Protein AF-A0A841C9N0-F1 (afdb_monomer)

Nearest PDB structures (foldseek):
  2few-assembly1_A  TM=9.311E-01  e=4.341E-09  Escherichia coli
  1a3a-assembly2_B  TM=9.161E-01  e=6.258E-09  Escherichia coli K-12
  3oxp-assembly1_B  TM=8.449E-01  e=3.545E-06  Yersinia pestis CO92
  3bjv-assembly1_A-2  TM=8.479E-01  e=5.322E-06  Streptococcus mutans UA159
  1vrv-assembly1_A  TM=8.786E-01  e=8.785E-05  Escherichia coli O157:H7

pLDDT: mean 76.3, std 18.85, range [24.05, 98.69]

Structure (mmCIF, N/CA/C/O backbone):
data_AF-A0A841C9N0-F1
#
_entry.id   AF-A0A841C9N0-F1
#
loop_
_atom_site.group_PDB
_atom_site.id
_atom_site.type_symbol
_atom_site.label_atom_id
_atom_site.label_alt_id
_atom_site.label_comp_id
_atom_site.label_asym_id
_atom_site.label_entity_id
_atom_site.label_seq_id
_atom_site.pdbx_PDB_ins_code
_atom_site.Cartn_x
_atom_site.Cartn_y
_atom_site.Cartn_z
_atom_site.occupancy
_atom_site.B_iso_or_equiv
_atom_site.auth_seq_id
_atom_site.auth_comp_id
_atom_site.auth_asym_id
_atom_site.auth_atom_id
_atom_site.pdbx_PDB_model_num
ATOM 1 N N . MET A 1 1 ? -33.908 -12.939 -4.473 1.00 31.06 1 MET A N 1
ATOM 2 C CA . MET A 1 1 ? -33.588 -12.073 -5.627 1.00 31.06 1 MET A CA 1
ATOM 3 C C . MET A 1 1 ? -32.082 -11.875 -5.643 1.00 31.06 1 MET A C 1
ATOM 5 O O . MET A 1 1 ? -31.542 -11.449 -4.635 1.00 31.06 1 MET A O 1
ATOM 9 N N . ASN A 1 2 ? -31.399 -12.282 -6.716 1.00 31.05 2 ASN A N 1
ATOM 10 C CA . ASN A 1 2 ? -29.962 -12.051 -6.870 1.00 31.05 2 ASN A CA 1
ATOM 11 C C . ASN A 1 2 ? -29.749 -10.559 -7.134 1.00 31.05 2 ASN A C 1
ATOM 13 O O . ASN A 1 2 ? -29.968 -10.113 -8.259 1.00 31.05 2 ASN A O 1
ATOM 17 N N . GLU A 1 3 ? -29.352 -9.787 -6.122 1.00 34.19 3 GLU A N 1
ATOM 18 C CA . GLU A 1 3 ? -28.885 -8.422 -6.353 1.00 34.19 3 GLU A CA 1
ATOM 19 C C . GLU A 1 3 ? -27.649 -8.482 -7.251 1.00 34.19 3 GLU A C 1
ATOM 21 O O . GLU A 1 3 ? -26.575 -8.968 -6.879 1.00 34.19 3 GLU A O 1
ATOM 26 N N . THR A 1 4 ? -27.807 -8.019 -8.486 1.00 34.81 4 THR A N 1
ATOM 27 C CA . THR A 1 4 ? -26.702 -7.829 -9.413 1.00 34.81 4 THR A CA 1
ATOM 28 C C . THR A 1 4 ? -25.836 -6.697 -8.877 1.00 34.81 4 THR A C 1
ATOM 30 O O . THR A 1 4 ? -26.054 -5.532 -9.197 1.00 34.81 4 THR A O 1
ATOM 33 N N . VAL A 1 5 ? -24.860 -7.036 -8.029 1.00 39.47 5 VAL A N 1
ATOM 34 C CA . VAL A 1 5 ? -23.805 -6.110 -7.596 1.00 39.47 5 VAL A CA 1
ATOM 35 C C . VAL A 1 5 ? -23.249 -5.421 -8.843 1.00 39.47 5 VAL A C 1
ATOM 37 O O . VAL A 1 5 ? -22.712 -6.104 -9.720 1.00 39.47 5 VAL A O 1
ATOM 40 N N . SER A 1 6 ? -23.403 -4.095 -8.914 1.00 49.59 6 SER A N 1
ATOM 41 C CA . SER A 1 6 ? -22.953 -3.267 -10.038 1.00 49.59 6 SER A CA 1
ATOM 42 C C . SER A 1 6 ? -21.510 -3.604 -10.426 1.00 49.59 6 SER A C 1
ATOM 44 O O . SER A 1 6 ? -20.646 -3.770 -9.559 1.00 49.59 6 SER A O 1
ATOM 46 N N . LEU A 1 7 ? -21.234 -3.691 -11.733 1.00 45.66 7 LEU A N 1
ATOM 47 C CA . LEU A 1 7 ? -19.897 -3.967 -12.273 1.00 45.66 7 LEU A CA 1
ATOM 48 C C . LEU A 1 7 ? -18.845 -3.009 -11.688 1.00 45.66 7 LEU A C 1
ATOM 50 O O . LEU A 1 7 ? -17.749 -3.446 -11.343 1.00 45.66 7 LEU A O 1
ATOM 54 N N . LYS A 1 8 ? -19.216 -1.738 -11.471 1.00 44.94 8 LYS A N 1
ATOM 55 C CA . LYS A 1 8 ? -18.376 -0.721 -10.820 1.00 44.94 8 LYS A CA 1
ATOM 56 C C . LYS A 1 8 ? -17.923 -1.161 -9.424 1.00 44.94 8 LYS A C 1
ATOM 58 O O . LYS A 1 8 ? -16.737 -1.102 -9.121 1.00 44.94 8 LYS A O 1
ATOM 63 N N . VAL A 1 9 ? -18.847 -1.668 -8.607 1.00 44.47 9 VAL A N 1
ATOM 64 C CA . VAL A 1 9 ? -18.573 -2.122 -7.232 1.00 44.47 9 VAL A CA 1
ATOM 65 C C . VAL A 1 9 ? -17.694 -3.374 -7.231 1.00 44.47 9 VAL A C 1
ATOM 67 O O . VAL A 1 9 ? -16.812 -3.509 -6.387 1.00 44.47 9 VAL A O 1
ATOM 70 N N . ARG A 1 10 ? -17.886 -4.291 -8.189 1.00 50.62 10 ARG A N 1
ATOM 71 C CA . ARG A 1 10 ? -17.024 -5.481 -8.325 1.00 50.62 10 ARG A CA 1
ATOM 72 C C . ARG A 1 10 ? -15.594 -5.104 -8.707 1.00 50.62 10 ARG A C 1
ATOM 74 O O . ARG A 1 10 ? -14.662 -5.599 -8.084 1.00 50.62 10 ARG A O 1
ATOM 81 N N . VAL A 1 11 ? -15.431 -4.207 -9.680 1.00 51.59 11 VAL A N 1
ATOM 82 C CA . VAL A 1 11 ? -14.115 -3.706 -10.107 1.00 51.59 11 VAL A CA 1
ATOM 83 C C . VAL A 1 11 ? -13.416 -2.978 -8.960 1.00 51.59 11 VAL A C 1
ATOM 85 O O . VAL A 1 11 ? -12.248 -3.249 -8.701 1.00 51.59 11 VAL A O 1
ATOM 88 N N . GLN A 1 12 ? -14.136 -2.137 -8.212 1.00 50.09 12 GLN A N 1
ATOM 89 C CA . GLN A 1 12 ? -13.594 -1.462 -7.030 1.00 50.09 12 GLN A CA 1
ATOM 90 C C . GLN A 1 12 ? -13.146 -2.454 -5.954 1.00 50.09 12 GLN A C 1
ATOM 92 O O . GLN A 1 12 ? -12.029 -2.339 -5.468 1.00 50.09 12 GLN A O 1
ATOM 97 N N . LYS A 1 13 ? -13.950 -3.477 -5.630 1.00 52.97 13 LYS A N 1
ATOM 98 C CA . LYS A 1 13 ? -13.565 -4.510 -4.651 1.00 52.97 13 LYS A CA 1
ATOM 99 C C . LYS A 1 13 ? -12.297 -5.263 -5.057 1.00 52.97 13 LYS A C 1
ATOM 101 O O . LYS A 1 13 ? -11.457 -5.533 -4.203 1.00 52.97 13 LYS A O 1
ATOM 106 N N . VAL A 1 14 ? -12.149 -5.584 -6.344 1.00 61.38 14 VAL A N 1
ATOM 107 C CA . VAL A 1 14 ? -10.926 -6.212 -6.868 1.00 61.38 14 VAL A CA 1
ATOM 108 C C . VAL A 1 14 ? -9.741 -5.250 -6.763 1.00 61.38 14 VAL A C 1
ATOM 110 O O . VAL A 1 14 ? -8.703 -5.642 -6.243 1.00 61.38 14 VAL A O 1
ATOM 113 N N . GLY A 1 15 ? -9.896 -3.988 -7.175 1.00 55.19 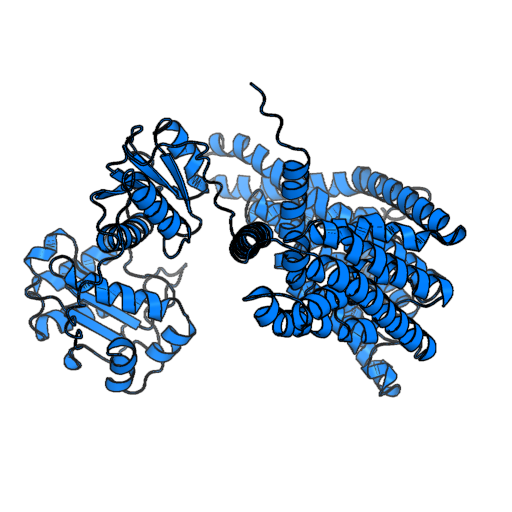15 GLY A N 1
ATOM 114 C CA . GLY A 1 15 ? -8.843 -2.971 -7.066 1.00 55.19 15 GLY A CA 1
ATOM 115 C C . GLY A 1 15 ? -8.390 -2.738 -5.623 1.00 55.19 15 GLY A C 1
ATOM 116 O O . GLY A 1 15 ? -7.199 -2.796 -5.333 1.00 55.19 15 GLY A O 1
ATOM 117 N N . THR A 1 16 ? -9.332 -2.588 -4.690 1.00 56.28 16 THR A N 1
ATOM 118 C CA . THR A 1 16 ? -9.068 -2.506 -3.246 1.00 56.28 16 THR A CA 1
ATOM 119 C C . THR A 1 16 ? -8.287 -3.718 -2.750 1.00 56.28 16 THR A C 1
ATOM 121 O O . THR A 1 16 ? -7.299 -3.558 -2.038 1.00 56.28 16 THR A O 1
ATOM 124 N N . PHE A 1 17 ? -8.698 -4.931 -3.129 1.00 64.44 17 PHE A N 1
ATOM 125 C CA . PHE A 1 17 ? -8.006 -6.150 -2.720 1.00 64.44 17 PHE A CA 1
ATOM 126 C C . PHE A 1 17 ? -6.558 -6.176 -3.225 1.00 64.44 17 PHE A C 1
ATOM 128 O O . PHE A 1 17 ? -5.645 -6.370 -2.428 1.00 64.44 17 PHE A O 1
ATOM 135 N N . LEU A 1 18 ? -6.331 -5.906 -4.514 1.00 64.06 18 LEU A N 1
ATOM 136 C CA . LEU A 1 18 ? -4.987 -5.874 -5.104 1.00 64.06 18 LEU A CA 1
ATOM 137 C C . LEU A 1 18 ? -4.115 -4.769 -4.495 1.00 64.06 18 LEU A C 1
ATOM 139 O O . LEU A 1 18 ? -2.927 -4.976 -4.254 1.00 64.06 18 LEU A O 1
ATOM 143 N N . SER A 1 19 ? -4.702 -3.612 -4.198 1.00 59.97 19 SER A N 1
ATOM 144 C CA . SER A 1 19 ? -4.000 -2.512 -3.542 1.00 59.97 19 SER A CA 1
ATOM 145 C C . SER A 1 19 ? -3.571 -2.893 -2.121 1.00 59.97 19 SER A C 1
ATOM 147 O O . SER A 1 19 ? -2.411 -2.694 -1.754 1.00 59.97 19 SER A O 1
ATOM 149 N N . ASN A 1 20 ? -4.448 -3.549 -1.354 1.00 63.47 20 ASN A N 1
ATOM 150 C CA . ASN A 1 20 ? -4.146 -4.062 -0.013 1.00 63.47 20 ASN A CA 1
ATOM 151 C C . ASN A 1 20 ? -3.014 -5.099 0.013 1.00 63.47 20 ASN A C 1
ATOM 153 O O . ASN A 1 20 ? -2.357 -5.249 1.039 1.00 63.47 20 ASN A O 1
ATOM 157 N N . MET A 1 21 ? -2.739 -5.780 -1.103 1.00 72.38 21 MET A N 1
ATOM 158 C CA . MET A 1 21 ? -1.584 -6.679 -1.215 1.00 72.38 21 MET A CA 1
ATOM 159 C C . MET A 1 21 ? -0.252 -5.931 -1.331 1.00 72.38 21 MET A C 1
ATOM 161 O O . MET A 1 21 ? 0.786 -6.435 -0.899 1.00 72.38 21 MET A O 1
ATOM 165 N N . VAL A 1 22 ? -0.261 -4.740 -1.931 1.00 63.78 22 VAL A N 1
ATOM 166 C CA . VAL A 1 22 ? 0.961 -4.006 -2.290 1.00 63.78 22 VAL A CA 1
ATOM 167 C C . VAL A 1 22 ? 1.256 -2.874 -1.309 1.00 63.78 22 VAL A C 1
ATOM 169 O O . VAL A 1 22 ? 2.416 -2.666 -0.965 1.00 63.78 22 VAL A O 1
ATOM 172 N N . MET A 1 23 ? 0.238 -2.187 -0.786 1.00 63.78 23 MET A N 1
ATOM 173 C CA . MET A 1 23 ? 0.423 -1.030 0.101 1.00 63.78 23 MET A CA 1
ATOM 174 C C . MET A 1 23 ? 1.241 -1.310 1.366 1.00 63.78 23 MET A C 1
ATOM 176 O O . MET A 1 23 ? 2.177 -0.552 1.626 1.00 63.78 23 MET A O 1
ATOM 180 N N . PRO A 1 24 ? 0.985 -2.391 2.128 1.00 69.94 24 PRO A N 1
ATOM 181 C CA . PRO A 1 24 ? 1.810 -2.727 3.291 1.00 69.94 24 PRO A CA 1
ATOM 182 C C . PRO A 1 24 ? 3.282 -2.998 2.939 1.00 69.94 24 PRO A C 1
ATOM 184 O O . PRO A 1 24 ? 4.146 -2.934 3.807 1.00 69.94 24 PRO A O 1
ATOM 187 N N . ASN A 1 25 ? 3.569 -3.269 1.662 1.00 69.25 25 ASN A N 1
ATOM 188 C CA . ASN A 1 25 ? 4.895 -3.567 1.132 1.00 69.25 25 ASN A CA 1
ATOM 189 C C . ASN A 1 25 ? 5.565 -2.362 0.438 1.00 69.25 25 ASN A C 1
ATOM 191 O O . ASN A 1 25 ? 6.686 -2.495 -0.056 1.00 69.25 25 ASN A O 1
ATOM 195 N N . ILE A 1 26 ? 4.936 -1.176 0.427 1.00 65.38 26 ILE A N 1
ATOM 196 C CA . ILE A 1 26 ? 5.513 0.053 -0.149 1.00 65.38 26 ILE A CA 1
ATOM 197 C C . ILE A 1 26 ? 6.919 0.363 0.389 1.00 65.38 26 ILE A C 1
ATOM 199 O O . ILE A 1 26 ? 7.776 0.695 -0.430 1.00 65.38 26 ILE A O 1
ATOM 203 N N . PRO A 1 27 ? 7.226 0.223 1.697 1.00 74.56 27 PRO A N 1
ATOM 204 C CA . PRO A 1 27 ? 8.581 0.471 2.192 1.00 74.56 27 PRO A CA 1
ATOM 205 C C . PRO A 1 27 ? 9.664 -0.350 1.474 1.00 74.56 27 PRO A C 1
ATOM 207 O O . PRO A 1 27 ? 10.750 0.166 1.223 1.00 74.56 27 PRO A O 1
ATOM 210 N N . ILE A 1 28 ? 9.363 -1.594 1.075 1.00 74.94 28 ILE A N 1
ATOM 211 C CA . ILE A 1 28 ? 10.297 -2.457 0.333 1.00 74.94 28 ILE A CA 1
ATOM 212 C C . ILE A 1 28 ? 10.512 -1.923 -1.087 1.00 74.94 28 ILE A C 1
ATOM 214 O O . ILE A 1 28 ? 11.647 -1.880 -1.559 1.00 74.94 28 ILE A O 1
ATOM 218 N N . LEU A 1 29 ? 9.442 -1.481 -1.754 1.00 65.69 29 LEU A N 1
ATOM 219 C CA . LEU A 1 29 ? 9.515 -0.873 -3.088 1.00 65.69 29 LEU A CA 1
ATOM 220 C C . LEU A 1 29 ? 10.303 0.445 -3.067 1.00 65.69 29 LEU A C 1
ATOM 222 O O . LEU A 1 29 ? 11.109 0.684 -3.962 1.00 65.69 29 LEU A O 1
ATOM 226 N N . ILE A 1 30 ? 10.114 1.268 -2.029 1.00 63.59 30 ILE A N 1
ATOM 227 C CA . ILE A 1 30 ? 10.871 2.509 -1.813 1.00 63.59 30 ILE A CA 1
ATOM 228 C C . ILE A 1 30 ? 12.353 2.193 -1.603 1.00 63.59 30 ILE A C 1
ATOM 230 O O . ILE A 1 30 ? 13.204 2.764 -2.283 1.00 63.59 30 ILE A O 1
ATOM 234 N N . ALA A 1 31 ? 12.672 1.268 -0.692 1.00 73.44 31 ALA A N 1
ATOM 235 C CA . ALA A 1 31 ? 14.052 0.870 -0.425 1.00 73.44 31 ALA A CA 1
ATOM 236 C 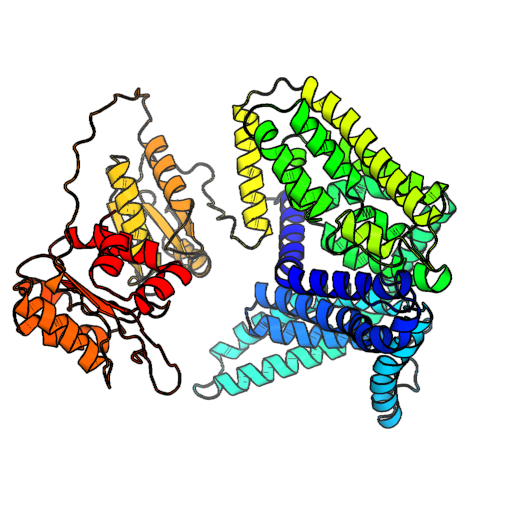C . ALA A 1 31 ? 14.738 0.347 -1.695 1.00 73.44 31 ALA A C 1
ATOM 238 O O . ALA A 1 31 ? 15.849 0.762 -2.016 1.00 73.44 31 ALA A O 1
ATOM 239 N N . TRP A 1 32 ? 14.050 -0.505 -2.458 1.00 74.69 32 TRP A N 1
ATOM 240 C CA . TRP A 1 32 ? 14.535 -1.011 -3.740 1.00 74.69 32 TRP A CA 1
ATOM 241 C C . TRP A 1 32 ? 14.755 0.106 -4.776 1.00 74.69 32 TRP A C 1
ATOM 243 O O . TRP A 1 32 ? 15.799 0.138 -5.431 1.00 74.69 32 TRP A O 1
ATOM 253 N N . GLY A 1 33 ? 13.815 1.047 -4.901 1.00 64.12 33 GLY A N 1
ATOM 254 C CA . GLY A 1 33 ? 13.911 2.174 -5.832 1.00 64.12 33 GLY A CA 1
ATOM 255 C C . GLY A 1 33 ? 15.078 3.113 -5.518 1.00 64.12 33 GLY A C 1
ATOM 256 O O . GLY A 1 33 ? 15.826 3.490 -6.424 1.00 64.12 33 GLY A O 1
ATOM 257 N N . PHE A 1 34 ? 15.302 3.433 -4.239 1.00 73.25 34 PHE A N 1
ATOM 258 C CA . PHE A 1 34 ? 16.463 4.218 -3.803 1.00 73.25 34 PHE A CA 1
ATOM 259 C C . PHE A 1 34 ? 17.778 3.466 -3.989 1.00 73.25 34 PHE A C 1
ATOM 261 O O . PHE A 1 34 ? 18.736 4.051 -4.493 1.00 73.25 34 PHE A O 1
ATOM 268 N N . LEU A 1 35 ? 17.830 2.177 -3.639 1.00 69.88 35 LEU A N 1
ATOM 269 C CA . LEU A 1 35 ? 19.020 1.354 -3.869 1.00 69.88 35 LEU A CA 1
ATOM 270 C C . LEU A 1 35 ? 19.399 1.337 -5.352 1.00 69.88 35 LEU A C 1
ATOM 272 O O . LEU A 1 35 ? 20.563 1.535 -5.689 1.00 69.88 35 LEU A O 1
ATOM 276 N N . THR A 1 36 ? 18.406 1.183 -6.227 1.00 64.75 36 THR A N 1
ATOM 277 C CA . THR A 1 36 ? 18.594 1.231 -7.680 1.00 64.75 36 THR A CA 1
ATOM 278 C C . THR A 1 36 ? 19.061 2.610 -8.136 1.00 64.75 36 THR A C 1
ATOM 280 O O . THR A 1 36 ? 20.055 2.725 -8.838 1.00 64.75 36 THR A O 1
ATOM 283 N N . SER A 1 37 ? 18.405 3.681 -7.700 1.00 63.44 37 SER A N 1
ATOM 284 C CA . SER A 1 37 ? 18.739 5.035 -8.162 1.00 63.44 37 SER A CA 1
ATOM 285 C C . SER A 1 37 ? 20.129 5.492 -7.707 1.00 63.44 37 SER A C 1
ATOM 287 O O . SER A 1 37 ? 20.843 6.149 -8.458 1.00 63.44 37 SER A O 1
ATOM 289 N N . ILE A 1 38 ? 20.534 5.148 -6.482 1.00 72.75 38 ILE A N 1
ATOM 290 C CA . ILE A 1 38 ? 21.781 5.638 -5.879 1.00 72.75 38 ILE A CA 1
ATOM 291 C C . ILE A 1 38 ? 22.974 4.756 -6.261 1.00 72.75 38 ILE A C 1
ATOM 293 O O . ILE A 1 38 ? 24.032 5.287 -6.606 1.00 72.75 38 ILE A O 1
ATOM 297 N N . PHE A 1 39 ? 22.810 3.430 -6.190 1.00 74.19 39 PHE A N 1
ATOM 298 C CA . PHE A 1 39 ? 23.921 2.472 -6.197 1.00 74.19 39 PHE A CA 1
ATOM 299 C C . PHE A 1 39 ? 23.958 1.546 -7.414 1.00 74.19 39 PHE A C 1
ATOM 301 O O . PHE A 1 39 ? 24.839 0.695 -7.458 1.00 74.19 39 PHE A O 1
ATOM 308 N N . LEU A 1 40 ? 23.034 1.651 -8.378 1.00 67.94 40 LEU A N 1
ATOM 309 C CA . LEU A 1 40 ? 23.113 0.837 -9.595 1.00 67.94 40 LEU A CA 1
ATOM 310 C C . LEU A 1 40 ? 24.451 1.074 -10.308 1.00 67.94 40 LEU A C 1
ATOM 312 O O . LEU A 1 40 ? 24.879 2.211 -10.475 1.00 67.94 40 LEU A O 1
ATOM 316 N N . THR A 1 41 ? 25.095 0.003 -10.762 1.00 60.78 41 THR A N 1
ATOM 317 C CA . THR A 1 41 ? 26.399 0.089 -11.423 1.00 60.78 41 THR A CA 1
ATOM 318 C C . THR A 1 41 ? 26.396 -0.697 -12.732 1.00 60.78 41 THR A C 1
ATOM 320 O O . THR A 1 41 ? 26.158 -1.907 -12.694 1.00 60.78 41 THR A O 1
ATOM 323 N N . PRO A 1 42 ? 26.716 -0.061 -13.876 1.00 53.66 42 PRO A N 1
ATOM 324 C CA . PRO A 1 42 ? 26.866 1.388 -14.060 1.00 53.66 42 PRO A CA 1
ATOM 325 C C . PRO A 1 42 ? 25.501 2.110 -14.052 1.00 53.66 42 PRO A C 1
ATOM 327 O O . PRO A 1 42 ? 24.501 1.542 -14.484 1.00 53.66 42 PRO A O 1
ATOM 330 N N . GLY A 1 43 ? 25.462 3.382 -13.636 1.00 56.34 43 GLY A N 1
ATOM 331 C CA . GLY A 1 43 ? 24.324 4.280 -13.919 1.00 56.34 43 GLY A CA 1
ATOM 332 C C . GLY A 1 43 ? 23.553 4.848 -12.722 1.00 56.34 43 GLY A C 1
ATOM 333 O O . GLY A 1 43 ? 22.642 5.646 -12.921 1.00 56.34 43 GLY A O 1
ATOM 334 N N . GLY A 1 44 ? 23.906 4.483 -11.494 1.00 64.12 44 GLY A N 1
ATOM 335 C CA . GLY A 1 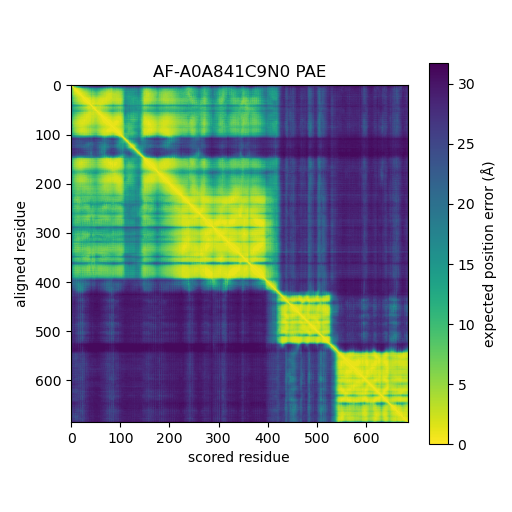44 ? 23.395 5.088 -10.266 1.00 64.12 44 GLY A CA 1
ATOM 336 C C . GLY A 1 44 ? 24.043 6.444 -9.987 1.00 64.12 44 GLY A C 1
ATOM 337 O O . GLY A 1 44 ? 25.105 6.767 -10.521 1.00 64.12 44 GLY A O 1
ATOM 338 N N . TRP A 1 45 ? 23.418 7.259 -9.137 1.00 70.94 45 TRP A N 1
ATOM 339 C CA . TRP A 1 45 ? 23.854 8.640 -8.877 1.00 70.94 45 TRP A CA 1
ATOM 340 C C . TRP A 1 45 ? 25.307 8.742 -8.435 1.00 70.94 45 TRP A C 1
ATOM 342 O O . TRP A 1 45 ? 26.023 9.636 -8.884 1.00 70.94 45 TRP A O 1
ATOM 352 N N . ILE A 1 46 ? 25.746 7.825 -7.571 1.00 77.06 46 ILE A N 1
ATOM 353 C CA . ILE A 1 46 ? 27.115 7.840 -7.058 1.00 77.06 46 ILE A CA 1
ATOM 354 C C . ILE A 1 46 ? 28.105 7.526 -8.176 1.00 77.06 46 ILE A C 1
ATOM 356 O O . ILE A 1 46 ? 29.121 8.201 -8.273 1.00 77.06 46 ILE A O 1
ATOM 360 N N . ASP A 1 47 ? 27.790 6.585 -9.063 1.00 67.69 47 ASP A N 1
ATOM 361 C CA . ASP A 1 47 ? 28.652 6.252 -10.198 1.00 67.69 47 ASP A CA 1
ATOM 362 C C . ASP A 1 47 ? 28.713 7.382 -11.232 1.00 67.69 47 ASP A C 1
ATOM 364 O O . ASP A 1 47 ? 29.761 7.596 -11.840 1.00 67.69 47 ASP A O 1
ATOM 368 N N . LEU A 1 48 ? 27.618 8.130 -11.422 1.00 66.12 48 LEU A N 1
ATOM 369 C CA . LEU A 1 48 ? 27.608 9.302 -12.304 1.00 66.12 48 LEU A CA 1
ATOM 370 C C . LEU A 1 48 ? 28.454 10.456 -11.752 1.00 66.12 48 LEU A C 1
ATOM 372 O O . LEU A 1 48 ? 29.177 11.099 -12.510 1.00 66.12 48 LEU A O 1
ATOM 376 N N . ILE A 1 49 ? 28.341 10.745 -10.453 1.00 78.56 49 ILE A N 1
ATOM 377 C CA . ILE A 1 49 ? 29.047 11.865 -9.807 1.00 78.56 49 ILE A CA 1
ATOM 378 C C . ILE A 1 49 ? 30.510 11.497 -9.529 1.00 78.56 49 ILE A C 1
ATOM 380 O O . ILE A 1 49 ? 31.405 12.333 -9.646 1.00 78.56 49 ILE A O 1
ATOM 384 N N . TRP A 1 50 ? 30.757 10.240 -9.168 1.00 80.19 50 TRP A N 1
ATOM 385 C CA . TRP A 1 50 ? 32.051 9.715 -8.756 1.00 80.19 50 TRP A CA 1
ATOM 386 C C . TRP A 1 50 ? 32.321 8.372 -9.463 1.00 80.19 50 TRP A C 1
ATOM 388 O O . TRP A 1 50 ? 32.152 7.305 -8.875 1.00 80.19 50 TRP A O 1
ATOM 398 N N . PRO A 1 51 ? 32.828 8.377 -10.709 1.00 78.44 51 PRO A N 1
ATOM 399 C CA . PRO A 1 51 ? 33.011 7.147 -11.489 1.00 78.44 51 PRO A CA 1
ATOM 400 C C . PRO A 1 51 ? 33.936 6.098 -10.852 1.00 78.44 51 PRO A C 1
ATOM 402 O O . PRO A 1 51 ? 33.739 4.900 -11.038 1.00 78.44 51 PRO A O 1
ATOM 405 N N . SER A 1 52 ? 34.931 6.506 -10.053 1.00 83.75 52 SER A N 1
ATOM 406 C CA . SER A 1 52 ? 35.805 5.555 -9.343 1.00 83.75 52 SER A CA 1
ATOM 407 C C . SER A 1 52 ? 35.122 4.832 -8.169 1.00 83.75 52 SER A C 1
ATOM 409 O O . SER A 1 52 ? 35.690 3.883 -7.621 1.00 83.75 52 SER A O 1
ATOM 411 N N . ALA A 1 53 ? 33.887 5.212 -7.816 1.00 82.69 53 ALA A N 1
ATOM 412 C CA . ALA A 1 53 ? 33.079 4.559 -6.794 1.00 82.69 53 ALA A CA 1
ATOM 413 C C . ALA A 1 53 ? 32.457 3.237 -7.271 1.00 82.69 53 ALA A C 1
ATOM 415 O O . ALA A 1 53 ? 32.152 2.393 -6.429 1.00 82.69 53 ALA A O 1
ATOM 416 N N . ALA A 1 54 ? 32.391 3.015 -8.594 1.00 73.56 54 ALA A N 1
ATOM 417 C CA . ALA A 1 54 ? 31.829 1.823 -9.245 1.00 73.56 54 ALA A CA 1
ATOM 418 C C . ALA A 1 54 ? 32.291 0.490 -8.619 1.00 73.56 54 ALA A C 1
ATOM 420 O O . ALA A 1 54 ? 31.557 -0.494 -8.561 1.00 73.56 54 ALA A O 1
ATOM 421 N N . SER A 1 55 ? 33.530 0.450 -8.119 1.00 75.75 55 SER A N 1
ATOM 422 C CA . SER A 1 55 ? 34.117 -0.738 -7.488 1.00 75.75 55 SER A CA 1
ATOM 423 C C . SER A 1 55 ? 33.446 -1.154 -6.170 1.00 75.75 55 SER A C 1
ATOM 425 O O . SER A 1 55 ? 33.425 -2.345 -5.844 1.00 75.75 55 SER A O 1
ATOM 427 N N . TRP A 1 56 ? 32.903 -0.207 -5.398 1.00 81.56 56 TRP A N 1
ATOM 428 C CA . TRP A 1 56 ? 32.237 -0.481 -4.121 1.00 81.56 56 TRP A CA 1
ATOM 429 C C . TRP A 1 56 ? 30.717 -0.322 -4.201 1.00 81.56 56 TRP A C 1
ATOM 431 O O . TRP A 1 56 ? 30.010 -1.094 -3.553 1.00 81.56 56 TRP A O 1
ATOM 441 N N . THR A 1 57 ? 30.199 0.584 -5.032 1.00 73.94 57 THR A N 1
ATOM 442 C CA . THR A 1 57 ? 28.758 0.695 -5.331 1.00 73.94 57 THR A CA 1
ATOM 443 C C . THR A 1 57 ? 28.240 -0.581 -5.987 1.00 73.94 57 THR A C 1
ATOM 445 O O . THR A 1 57 ? 27.210 -1.106 -5.564 1.00 73.94 57 THR A O 1
ATOM 448 N N . GLY A 1 58 ? 29.035 -1.193 -6.872 1.00 68.88 58 GLY A N 1
ATOM 449 C CA . GLY A 1 58 ? 28.731 -2.491 -7.465 1.00 68.88 58 GLY A CA 1
ATOM 450 C C . GLY A 1 58 ? 28.500 -3.603 -6.437 1.00 68.88 58 GLY A C 1
ATOM 451 O O . GLY A 1 58 ? 27.674 -4.475 -6.677 1.00 68.88 58 GLY A O 1
ATOM 452 N N . LYS A 1 59 ? 29.145 -3.564 -5.258 1.00 79.56 59 LYS A N 1
ATOM 453 C CA . LYS A 1 59 ? 28.901 -4.545 -4.177 1.00 79.56 59 LYS A CA 1
ATOM 454 C C . LYS A 1 59 ? 27.536 -4.353 -3.513 1.00 79.56 59 LYS A C 1
ATOM 456 O O . LYS A 1 59 ? 26.927 -5.327 -3.083 1.00 79.56 59 LYS A O 1
ATOM 461 N N . ILE A 1 60 ? 27.059 -3.112 -3.440 1.00 74.44 60 ILE A N 1
ATOM 462 C CA . ILE A 1 60 ? 25.739 -2.760 -2.901 1.00 74.44 60 ILE A CA 1
ATOM 463 C C . ILE A 1 60 ? 24.653 -3.087 -3.935 1.00 74.44 60 ILE A C 1
ATOM 465 O O . ILE A 1 60 ? 23.612 -3.646 -3.584 1.00 74.44 60 ILE A O 1
ATOM 469 N N . ALA A 1 61 ? 24.928 -2.825 -5.217 1.00 68.38 61 ALA A N 1
ATOM 470 C CA . ALA A 1 61 ? 24.022 -3.082 -6.335 1.00 68.38 61 ALA A CA 1
ATOM 471 C C . ALA A 1 61 ? 23.561 -4.548 -6.428 1.00 68.38 61 ALA A C 1
ATOM 473 O O . ALA A 1 61 ? 22.460 -4.823 -6.904 1.00 68.38 61 ALA A O 1
ATOM 474 N N . ILE A 1 62 ? 24.363 -5.493 -5.919 1.00 68.88 62 ILE A N 1
ATOM 475 C CA . ILE A 1 62 ? 24.054 -6.933 -5.886 1.00 68.88 62 ILE A CA 1
ATOM 476 C C . ILE A 1 62 ? 22.707 -7.222 -5.209 1.00 68.88 62 ILE A C 1
ATOM 478 O O . ILE A 1 62 ? 22.048 -8.188 -5.581 1.00 68.88 62 ILE A O 1
ATOM 482 N N . MET A 1 63 ? 22.262 -6.393 -4.259 1.00 67.56 63 MET A N 1
ATOM 483 C CA . MET A 1 63 ? 20.984 -6.587 -3.559 1.00 67.56 63 MET A CA 1
ATOM 484 C C . MET A 1 63 ? 19.756 -6.242 -4.414 1.00 67.56 63 MET A C 1
ATOM 486 O O . MET A 1 63 ? 18.675 -6.783 -4.175 1.00 67.56 63 MET A O 1
ATOM 490 N N . ILE A 1 64 ? 19.906 -5.386 -5.432 1.00 63.19 64 ILE A N 1
ATOM 491 C CA . ILE A 1 64 ? 18.793 -4.866 -6.244 1.00 63.19 64 ILE A CA 1
ATOM 492 C C . ILE A 1 64 ? 18.053 -6.008 -6.954 1.00 63.19 64 ILE A C 1
ATOM 494 O O . ILE A 1 64 ? 16.822 -6.073 -6.922 1.00 63.19 64 ILE A O 1
ATOM 498 N N . GLY A 1 65 ? 18.802 -6.929 -7.568 1.00 63.28 65 GLY A N 1
ATOM 499 C CA . GLY A 1 65 ? 18.250 -8.075 -8.295 1.00 63.28 65 GLY A CA 1
ATOM 500 C C . GLY A 1 65 ? 17.454 -9.030 -7.396 1.00 63.28 65 GLY A C 1
ATOM 501 O O . GLY A 1 65 ? 16.272 -9.260 -7.664 1.00 63.28 65 GLY A O 1
ATOM 502 N N . PRO A 1 66 ? 18.041 -9.567 -6.308 1.00 73.44 66 PRO A N 1
ATOM 503 C CA . PRO A 1 66 ? 17.343 -10.435 -5.363 1.00 73.44 66 PRO A CA 1
ATOM 504 C C . PRO A 1 66 ? 16.127 -9.787 -4.695 1.00 73.44 66 PRO A C 1
ATOM 506 O O . PRO A 1 66 ? 15.121 -10.465 -4.480 1.00 73.44 66 PRO A O 1
ATOM 509 N N . MET A 1 67 ? 16.172 -8.483 -4.400 1.00 73.38 67 MET A N 1
ATOM 510 C CA . MET A 1 67 ? 15.008 -7.774 -3.863 1.00 73.38 67 MET A CA 1
ATOM 511 C C . MET A 1 67 ? 13.838 -7.771 -4.854 1.00 73.38 67 MET A C 1
ATOM 513 O O . MET A 1 67 ? 12.708 -8.068 -4.467 1.00 73.38 67 MET A O 1
ATOM 517 N N . LEU A 1 68 ? 14.114 -7.492 -6.131 1.00 65.00 68 LEU A N 1
ATOM 518 C CA . LEU A 1 68 ? 13.107 -7.512 -7.194 1.00 65.00 68 LEU A CA 1
ATOM 519 C C . LEU A 1 68 ? 12.564 -8.921 -7.463 1.00 65.00 68 LEU A C 1
ATOM 521 O O . LEU A 1 68 ? 11.367 -9.097 -7.662 1.00 65.00 68 LEU A O 1
ATOM 525 N N . THR A 1 69 ? 13.452 -9.914 -7.466 1.00 66.12 69 THR A N 1
ATOM 526 C CA . THR A 1 69 ? 13.150 -11.289 -7.896 1.00 66.12 69 THR A CA 1
ATOM 527 C C . THR A 1 69 ? 12.456 -12.097 -6.800 1.00 66.12 69 THR A C 1
ATOM 529 O O . THR A 1 69 ? 11.541 -12.866 -7.075 1.00 66.12 69 THR A O 1
ATOM 532 N N . TYR A 1 70 ? 12.879 -11.926 -5.545 1.00 76.88 70 TYR A N 1
ATOM 533 C CA . TYR A 1 70 ? 12.418 -12.748 -4.426 1.00 76.88 70 TYR A CA 1
ATOM 534 C C . TYR A 1 70 ? 11.650 -11.926 -3.401 1.00 76.88 70 TYR A C 1
ATOM 536 O O . TYR A 1 70 ? 10.486 -12.213 -3.136 1.00 76.88 70 TYR A O 1
ATOM 544 N N . LEU A 1 71 ? 12.280 -10.895 -2.832 1.00 80.00 71 LEU A N 1
ATOM 545 C CA . LEU A 1 71 ? 11.726 -10.202 -1.669 1.00 80.00 71 LEU A CA 1
ATOM 546 C C . LEU A 1 71 ? 10.362 -9.571 -1.973 1.00 80.00 71 LEU A C 1
ATOM 548 O O . LEU A 1 71 ? 9.399 -9.822 -1.252 1.00 80.00 71 LEU A O 1
ATOM 552 N N . ILE A 1 72 ? 10.266 -8.785 -3.047 1.00 78.38 72 ILE A N 1
ATOM 553 C CA . ILE A 1 72 ? 9.041 -8.062 -3.404 1.00 78.38 72 ILE A CA 1
ATOM 554 C C . ILE A 1 72 ? 7.882 -9.030 -3.718 1.00 78.38 72 ILE A C 1
ATOM 556 O O . ILE A 1 72 ? 6.841 -8.915 -3.064 1.00 78.38 72 ILE A O 1
ATOM 560 N N . PRO A 1 73 ? 8.015 -10.013 -4.636 1.00 80.81 73 PRO A N 1
ATOM 561 C CA . PRO A 1 73 ? 6.919 -10.937 -4.927 1.00 80.81 73 PRO A CA 1
ATOM 562 C C . PRO A 1 73 ? 6.495 -11.772 -3.711 1.00 80.81 73 PRO A C 1
ATOM 564 O O . PRO A 1 73 ? 5.299 -11.922 -3.461 1.00 80.81 73 PRO A O 1
ATOM 567 N N . ILE A 1 74 ? 7.448 -12.275 -2.916 1.00 90.69 74 ILE A N 1
ATOM 568 C CA . ILE A 1 74 ? 7.147 -13.085 -1.723 1.00 90.69 74 ILE A CA 1
ATOM 569 C C . ILE A 1 74 ? 6.346 -12.270 -0.711 1.00 90.69 74 ILE A C 1
ATOM 571 O O . ILE A 1 74 ? 5.352 -12.760 -0.177 1.00 90.69 74 ILE A O 1
ATOM 575 N N . MET A 1 75 ? 6.737 -11.019 -0.474 1.00 90.00 75 MET A N 1
ATOM 576 C CA . MET A 1 75 ? 6.056 -10.152 0.483 1.00 90.00 75 MET A CA 1
ATOM 577 C C . MET A 1 75 ? 4.667 -9.721 -0.004 1.00 90.00 75 MET A C 1
ATOM 579 O O . MET A 1 75 ? 3.731 -9.650 0.793 1.00 90.00 75 MET A O 1
ATOM 583 N N . ILE A 1 76 ? 4.479 -9.514 -1.311 1.00 84.50 76 ILE A N 1
ATOM 584 C CA . ILE A 1 76 ? 3.149 -9.277 -1.898 1.00 84.50 76 ILE A CA 1
ATOM 585 C C . ILE A 1 76 ? 2.244 -10.501 -1.708 1.00 84.50 76 ILE A C 1
ATOM 587 O O . ILE A 1 76 ? 1.096 -10.362 -1.274 1.00 84.50 76 ILE A O 1
ATOM 591 N N . ALA A 1 77 ? 2.751 -11.706 -1.978 1.00 91.38 77 ALA A N 1
ATOM 592 C CA . ALA A 1 77 ? 1.992 -12.938 -1.780 1.00 91.38 77 ALA A CA 1
ATOM 593 C C . ALA A 1 77 ? 1.691 -13.216 -0.307 1.00 91.38 77 ALA A C 1
ATOM 595 O O . ALA A 1 77 ? 0.584 -13.648 0.016 1.00 91.38 77 ALA A O 1
ATOM 596 N N . TYR A 1 78 ? 2.646 -12.937 0.581 1.00 94.25 78 TYR A N 1
ATOM 597 C CA . TYR A 1 78 ? 2.454 -13.020 2.022 1.00 94.25 78 TYR A CA 1
ATOM 598 C C . TYR A 1 78 ? 1.326 -12.093 2.468 1.00 94.25 78 TYR A C 1
ATOM 600 O O . TYR A 1 78 ? 0.399 -12.530 3.143 1.00 94.25 78 TYR A O 1
ATOM 608 N N . THR A 1 79 ? 1.351 -10.827 2.055 1.00 83.31 79 THR A N 1
ATOM 609 C CA . THR A 1 79 ? 0.314 -9.863 2.431 1.00 83.31 79 THR A CA 1
ATOM 610 C C . THR A 1 79 ? -1.050 -10.267 1.876 1.00 83.31 79 THR A C 1
ATOM 612 O O . THR A 1 79 ? -2.014 -10.305 2.635 1.00 83.31 79 THR A O 1
ATOM 615 N N . GLY A 1 80 ? -1.145 -10.665 0.602 1.00 85.06 80 GLY A N 1
ATOM 616 C CA . GLY A 1 80 ? -2.417 -11.128 0.033 1.00 85.06 80 GLY A CA 1
ATOM 617 C C . GLY A 1 80 ? -2.947 -12.414 0.654 1.00 85.06 80 GLY A C 1
ATOM 618 O O . GLY A 1 80 ? -4.154 -12.552 0.860 1.00 85.06 80 GLY A O 1
ATOM 619 N N . GLY A 1 81 ? -2.056 -13.338 1.012 1.00 91.06 81 GLY A N 1
ATOM 620 C CA . GLY A 1 81 ? -2.426 -14.522 1.774 1.00 91.06 81 GLY A CA 1
ATOM 621 C C . GLY A 1 81 ? -2.902 -14.167 3.185 1.00 91.06 81 GLY A C 1
ATOM 622 O O . GLY A 1 81 ? -3.913 -14.696 3.659 1.00 91.06 81 GLY A O 1
ATOM 623 N N . LYS A 1 82 ? -2.232 -13.206 3.830 1.00 87.00 82 LYS A N 1
ATOM 624 C CA . LYS A 1 82 ? -2.583 -12.710 5.162 1.00 87.00 82 LYS A CA 1
ATOM 625 C C . LYS A 1 82 ? -3.963 -12.068 5.200 1.00 87.00 82 LYS A C 1
ATOM 627 O O . LYS A 1 82 ? -4.724 -12.341 6.119 1.00 87.00 82 LYS A O 1
ATOM 632 N N . THR A 1 83 ? -4.339 -11.307 4.177 1.00 80.00 83 THR A N 1
ATOM 633 C CA . THR A 1 83 ? -5.681 -10.710 4.086 1.00 80.00 83 THR A CA 1
ATOM 634 C C . THR A 1 83 ? -6.803 -11.757 4.018 1.00 80.00 83 THR A C 1
ATOM 636 O O . THR A 1 83 ? -7.941 -11.465 4.376 1.00 80.00 83 THR A O 1
ATOM 639 N N . ILE A 1 84 ? -6.519 -12.987 3.574 1.00 85.00 84 ILE A N 1
ATOM 640 C CA . ILE A 1 84 ? -7.527 -14.056 3.462 1.00 85.00 84 ILE A CA 1
ATOM 641 C C . ILE A 1 84 ? -7.551 -14.973 4.685 1.00 85.00 84 ILE A C 1
ATOM 643 O O . ILE A 1 84 ? -8.639 -15.408 5.100 1.00 85.00 84 ILE A O 1
ATOM 647 N N . TYR A 1 85 ? -6.379 -15.311 5.228 1.00 87.44 85 TYR A N 1
ATOM 648 C CA . TYR A 1 85 ? -6.263 -16.276 6.320 1.00 87.44 85 TYR A CA 1
ATOM 649 C C . TYR A 1 85 ? -5.136 -15.975 7.316 1.00 87.44 85 TYR A C 1
ATOM 651 O O . TYR A 1 85 ? -4.427 -16.875 7.770 1.00 87.44 85 TYR A O 1
ATOM 659 N N . GLU A 1 86 ? -4.992 -14.699 7.670 1.00 85.56 86 GLU A N 1
ATOM 660 C CA . GLU A 1 86 ? -4.069 -14.201 8.691 1.00 85.56 86 GLU A CA 1
ATOM 661 C C . GLU A 1 86 ? -2.628 -14.696 8.485 1.00 85.56 86 GLU A C 1
ATOM 663 O O . GLU A 1 86 ? -2.210 -15.042 7.379 1.00 85.56 86 GLU A O 1
ATOM 668 N N . HIS A 1 87 ? -1.817 -14.720 9.542 1.00 84.81 87 HIS A N 1
ATOM 669 C CA . HIS A 1 87 ? -0.407 -15.098 9.448 1.00 84.81 87 HIS A CA 1
ATOM 670 C C . HIS A 1 87 ? -0.185 -16.421 8.692 1.00 84.81 87 HIS A C 1
ATOM 672 O O . HIS A 1 87 ? 0.706 -16.516 7.850 1.00 84.81 87 HIS A O 1
ATOM 678 N N . ARG A 1 88 ? -1.047 -17.416 8.921 1.00 86.44 88 ARG A N 1
ATOM 679 C CA . ARG A 1 88 ? -0.941 -18.738 8.299 1.00 86.44 88 ARG A CA 1
ATOM 680 C C . ARG A 1 88 ? -1.181 -18.702 6.791 1.00 86.44 88 ARG A C 1
ATOM 682 O O . ARG A 1 88 ? -0.415 -19.299 6.038 1.00 86.44 88 ARG A O 1
ATOM 689 N N . GLY A 1 89 ? -2.197 -17.964 6.345 1.00 90.44 89 GLY A N 1
ATOM 690 C CA . GLY A 1 89 ? -2.419 -17.681 4.929 1.00 90.44 89 GLY A CA 1
ATOM 691 C C . GLY A 1 89 ? -1.238 -16.946 4.305 1.00 90.44 89 GLY A C 1
ATOM 692 O O . GLY A 1 89 ? -0.846 -17.267 3.185 1.00 90.44 89 GLY A O 1
ATOM 693 N N . GLY A 1 90 ? -0.627 -16.020 5.046 1.00 92.19 90 GLY A N 1
ATOM 694 C CA . GLY A 1 90 ? 0.577 -15.323 4.605 1.00 92.19 90 GLY A CA 1
ATOM 695 C C . GLY A 1 90 ? 1.763 -16.261 4.389 1.00 92.19 90 GLY A C 1
ATOM 696 O O . GLY A 1 90 ? 2.379 -16.226 3.327 1.00 92.19 90 GLY A O 1
ATOM 697 N N . VAL A 1 91 ? 2.053 -17.153 5.340 1.00 92.62 91 VAL A N 1
ATOM 698 C CA . VAL A 1 91 ? 3.151 -18.131 5.214 1.00 92.62 91 VAL A CA 1
ATOM 699 C C . VAL A 1 91 ? 2.933 -19.065 4.019 1.00 92.62 91 VAL A C 1
ATOM 701 O O . VAL A 1 91 ? 3.845 -19.255 3.213 1.00 92.62 91 VAL A O 1
ATOM 704 N N . VAL A 1 92 ? 1.718 -19.603 3.852 1.00 94.50 92 VAL A N 1
ATOM 705 C CA . VAL A 1 92 ? 1.384 -20.450 2.692 1.00 94.50 92 VAL A CA 1
ATOM 706 C C . VAL A 1 92 ? 1.532 -19.668 1.388 1.00 94.50 92 VAL A C 1
ATOM 708 O O . VAL A 1 92 ? 2.092 -20.187 0.420 1.00 94.50 92 VAL A O 1
ATOM 711 N N . GLY A 1 93 ? 1.079 -18.414 1.361 1.00 93.44 93 GLY A N 1
ATOM 712 C CA . GLY A 1 93 ? 1.201 -17.543 0.199 1.00 93.44 93 GLY A CA 1
ATOM 713 C C . GLY A 1 93 ? 2.652 -17.239 -0.180 1.00 93.44 93 GLY A C 1
ATOM 714 O O . GLY A 1 93 ? 3.006 -17.343 -1.353 1.00 93.44 93 GLY A O 1
ATOM 715 N N . ALA A 1 94 ? 3.507 -16.949 0.801 1.00 93.25 94 ALA A N 1
ATOM 716 C CA . ALA A 1 94 ? 4.934 -16.690 0.607 1.00 93.25 94 ALA A CA 1
ATOM 717 C C . ALA A 1 94 ? 5.654 -17.873 -0.065 1.00 93.25 94 ALA A C 1
ATOM 719 O O . ALA A 1 94 ? 6.349 -17.704 -1.068 1.00 93.25 94 ALA A O 1
ATOM 720 N N . VAL A 1 95 ? 5.442 -19.086 0.449 1.00 90.25 95 VAL A N 1
ATOM 721 C CA . VAL A 1 95 ? 6.042 -20.310 -0.107 1.00 90.25 95 VAL A CA 1
ATOM 722 C C . VAL A 1 95 ? 5.455 -20.640 -1.486 1.00 90.25 95 VAL A C 1
ATOM 724 O O . VAL A 1 95 ? 6.188 -21.032 -2.393 1.00 90.25 95 VAL A O 1
ATOM 727 N N . SER A 1 96 ? 4.154 -20.415 -1.684 1.00 89.81 96 SER A N 1
ATOM 728 C CA . SER A 1 96 ? 3.501 -20.597 -2.989 1.00 89.81 96 SER A CA 1
ATOM 729 C C . SER A 1 96 ? 4.095 -19.674 -4.061 1.00 89.81 96 SER A C 1
ATOM 731 O O . SER A 1 96 ? 4.340 -20.106 -5.188 1.00 89.81 96 SER A O 1
ATOM 733 N N . ALA A 1 97 ? 4.382 -18.417 -3.707 1.00 86.44 97 ALA A N 1
ATOM 734 C CA . ALA A 1 97 ? 5.035 -17.462 -4.598 1.00 86.44 97 ALA A CA 1
ATOM 735 C C . ALA A 1 97 ? 6.467 -17.864 -4.949 1.00 86.44 97 ALA A C 1
ATOM 737 O O . ALA A 1 97 ? 6.876 -17.694 -6.096 1.00 86.44 97 ALA A O 1
ATOM 738 N N . PHE A 1 98 ? 7.202 -18.464 -4.009 1.00 83.94 98 PHE A N 1
ATOM 739 C CA . PHE A 1 98 ? 8.517 -19.034 -4.298 1.00 83.94 98 PHE A CA 1
ATOM 740 C C . PHE A 1 98 ? 8.444 -20.100 -5.403 1.00 83.94 98 PHE A C 1
ATOM 742 O O . PHE A 1 98 ? 9.280 -20.113 -6.305 1.00 83.94 98 PHE A O 1
ATOM 749 N N . GLY A 1 99 ? 7.390 -20.923 -5.413 1.00 77.62 99 GLY A N 1
ATOM 750 C CA . GLY A 1 99 ? 7.115 -21.857 -6.509 1.00 77.62 99 GLY A CA 1
ATOM 751 C C . GLY A 1 99 ? 6.942 -21.176 -7.869 1.00 77.62 99 GLY A C 1
ATOM 752 O O . GLY A 1 99 ? 7.536 -21.623 -8.845 1.00 77.62 99 GLY A O 1
ATOM 753 N N . ALA A 1 100 ? 6.203 -20.063 -7.948 1.00 74.06 100 ALA A N 1
ATOM 754 C CA . ALA A 1 100 ? 6.074 -19.283 -9.188 1.00 74.06 100 ALA A CA 1
ATOM 755 C C . ALA A 1 100 ? 7.382 -18.603 -9.619 1.00 74.06 100 ALA A C 1
ATOM 757 O O . ALA A 1 100 ? 7.674 -18.523 -10.813 1.00 74.06 100 ALA A O 1
ATOM 758 N N . ILE A 1 101 ? 8.197 -18.148 -8.667 1.00 72.44 101 ILE A N 1
ATOM 759 C CA . ILE A 1 101 ? 9.524 -17.594 -8.960 1.00 72.44 101 ILE A CA 1
ATOM 760 C C . ILE A 1 101 ? 10.398 -18.656 -9.645 1.00 72.44 101 ILE A C 1
ATOM 762 O O . ILE A 1 101 ? 10.930 -18.420 -10.732 1.00 72.44 101 ILE A O 1
ATOM 766 N N . ILE A 1 102 ? 10.468 -19.861 -9.070 1.00 70.12 102 ILE A N 1
ATOM 767 C CA . ILE A 1 102 ? 11.247 -20.981 -9.624 1.00 70.12 102 ILE A CA 1
ATOM 768 C C . ILE A 1 102 ? 10.652 -21.510 -10.938 1.00 70.12 102 ILE A C 1
ATOM 770 O O . ILE A 1 102 ? 11.405 -21.845 -11.856 1.00 70.12 102 ILE A O 1
ATOM 774 N N . ALA A 1 103 ? 9.320 -21.533 -11.070 1.00 64.38 103 ALA A N 1
ATOM 775 C CA . ALA A 1 103 ? 8.625 -21.881 -12.313 1.00 64.38 103 ALA A CA 1
ATOM 776 C C . ALA A 1 103 ? 9.196 -21.104 -13.496 1.00 64.38 103 ALA A C 1
ATOM 778 O O . ALA A 1 103 ? 9.505 -21.656 -14.546 1.00 64.38 103 ALA A O 1
ATOM 779 N N . THR A 1 104 ? 9.389 -19.808 -13.280 1.00 56.19 104 THR A N 1
ATOM 780 C CA . THR A 1 104 ? 9.808 -18.908 -14.343 1.00 56.19 104 THR A CA 1
ATOM 781 C C . THR A 1 104 ? 11.290 -19.027 -14.652 1.00 56.19 104 THR A C 1
ATOM 783 O O . THR A 1 104 ? 11.666 -18.963 -15.819 1.00 56.19 104 THR A O 1
ATOM 786 N N . ALA A 1 105 ? 12.115 -19.272 -13.631 1.00 52.56 105 ALA A N 1
ATOM 787 C CA . ALA A 1 105 ? 13.544 -19.527 -13.793 1.00 52.56 105 ALA A CA 1
ATOM 788 C C . ALA A 1 105 ? 13.843 -20.825 -14.574 1.00 52.56 105 ALA A C 1
ATOM 790 O O . ALA A 1 105 ? 14.915 -20.955 -15.161 1.00 52.56 105 ALA A O 1
ATOM 791 N N . THR A 1 106 ? 12.905 -21.781 -14.594 1.00 49.59 106 THR A N 1
ATOM 792 C CA . THR A 1 106 ? 13.075 -23.113 -15.210 1.00 49.59 106 THR A CA 1
ATOM 793 C C . THR A 1 106 ? 12.417 -23.259 -16.589 1.00 49.59 106 THR A C 1
ATOM 795 O O . THR A 1 106 ? 12.765 -24.169 -17.347 1.00 49.59 106 THR A O 1
ATOM 798 N N . THR A 1 107 ? 11.517 -22.346 -16.968 1.00 47.50 107 THR A N 1
ATOM 799 C CA . THR A 1 107 ? 10.949 -22.256 -18.322 1.00 47.50 107 THR A CA 1
ATOM 800 C C . THR A 1 107 ? 11.800 -21.361 -19.231 1.00 47.50 107 THR A C 1
ATOM 802 O O . THR A 1 107 ? 11.856 -20.144 -19.042 1.00 47.50 107 THR A O 1
ATOM 805 N N . HIS A 1 108 ? 12.429 -21.947 -20.255 1.00 43.56 108 HIS A N 1
ATOM 806 C CA . HIS A 1 108 ? 12.967 -21.211 -21.405 1.00 43.56 108 HIS A CA 1
ATOM 807 C C . HIS A 1 108 ? 11.889 -21.068 -22.492 1.00 43.56 108 HIS A C 1
ATOM 809 O O . HIS A 1 108 ? 10.939 -21.855 -22.544 1.00 43.56 108 HIS A O 1
ATOM 815 N N . GLN A 1 109 ? 12.037 -20.078 -23.383 1.00 37.22 109 GLN A N 1
ATOM 816 C CA . GLN A 1 109 ? 11.239 -19.994 -24.612 1.00 37.22 109 GLN A CA 1
ATOM 817 C C . GLN A 1 109 ? 11.423 -21.291 -25.421 1.00 37.22 109 GLN A C 1
ATOM 819 O O . GLN A 1 109 ? 12.440 -21.466 -26.082 1.00 37.22 109 GLN A O 1
ATOM 824 N N . GLY A 1 110 ? 10.470 -22.222 -25.311 1.00 36.53 110 GLY A N 1
ATOM 825 C CA . GLY A 1 110 ? 10.521 -23.533 -25.972 1.00 36.53 110 GLY A CA 1
ATOM 826 C C . GLY A 1 110 ? 10.208 -24.748 -25.090 1.00 36.53 110 GLY A C 1
ATOM 827 O O . GLY A 1 110 ? 10.075 -25.842 -25.628 1.00 36.53 110 GLY A O 1
ATOM 828 N N . GLY A 1 111 ? 10.041 -24.584 -23.772 1.00 40.88 111 GLY A N 1
ATOM 829 C CA . GLY A 1 111 ? 9.673 -25.673 -22.854 1.00 40.88 111 GLY A CA 1
ATOM 830 C C . GLY A 1 111 ? 10.600 -25.791 -21.644 1.00 40.88 111 GLY A C 1
ATOM 831 O O . GLY A 1 111 ? 11.570 -25.043 -21.509 1.00 40.88 111 GLY A O 1
ATOM 832 N N . ALA A 1 112 ? 10.271 -26.715 -20.735 1.00 41.66 112 ALA A N 1
ATOM 833 C CA . ALA A 1 112 ? 11.117 -27.035 -19.588 1.00 41.66 112 ALA A CA 1
ATOM 834 C C . ALA A 1 112 ? 12.471 -27.547 -20.093 1.00 41.66 112 ALA A C 1
ATOM 836 O O . ALA A 1 112 ? 12.517 -28.522 -20.843 1.00 41.66 112 ALA A O 1
ATOM 837 N N . ASN A 1 113 ? 13.564 -26.893 -19.700 1.00 44.59 113 ASN A N 1
ATOM 838 C CA . ASN A 1 113 ? 14.899 -27.376 -20.029 1.00 44.59 113 ASN A CA 1
ATOM 839 C C . ASN A 1 113 ? 15.105 -28.737 -19.317 1.00 44.59 113 ASN A C 1
ATOM 841 O O . ASN A 1 113 ? 15.073 -28.779 -18.081 1.00 44.59 113 ASN A O 1
ATOM 845 N N . PRO A 1 114 ? 15.268 -29.851 -20.059 1.00 43.78 114 PRO A N 1
ATOM 846 C CA . PRO A 1 114 ? 15.331 -31.192 -19.476 1.00 43.78 114 PRO A CA 1
ATOM 847 C C . PRO A 1 114 ? 16.546 -31.392 -18.563 1.00 43.78 114 PRO A C 1
ATOM 849 O O . PRO A 1 114 ? 16.517 -32.260 -17.691 1.00 43.78 114 PRO A O 1
ATOM 852 N N . ASP A 1 115 ? 17.593 -30.583 -18.737 1.00 43.91 115 ASP A N 1
ATOM 853 C CA . ASP A 1 115 ? 18.870 -30.737 -18.043 1.00 43.91 115 ASP A CA 1
ATOM 854 C C . ASP A 1 115 ? 18.936 -30.018 -16.686 1.00 43.91 115 ASP A C 1
ATOM 856 O O . ASP A 1 115 ? 19.852 -30.285 -15.912 1.00 43.91 115 ASP A O 1
ATOM 860 N N . ILE A 1 116 ? 17.957 -29.169 -16.332 1.00 47.88 116 ILE A N 1
ATOM 861 C CA . ILE A 1 116 ? 17.977 -28.435 -15.049 1.00 47.88 116 ILE A CA 1
ATOM 862 C C . ILE A 1 116 ? 17.758 -29.376 -13.853 1.00 47.88 116 ILE A C 1
ATOM 864 O O . ILE A 1 116 ? 18.191 -29.067 -12.754 1.00 47.88 116 ILE A O 1
ATOM 868 N N . TRP A 1 117 ? 17.123 -30.537 -14.037 1.00 48.25 117 TRP A N 1
ATOM 869 C CA . TRP A 1 117 ? 16.636 -31.392 -12.940 1.00 48.25 117 TRP A CA 1
ATOM 870 C C . TRP A 1 117 ? 17.680 -32.325 -12.306 1.00 48.25 117 TRP A C 1
ATOM 872 O O . TRP A 1 117 ? 17.345 -33.106 -11.412 1.00 48.25 117 TRP A O 1
ATOM 882 N N . LYS A 1 118 ? 18.949 -32.269 -12.724 1.00 46.78 118 LYS A N 1
ATOM 883 C CA . LYS A 1 118 ? 20.029 -32.998 -12.040 1.00 46.78 118 LYS A CA 1
ATOM 884 C C . LYS A 1 118 ? 20.371 -32.246 -10.755 1.00 46.78 118 LYS A C 1
ATOM 886 O O . LYS A 1 118 ? 20.668 -31.064 -10.804 1.00 46.78 118 LYS A O 1
ATOM 891 N N . ALA A 1 119 ? 20.345 -32.904 -9.593 1.00 43.44 119 ALA A N 1
ATOM 892 C CA . ALA A 1 119 ? 20.477 -32.238 -8.286 1.00 43.44 119 ALA A CA 1
ATOM 893 C C . ALA A 1 119 ? 21.723 -31.331 -8.148 1.00 43.44 119 ALA A C 1
ATOM 895 O O . ALA A 1 119 ? 21.651 -30.285 -7.505 1.00 43.44 119 ALA A O 1
ATOM 896 N N . GLY A 1 120 ? 22.838 -31.703 -8.792 1.00 37.81 120 GLY A N 1
ATOM 897 C CA . GLY A 1 120 ? 24.035 -30.862 -8.890 1.00 37.81 120 GLY A CA 1
ATOM 898 C C . GLY A 1 120 ? 23.797 -29.593 -9.710 1.00 37.81 120 GLY A C 1
ATOM 899 O O . GLY A 1 120 ? 24.134 -28.508 -9.254 1.00 37.81 120 GLY A O 1
ATOM 900 N N . ASP A 1 121 ? 23.118 -29.710 -10.850 1.00 41.38 121 ASP A N 1
ATOM 901 C CA . ASP A 1 121 ? 22.780 -28.598 -11.737 1.00 41.38 121 ASP A CA 1
ATOM 902 C C . ASP A 1 121 ? 21.631 -27.739 -11.194 1.00 41.38 121 ASP A C 1
ATOM 904 O O . ASP A 1 121 ? 21.627 -26.550 -11.464 1.00 41.38 121 ASP A O 1
ATOM 908 N N . VAL A 1 122 ? 20.704 -28.251 -10.372 1.00 42.09 122 VAL A N 1
ATOM 909 C CA . VAL A 1 122 ? 19.679 -27.432 -9.682 1.00 42.09 122 VAL A CA 1
ATOM 910 C C . VAL A 1 122 ? 20.330 -26.521 -8.648 1.00 42.09 122 VAL A C 1
ATOM 912 O O . VAL A 1 122 ? 20.028 -25.332 -8.601 1.00 42.09 122 VAL A O 1
ATOM 915 N N . LEU A 1 123 ? 21.221 -27.063 -7.811 1.00 38.16 123 LEU A N 1
ATOM 916 C CA . LEU A 1 123 ? 21.902 -26.290 -6.774 1.00 38.16 123 LEU A CA 1
ATOM 917 C C . LEU A 1 123 ? 22.890 -25.309 -7.410 1.00 38.16 123 LEU A C 1
ATOM 919 O O . LEU A 1 123 ? 22.888 -24.127 -7.067 1.00 38.16 123 LEU A O 1
ATOM 923 N N . GLN A 1 124 ? 23.659 -25.773 -8.401 1.00 35.84 124 GLN A N 1
ATOM 924 C CA . GLN A 1 124 ? 24.532 -24.926 -9.198 1.00 35.84 124 GLN A CA 1
ATOM 925 C C . GLN A 1 124 ? 23.699 -23.870 -9.926 1.00 35.84 124 GLN A C 1
ATOM 927 O O . GLN A 1 124 ? 24.020 -22.714 -9.785 1.00 35.84 124 GLN A O 1
ATOM 932 N N . THR A 1 125 ? 22.593 -24.172 -10.603 1.00 42.91 125 THR A N 1
ATOM 933 C CA . THR A 1 125 ? 21.749 -23.190 -11.319 1.00 42.91 125 THR A CA 1
ATOM 934 C C . THR A 1 125 ? 20.958 -22.286 -10.377 1.00 42.91 125 THR A C 1
ATOM 936 O O . THR A 1 125 ? 20.697 -21.153 -10.735 1.00 42.91 125 THR A O 1
ATOM 939 N N . ALA A 1 126 ? 20.621 -22.687 -9.152 1.00 38.19 126 ALA A N 1
ATOM 940 C CA . ALA A 1 126 ? 20.033 -21.792 -8.150 1.00 38.19 126 ALA A CA 1
ATOM 941 C C . ALA A 1 126 ? 21.073 -20.793 -7.613 1.00 38.19 126 ALA A C 1
ATOM 943 O O . ALA A 1 126 ? 20.805 -19.595 -7.539 1.00 38.19 126 ALA A O 1
ATOM 944 N N . ILE A 1 127 ? 22.289 -21.269 -7.324 1.00 36.19 127 ILE A N 1
ATOM 945 C CA . ILE A 1 127 ? 23.440 -20.444 -6.921 1.00 36.19 127 ILE A CA 1
ATOM 946 C C . ILE A 1 127 ? 23.920 -19.573 -8.089 1.00 36.19 127 ILE A C 1
ATOM 948 O O . ILE A 1 127 ? 24.232 -18.400 -7.921 1.00 36.19 127 ILE A O 1
ATOM 952 N N . THR A 1 128 ? 23.939 -20.133 -9.293 1.00 37.88 128 THR A N 1
ATOM 953 C CA . THR A 1 128 ? 24.420 -19.499 -10.515 1.00 37.88 128 THR A CA 1
ATOM 954 C C . THR A 1 128 ? 23.319 -18.675 -11.150 1.00 37.88 128 THR A C 1
ATOM 956 O O . THR A 1 128 ? 23.693 -17.758 -11.819 1.00 37.88 128 THR A O 1
ATOM 959 N N . ASN A 1 129 ? 22.014 -18.841 -10.914 1.00 40.84 129 ASN A N 1
ATOM 960 C CA . ASN A 1 129 ? 20.987 -17.853 -11.295 1.00 40.84 129 ASN A CA 1
ATOM 961 C C . ASN A 1 129 ? 20.918 -16.727 -10.267 1.00 40.84 129 ASN A C 1
ATOM 963 O O . ASN A 1 129 ? 20.817 -15.573 -10.663 1.00 40.84 129 ASN A O 1
ATOM 967 N N . ALA A 1 130 ? 21.110 -17.008 -8.975 1.00 33.44 130 ALA A N 1
ATOM 968 C CA . ALA A 1 130 ? 21.423 -15.956 -8.007 1.00 33.44 130 ALA A CA 1
ATOM 969 C C . ALA A 1 130 ? 22.715 -15.188 -8.390 1.00 33.44 130 ALA A C 1
ATOM 971 O O . ALA A 1 130 ? 22.779 -13.981 -8.166 1.00 33.44 130 ALA A O 1
ATOM 972 N N . GLY A 1 131 ? 23.679 -15.873 -9.032 1.00 29.78 131 GLY A N 1
ATOM 973 C CA . GLY A 1 131 ? 24.971 -15.383 -9.555 1.00 29.78 131 GLY A CA 1
ATOM 974 C C . GLY A 1 131 ? 24.980 -14.778 -10.984 1.00 29.78 131 GLY A C 1
ATOM 975 O O . GLY A 1 131 ? 25.747 -13.873 -11.297 1.00 29.78 131 GLY A O 1
ATOM 976 N N . ILE A 1 132 ? 24.121 -15.248 -11.886 1.00 34.25 132 ILE A N 1
ATOM 977 C CA . ILE A 1 132 ? 23.984 -14.879 -13.310 1.00 34.25 132 ILE A CA 1
ATOM 978 C C . ILE A 1 132 ? 23.073 -13.668 -13.397 1.00 34.25 132 ILE A C 1
ATOM 980 O O . ILE A 1 132 ? 23.317 -12.808 -14.240 1.00 34.25 132 ILE A O 1
ATOM 984 N N . ILE A 1 133 ? 22.111 -13.529 -12.477 1.00 40.06 133 ILE A N 1
ATOM 985 C CA . ILE A 1 133 ? 21.432 -12.254 -12.232 1.00 40.06 133 ILE A CA 1
ATOM 986 C C . ILE A 1 133 ? 22.459 -11.199 -11.782 1.00 40.06 133 ILE A C 1
ATOM 988 O O . ILE A 1 133 ? 22.349 -10.045 -12.184 1.00 40.06 133 ILE A O 1
ATOM 992 N N . THR A 1 134 ? 23.518 -11.583 -11.054 1.00 33.84 134 THR A N 1
ATOM 993 C CA . THR A 1 134 ? 24.615 -10.673 -10.672 1.00 33.84 134 THR A CA 1
ATOM 994 C C . THR A 1 134 ? 25.498 -10.261 -11.855 1.00 33.84 134 THR A C 1
ATOM 996 O O . THR A 1 134 ? 25.928 -9.113 -11.919 1.00 33.84 134 THR A O 1
ATOM 999 N N . VAL A 1 135 ? 25.735 -11.149 -12.830 1.00 29.02 135 VAL A N 1
ATOM 1000 C CA . VAL A 1 135 ? 26.537 -10.833 -14.032 1.00 29.02 135 VAL A CA 1
ATOM 1001 C C . VAL A 1 135 ? 25.722 -10.098 -15.107 1.00 29.02 135 VAL A C 1
ATOM 1003 O O . VAL A 1 135 ? 26.276 -9.263 -15.823 1.00 29.02 135 VAL A O 1
ATOM 1006 N N . HIS A 1 136 ? 24.410 -10.331 -15.206 1.00 32.34 136 HIS A N 1
ATOM 1007 C CA . HIS A 1 136 ? 23.559 -9.624 -16.170 1.00 32.34 136 HIS A CA 1
ATOM 1008 C C . HIS A 1 136 ? 23.003 -8.294 -15.644 1.00 32.34 136 HIS A C 1
ATOM 1010 O O . HIS A 1 136 ? 22.738 -7.416 -16.461 1.00 32.34 136 HIS A O 1
ATOM 1016 N N . ALA A 1 137 ? 22.918 -8.074 -14.324 1.00 34.19 137 ALA A N 1
ATOM 1017 C CA . ALA A 1 137 ? 22.653 -6.744 -13.760 1.00 34.19 137 ALA A CA 1
ATOM 1018 C C . ALA A 1 137 ? 23.779 -5.742 -14.091 1.00 34.19 137 ALA A C 1
ATOM 1020 O O . ALA A 1 137 ? 23.501 -4.585 -14.382 1.00 34.19 137 ALA A O 1
ATOM 1021 N N . ALA A 1 138 ? 25.033 -6.208 -14.166 1.00 31.55 138 ALA A N 1
ATOM 1022 C CA . ALA A 1 138 ? 26.180 -5.412 -14.619 1.00 31.55 138 ALA A CA 1
ATOM 1023 C C . ALA A 1 138 ? 26.261 -5.239 -16.156 1.00 31.55 138 ALA A C 1
ATOM 1025 O O . ALA A 1 138 ? 27.086 -4.473 -16.652 1.00 31.55 138 ALA A O 1
ATOM 1026 N N . LYS A 1 139 ? 25.422 -5.950 -16.928 1.00 29.61 139 LYS A N 1
ATOM 1027 C CA . LYS A 1 139 ? 25.365 -5.916 -18.405 1.00 29.61 139 LYS A CA 1
ATOM 1028 C C . LYS A 1 139 ? 23.946 -5.716 -18.965 1.00 29.61 139 LYS A C 1
ATOM 1030 O O . LYS A 1 139 ? 23.660 -6.127 -20.084 1.00 29.61 139 LYS A O 1
ATOM 1035 N N . GLY A 1 140 ? 23.050 -5.090 -18.203 1.00 33.78 140 GLY A N 1
ATOM 1036 C CA . GLY A 1 140 ? 21.721 -4.671 -18.664 1.00 33.78 140 GLY A CA 1
ATOM 1037 C C . GLY A 1 140 ? 20.705 -5.779 -18.975 1.00 33.78 140 GLY A C 1
ATOM 1038 O O . GLY A 1 140 ? 19.546 -5.463 -19.191 1.00 33.78 140 GLY A O 1
ATOM 1039 N N . SER A 1 141 ? 21.055 -7.065 -18.959 1.00 31.41 141 SER A N 1
ATOM 1040 C CA . SER A 1 141 ? 20.158 -8.142 -19.400 1.00 31.41 141 SER A CA 1
ATOM 1041 C C . SER A 1 141 ? 19.278 -8.677 -18.262 1.00 31.41 141 SER A C 1
ATOM 1043 O O . SER A 1 141 ? 19.500 -9.755 -17.706 1.00 31.41 141 SER A O 1
ATOM 1045 N N . VAL A 1 142 ? 18.227 -7.937 -17.928 1.00 38.62 142 VAL A N 1
ATOM 1046 C CA . VAL A 1 142 ? 17.123 -8.473 -17.125 1.00 38.62 142 VAL A CA 1
ATOM 1047 C C . VAL A 1 142 ? 16.238 -9.320 -18.045 1.00 38.62 142 VAL A C 1
ATOM 1049 O O . VAL A 1 142 ? 15.548 -8.796 -18.915 1.00 38.62 142 VAL A O 1
ATOM 1052 N N . SER A 1 143 ? 16.301 -10.647 -17.912 1.00 39.09 143 SER A N 1
ATOM 1053 C CA . SER A 1 143 ? 15.531 -11.557 -18.765 1.00 39.09 143 SER A CA 1
ATOM 1054 C C . SER A 1 143 ? 14.022 -11.438 -18.494 1.00 39.09 143 SER A C 1
ATOM 1056 O O . SER A 1 143 ? 13.585 -11.122 -17.386 1.00 39.09 143 SER A O 1
ATOM 1058 N N . SER A 1 144 ? 13.213 -11.758 -19.508 1.00 37.66 144 SER A N 1
ATOM 1059 C CA . SER A 1 144 ? 11.737 -11.858 -19.470 1.00 37.66 144 SER A CA 1
ATOM 1060 C C . SER A 1 144 ? 11.144 -12.740 -18.348 1.00 37.66 144 SER A C 1
ATOM 1062 O O . SER A 1 144 ? 9.927 -12.828 -18.210 1.00 37.66 144 SER A O 1
ATOM 1064 N N . GLN A 1 145 ? 11.974 -13.383 -17.523 1.00 44.66 145 GLN A N 1
ATOM 1065 C CA . GLN A 1 145 ? 11.554 -14.265 -16.437 1.00 44.66 145 GLN A CA 1
ATOM 1066 C C . GLN A 1 145 ? 11.046 -13.517 -15.190 1.00 44.66 145 GLN A C 1
ATOM 1068 O O . GLN A 1 145 ? 10.345 -14.104 -14.373 1.00 44.66 145 GLN A O 1
ATOM 1073 N N . ASN A 1 146 ? 11.306 -12.215 -15.041 1.00 47.03 146 ASN A N 1
ATOM 1074 C CA . ASN A 1 146 ? 10.823 -11.460 -13.872 1.00 47.03 146 ASN A CA 1
ATOM 1075 C C . ASN A 1 146 ? 9.317 -11.118 -13.935 1.00 47.03 146 ASN A C 1
ATOM 1077 O O . ASN A 1 146 ? 8.710 -10.812 -12.910 1.00 47.03 146 ASN A O 1
ATOM 1081 N N . VAL A 1 147 ? 8.695 -11.220 -15.119 1.00 46.88 147 VAL A N 1
ATOM 1082 C CA . VAL A 1 147 ? 7.275 -10.890 -15.363 1.00 46.88 147 VAL A CA 1
ATOM 1083 C C . VAL A 1 147 ? 6.318 -11.820 -14.637 1.00 46.88 147 VAL A C 1
ATOM 1085 O O . VAL A 1 147 ? 5.333 -11.400 -14.030 1.00 46.88 147 VAL A O 1
ATOM 1088 N N . THR A 1 148 ? 6.636 -13.104 -14.668 1.00 57.12 148 THR A N 1
ATOM 1089 C CA . THR A 1 148 ? 5.748 -14.160 -14.192 1.00 57.12 148 THR A CA 1
ATOM 1090 C C . THR A 1 148 ? 5.699 -14.217 -12.661 1.00 57.12 148 THR A C 1
ATOM 1092 O O . THR A 1 148 ? 4.743 -14.738 -12.086 1.00 57.12 148 THR A O 1
ATOM 1095 N N . MET A 1 149 ? 6.693 -13.635 -11.984 1.00 70.00 149 MET A N 1
ATOM 1096 C CA . MET A 1 149 ? 6.885 -13.756 -10.538 1.00 70.00 149 MET A CA 1
ATOM 1097 C C . MET A 1 149 ? 5.889 -12.914 -9.735 1.00 70.00 149 MET A C 1
ATOM 1099 O O . MET A 1 149 ? 5.267 -13.431 -8.810 1.00 70.00 149 MET A O 1
ATOM 1103 N N . ILE A 1 150 ? 5.693 -11.639 -10.097 1.00 70.81 150 ILE A N 1
ATOM 1104 C CA . ILE A 1 150 ? 4.779 -10.733 -9.377 1.00 70.81 150 ILE A CA 1
ATOM 1105 C C . ILE A 1 150 ? 3.321 -11.103 -9.662 1.00 70.81 150 ILE A C 1
ATOM 1107 O O . ILE A 1 150 ? 2.536 -11.237 -8.725 1.00 70.81 150 ILE A O 1
ATOM 1111 N N . LEU A 1 151 ? 2.959 -11.347 -10.927 1.00 72.38 151 LEU A N 1
ATOM 1112 C CA . LEU A 1 151 ? 1.620 -11.835 -11.277 1.00 72.38 151 LEU A CA 1
ATOM 1113 C C . LEU A 1 151 ? 1.324 -13.185 -10.612 1.00 72.38 151 LEU A C 1
ATOM 1115 O O . LEU A 1 151 ? 0.250 -13.372 -10.040 1.00 72.38 151 LEU A O 1
ATOM 1119 N N . GLY A 1 152 ? 2.292 -14.106 -10.636 1.00 78.75 152 GLY A N 1
ATOM 1120 C CA . GLY A 1 152 ? 2.189 -15.401 -9.969 1.00 78.75 152 GLY A CA 1
ATOM 1121 C C . GLY A 1 152 ? 1.979 -15.249 -8.468 1.00 78.75 152 GLY A C 1
ATOM 1122 O O . GLY A 1 152 ? 1.050 -15.837 -7.923 1.00 78.75 152 GLY A O 1
ATOM 1123 N N . ALA A 1 153 ? 2.765 -14.398 -7.809 1.00 82.44 153 ALA A N 1
ATOM 1124 C CA . ALA A 1 153 ? 2.616 -14.064 -6.396 1.00 82.44 153 ALA A CA 1
ATOM 1125 C C . ALA A 1 153 ? 1.240 -13.462 -6.067 1.00 82.44 153 ALA A C 1
ATOM 1127 O O . ALA A 1 153 ? 0.606 -13.863 -5.086 1.00 82.44 153 ALA A O 1
ATOM 1128 N N . MET A 1 154 ? 0.752 -12.541 -6.903 1.00 83.12 154 MET A N 1
ATOM 1129 C CA . MET A 1 154 ? -0.539 -11.878 -6.711 1.00 83.12 154 MET A CA 1
ATOM 1130 C C . MET A 1 154 ? -1.730 -12.835 -6.828 1.00 83.12 154 MET A C 1
ATOM 1132 O O . MET A 1 154 ? -2.759 -12.612 -6.194 1.00 83.12 154 MET A O 1
ATOM 1136 N N . ILE A 1 155 ? -1.590 -13.915 -7.599 1.00 86.88 155 ILE A N 1
ATOM 1137 C CA . ILE A 1 155 ? -2.621 -14.949 -7.758 1.00 86.88 155 ILE A CA 1
ATOM 1138 C C . ILE A 1 155 ? -2.480 -16.031 -6.680 1.00 86.88 155 ILE A C 1
ATOM 1140 O O . ILE A 1 155 ? -3.446 -16.381 -5.998 1.00 86.88 155 ILE A O 1
ATOM 1144 N N . LEU A 1 156 ? -1.273 -16.572 -6.520 1.00 89.44 156 LEU A N 1
ATOM 1145 C CA . LEU A 1 156 ? -1.008 -17.742 -5.687 1.00 89.44 156 LEU A CA 1
ATOM 1146 C C . LEU A 1 156 ? -1.048 -17.445 -4.195 1.00 89.44 156 LEU A C 1
ATOM 1148 O O . LEU A 1 156 ? -1.461 -18.317 -3.435 1.00 89.44 156 LEU A O 1
ATOM 1152 N N . GLY A 1 157 ? -0.656 -16.241 -3.770 1.00 91.50 157 GLY A N 1
ATOM 1153 C CA . GLY A 1 157 ? -0.740 -15.840 -2.366 1.00 91.50 157 GLY A CA 1
ATOM 1154 C C . GLY A 1 157 ? -2.170 -15.971 -1.827 1.00 91.50 157 GLY A C 1
ATOM 1155 O O . GLY A 1 157 ? -2.425 -16.780 -0.929 1.00 91.50 157 GLY A O 1
ATOM 1156 N N . PRO A 1 158 ? -3.131 -15.252 -2.432 1.00 91.00 158 PRO A N 1
ATOM 1157 C CA . PRO A 1 158 ? -4.544 -15.358 -2.100 1.00 91.00 158 PRO A CA 1
ATOM 1158 C C . PRO A 1 158 ? -5.138 -16.757 -2.278 1.00 91.00 158 PRO A C 1
ATOM 1160 O O . PRO A 1 158 ? -5.867 -17.239 -1.408 1.00 91.00 158 PRO A O 1
ATOM 1163 N N . LEU A 1 159 ? -4.822 -17.423 -3.394 1.00 93.31 159 LEU A N 1
ATOM 1164 C CA . LEU A 1 159 ? -5.330 -18.762 -3.686 1.00 93.31 159 LEU A CA 1
ATOM 1165 C C . LEU A 1 159 ? -4.873 -19.774 -2.632 1.00 93.31 159 LEU A C 1
ATOM 1167 O O . LEU A 1 159 ? -5.687 -20.552 -2.135 1.00 93.31 159 LEU A O 1
ATOM 1171 N N . GLY A 1 160 ? -3.595 -19.744 -2.256 1.00 93.12 160 GLY A N 1
ATOM 1172 C CA . GLY A 1 160 ? -3.053 -20.656 -1.258 1.00 93.12 160 GLY A CA 1
ATOM 1173 C C . GLY A 1 160 ? -3.621 -20.423 0.127 1.00 93.12 160 GLY A C 1
ATOM 1174 O O . GLY A 1 160 ? -4.001 -21.388 0.791 1.00 93.12 160 GLY A O 1
ATOM 1175 N N . ALA A 1 161 ? -3.801 -19.161 0.519 1.00 93.75 161 ALA A N 1
ATOM 1176 C CA . ALA A 1 161 ? -4.501 -18.819 1.750 1.00 93.75 161 ALA A CA 1
ATOM 1177 C C . ALA A 1 161 ? -5.965 -19.286 1.748 1.00 93.75 161 ALA A C 1
ATOM 1179 O O . ALA A 1 161 ? -6.461 -19.789 2.756 1.00 93.75 161 ALA A O 1
ATOM 1180 N N . TRP A 1 162 ? -6.665 -19.164 0.619 1.00 94.81 162 TRP A N 1
ATOM 1181 C CA . TRP A 1 162 ? -8.039 -19.647 0.493 1.00 94.81 162 TRP A CA 1
ATOM 1182 C C . TRP A 1 162 ? -8.123 -21.175 0.598 1.00 94.81 162 TRP A C 1
ATOM 1184 O O . TRP A 1 162 ? -8.987 -21.692 1.310 1.00 94.81 162 TRP A O 1
ATOM 1194 N N . LEU A 1 163 ? -7.207 -21.900 -0.050 1.00 95.50 163 LEU A N 1
ATOM 1195 C CA . LEU A 1 163 ? -7.152 -23.363 -0.004 1.00 95.50 163 LEU A CA 1
ATOM 1196 C C . LEU A 1 163 ? -6.842 -23.883 1.402 1.00 95.50 163 LEU A C 1
ATOM 1198 O O . LEU A 1 163 ? -7.559 -24.760 1.887 1.00 95.50 163 LEU A O 1
ATOM 1202 N N . ILE A 1 164 ? -5.838 -23.325 2.090 1.00 95.00 164 ILE A N 1
ATOM 1203 C CA . ILE A 1 164 ? -5.530 -23.744 3.466 1.00 95.00 164 ILE A CA 1
ATOM 1204 C C . ILE A 1 164 ? -6.672 -23.389 4.424 1.00 95.00 164 ILE A C 1
ATOM 1206 O O . ILE A 1 164 ? -7.042 -24.216 5.249 1.00 95.00 164 ILE A O 1
ATOM 1210 N N . LYS A 1 165 ? -7.328 -22.234 4.250 1.00 92.50 165 LYS A N 1
ATOM 1211 C CA . LYS A 1 165 ? -8.516 -21.857 5.033 1.00 92.50 165 LYS A CA 1
ATOM 1212 C C . LYS A 1 165 ? -9.649 -22.869 4.878 1.00 92.50 165 LYS A C 1
ATOM 1214 O O . LYS A 1 165 ? -10.328 -23.199 5.850 1.00 92.50 165 LYS A O 1
ATOM 1219 N N . LYS A 1 166 ? -9.874 -23.363 3.657 1.00 94.31 166 LYS A N 1
ATOM 1220 C CA . LYS A 1 166 ? -10.872 -24.407 3.381 1.00 94.31 166 LYS A CA 1
ATOM 1221 C C . LYS A 1 166 ? -10.468 -25.754 3.966 1.00 94.31 166 LYS A C 1
ATOM 1223 O O . LYS A 1 166 ? -11.323 -26.428 4.537 1.00 94.31 166 LYS A O 1
ATOM 1228 N N . PHE A 1 167 ? -9.195 -26.119 3.853 1.00 94.25 167 PHE A N 1
ATOM 1229 C CA . PHE A 1 167 ? -8.671 -27.329 4.472 1.00 94.25 167 PHE A CA 1
ATOM 1230 C C . PHE A 1 167 ? -8.835 -27.285 5.993 1.00 94.25 167 PHE A C 1
ATOM 1232 O O . PHE A 1 167 ? -9.363 -28.232 6.562 1.00 94.25 167 PHE A O 1
ATOM 1239 N N . ASP A 1 168 ? -8.480 -26.181 6.647 1.00 89.50 168 ASP A N 1
ATOM 1240 C CA . ASP A 1 168 ? -8.589 -26.038 8.099 1.00 89.50 168 ASP A CA 1
ATOM 1241 C C . ASP A 1 168 ? -10.040 -26.059 8.574 1.00 89.50 168 ASP A C 1
ATOM 1243 O O . ASP A 1 168 ? -10.351 -26.743 9.546 1.00 89.50 168 ASP A O 1
ATOM 1247 N N . ALA A 1 169 ? -10.963 -25.415 7.854 1.00 89.69 169 ALA A N 1
ATOM 1248 C CA . ALA A 1 169 ? -12.392 -25.515 8.161 1.00 89.69 169 ALA A CA 1
ATOM 1249 C C . ALA A 1 169 ? -12.900 -26.973 8.153 1.00 89.69 169 ALA A C 1
ATOM 1251 O O . ALA A 1 169 ? -13.855 -27.308 8.853 1.00 89.69 169 ALA A O 1
ATOM 1252 N N . TRP A 1 170 ? -12.258 -27.846 7.374 1.00 92.19 170 TRP A N 1
ATOM 1253 C CA . TRP A 1 170 ? -12.546 -29.275 7.334 1.00 92.19 170 TRP A CA 1
ATOM 1254 C C . TRP A 1 170 ? -11.723 -30.085 8.356 1.00 92.19 170 TRP A C 1
ATOM 1256 O O . TRP A 1 170 ? -12.260 -30.999 8.981 1.00 92.19 170 TRP A O 1
ATOM 1266 N N . ALA A 1 171 ? -10.446 -29.775 8.559 1.00 89.00 171 ALA A N 1
ATOM 1267 C CA . ALA A 1 171 ? -9.542 -30.555 9.398 1.00 89.00 171 ALA A CA 1
ATOM 1268 C C . ALA A 1 171 ? -9.695 -30.237 10.893 1.00 89.00 171 ALA A C 1
ATOM 1270 O O . ALA A 1 171 ? -9.733 -31.164 11.697 1.00 89.00 171 ALA A O 1
ATOM 1271 N N . GLN A 1 172 ? -9.854 -28.962 11.271 1.00 85.81 172 GLN A N 1
ATOM 1272 C CA . GLN A 1 172 ? -9.892 -28.515 12.673 1.00 85.81 172 GLN A CA 1
ATOM 1273 C C . GLN A 1 172 ? -10.928 -29.253 13.527 1.00 85.81 172 GLN A C 1
ATOM 1275 O O . GLN A 1 172 ? -10.543 -29.791 14.562 1.00 85.81 172 GLN A O 1
ATOM 1280 N N . PRO A 1 173 ? -12.202 -29.400 13.101 1.00 88.62 173 PRO A N 1
ATOM 1281 C CA . PRO A 1 173 ? -13.207 -30.078 13.923 1.00 88.62 173 PRO A CA 1
ATOM 1282 C C . PRO A 1 173 ? -12.931 -31.577 14.127 1.00 88.62 173 PRO A C 1
ATOM 1284 O O . PRO A 1 173 ? -13.591 -32.221 14.937 1.00 88.62 173 PRO A O 1
ATOM 1287 N N . ARG A 1 174 ? -12.003 -32.154 13.352 1.00 90.69 174 ARG A N 1
ATOM 1288 C CA . ARG A 1 174 ? -11.626 -33.574 13.382 1.00 90.69 174 ARG A CA 1
ATOM 1289 C C . ARG A 1 174 ? -10.280 -33.809 14.068 1.00 90.69 174 ARG A C 1
ATOM 1291 O O . ARG A 1 174 ? -9.891 -34.963 14.254 1.00 90.69 174 ARG A O 1
ATOM 1298 N N . THR A 1 175 ? -9.561 -32.746 14.419 1.00 88.75 175 THR A N 1
ATOM 1299 C CA . THR A 1 175 ? -8.252 -32.848 15.058 1.00 88.75 175 THR A CA 1
ATOM 1300 C C . THR A 1 175 ? -8.427 -33.135 16.542 1.00 88.75 175 THR A C 1
ATOM 1302 O O . THR A 1 175 ? -9.223 -32.500 17.227 1.00 88.75 175 THR A O 1
ATOM 1305 N N . LYS A 1 176 ? -7.684 -34.118 17.053 1.00 90.25 176 LYS A N 1
ATOM 1306 C CA . LYS A 1 176 ? -7.674 -34.413 18.487 1.00 90.25 176 LYS A CA 1
ATOM 1307 C C . LYS A 1 176 ? -6.913 -33.321 19.237 1.00 90.25 176 LYS A C 1
ATOM 1309 O O . LYS A 1 176 ? -5.866 -32.867 18.771 1.00 90.25 176 LYS A O 1
ATOM 1314 N N . VAL A 1 177 ? -7.399 -32.990 20.429 1.00 82.00 177 VAL A N 1
ATOM 1315 C CA . VAL A 1 177 ? -6.739 -32.069 21.362 1.00 82.00 177 VAL A CA 1
ATOM 1316 C C . VAL A 1 177 ? -5.285 -32.502 21.583 1.00 82.00 177 VAL A C 1
ATOM 1318 O O . VAL A 1 177 ? -5.005 -33.685 21.781 1.00 82.00 177 VAL A O 1
ATOM 1321 N N . GLY A 1 178 ? -4.351 -31.553 21.490 1.00 82.19 178 GLY A N 1
ATOM 1322 C CA . GLY A 1 178 ? -2.904 -31.794 21.592 1.00 82.19 178 GLY A CA 1
ATOM 1323 C C . GLY A 1 178 ? -2.197 -32.130 20.270 1.00 82.19 178 GLY A C 1
ATOM 1324 O O . GLY A 1 178 ? -0.982 -31.969 20.183 1.00 82.19 178 GLY A O 1
ATOM 1325 N N . LEU A 1 179 ? -2.926 -32.516 19.213 1.00 89.50 179 LEU A N 1
ATOM 1326 C CA . LEU A 1 179 ? -2.373 -32.690 17.856 1.00 89.50 179 LEU A CA 1
ATOM 1327 C C . LEU A 1 179 ? -2.599 -31.473 16.949 1.00 89.50 179 LEU A C 1
ATOM 1329 O O . LEU A 1 179 ? -2.119 -31.450 15.819 1.00 89.50 179 LEU A O 1
ATOM 1333 N N . GLU A 1 180 ? -3.302 -30.452 17.433 1.00 85.00 180 GLU A N 1
ATOM 1334 C CA . GLU A 1 180 ? -3.653 -29.246 16.676 1.00 85.00 180 GLU A CA 1
ATOM 1335 C C . GLU A 1 180 ? -2.427 -28.555 16.091 1.00 85.00 180 GLU A C 1
ATOM 1337 O O . GLU A 1 180 ? -2.387 -28.300 14.895 1.00 85.00 180 GLU A O 1
ATOM 1342 N N . MET A 1 181 ? -1.383 -28.322 16.891 1.00 82.81 181 MET A N 1
ATOM 1343 C CA . MET A 1 181 ? -0.171 -27.648 16.413 1.00 82.81 181 MET A CA 1
ATOM 1344 C C . MET A 1 181 ? 0.548 -28.452 15.315 1.00 82.81 181 MET A C 1
ATOM 1346 O O . MET A 1 181 ? 1.060 -27.876 14.354 1.00 82.81 181 MET A O 1
ATOM 1350 N N . LEU A 1 182 ? 0.530 -29.786 15.428 1.00 86.31 182 LEU A N 1
ATOM 1351 C CA . LEU A 1 182 ? 1.089 -30.697 14.431 1.00 86.31 182 LEU A CA 1
ATOM 1352 C C . LEU A 1 182 ? 0.302 -30.596 13.121 1.00 86.31 182 LEU A C 1
ATOM 1354 O O . LEU A 1 182 ? 0.879 -30.300 12.077 1.00 86.31 182 LEU A O 1
ATOM 1358 N N . VAL A 1 183 ? -1.020 -30.778 13.179 1.00 88.12 183 VAL A N 1
ATOM 1359 C CA . VAL A 1 183 ? -1.889 -30.664 12.000 1.00 88.12 183 VAL A CA 1
ATOM 1360 C C . VAL A 1 183 ? -1.771 -29.269 11.391 1.00 88.12 183 VAL A C 1
ATOM 1362 O O . VAL A 1 183 ? -1.685 -29.147 10.170 1.00 88.12 183 VAL A O 1
ATOM 1365 N N . ASN A 1 184 ? -1.667 -28.230 12.221 1.00 85.06 184 ASN A N 1
ATOM 1366 C CA . ASN A 1 184 ? -1.595 -26.848 11.777 1.00 85.06 184 ASN A CA 1
ATOM 1367 C C . ASN A 1 184 ? -0.348 -26.568 10.934 1.00 85.06 184 ASN A C 1
ATOM 1369 O O . ASN A 1 184 ? -0.435 -26.069 9.809 1.00 85.06 184 ASN A O 1
ATOM 1373 N N . ASN A 1 185 ? 0.817 -26.941 11.452 1.00 87.75 185 ASN A N 1
ATOM 1374 C CA . ASN A 1 185 ? 2.081 -26.672 10.778 1.00 87.75 185 ASN A CA 1
ATOM 1375 C C . ASN A 1 185 ? 2.288 -27.588 9.564 1.00 87.75 185 ASN A C 1
ATOM 1377 O O . ASN A 1 185 ? 2.660 -27.108 8.493 1.00 87.75 185 ASN A O 1
ATOM 1381 N N . PHE A 1 186 ? 1.984 -28.885 9.686 1.00 92.44 186 PHE A N 1
ATOM 1382 C CA . PHE A 1 186 ? 2.169 -29.830 8.581 1.00 92.44 186 PHE A CA 1
ATOM 1383 C C . PHE A 1 186 ? 1.205 -29.578 7.422 1.00 92.44 186 PHE A C 1
ATOM 1385 O O . PHE A 1 186 ? 1.629 -29.610 6.271 1.00 92.44 186 PHE A O 1
ATOM 1392 N N . SER A 1 187 ? -0.072 -29.288 7.684 1.00 92.56 187 SER A N 1
ATOM 1393 C CA . SER A 1 187 ? -1.020 -29.002 6.600 1.00 92.56 187 SER A CA 1
ATOM 1394 C C . SER A 1 187 ? -0.697 -27.704 5.866 1.00 92.56 187 SER A C 1
ATOM 1396 O O . SER A 1 187 ? -0.794 -27.671 4.642 1.00 92.56 187 SER A O 1
ATOM 1398 N N . ALA A 1 188 ? -0.261 -26.660 6.581 1.00 88.50 188 ALA A N 1
ATOM 1399 C CA . ALA A 1 188 ? 0.220 -25.434 5.955 1.00 88.50 188 ALA A CA 1
ATOM 1400 C C . ALA A 1 188 ? 1.455 -25.714 5.088 1.00 88.50 188 ALA A C 1
ATOM 1402 O O . ALA A 1 188 ? 1.479 -25.317 3.926 1.00 88.50 188 ALA A O 1
ATOM 1403 N N . GLY A 1 189 ? 2.434 -26.456 5.619 1.00 90.31 189 GLY A N 1
ATOM 1404 C CA . GLY A 1 189 ? 3.646 -26.837 4.893 1.00 90.31 189 GLY A CA 1
ATOM 1405 C C . GLY A 1 189 ? 3.360 -27.670 3.641 1.00 90.31 189 GLY A C 1
ATOM 1406 O O . GLY A 1 189 ? 3.842 -27.340 2.560 1.00 90.31 189 GLY A O 1
ATOM 1407 N N . PHE A 1 190 ? 2.527 -28.708 3.748 1.00 93.75 190 PHE A N 1
ATOM 1408 C CA . PHE A 1 190 ? 2.162 -29.540 2.603 1.00 93.75 190 PHE A CA 1
ATOM 1409 C C . PHE A 1 190 ? 1.336 -28.776 1.575 1.00 93.75 190 PHE A C 1
ATOM 1411 O O . PHE A 1 190 ? 1.628 -28.871 0.387 1.00 93.75 190 PHE A O 1
ATOM 1418 N N . MET A 1 191 ? 0.344 -27.988 2.000 1.00 93.62 191 MET A N 1
ATOM 1419 C CA . MET A 1 191 ? -0.445 -27.162 1.083 1.00 93.62 191 MET A CA 1
ATOM 1420 C C . MET A 1 191 ? 0.453 -26.189 0.319 1.00 93.62 191 MET A C 1
ATOM 1422 O O . MET A 1 191 ? 0.386 -26.110 -0.904 1.00 93.62 191 MET A O 1
ATOM 1426 N N . ALA A 1 192 ? 1.341 -25.500 1.032 1.00 91.12 192 ALA A N 1
ATOM 1427 C CA . ALA A 1 192 ? 2.309 -24.595 0.440 1.00 91.12 192 ALA A CA 1
ATOM 1428 C C . ALA A 1 192 ? 3.228 -25.298 -0.572 1.00 91.12 192 ALA A C 1
ATOM 1430 O O . ALA A 1 192 ? 3.426 -24.792 -1.674 1.00 91.12 192 ALA A O 1
ATOM 1431 N N . MET A 1 193 ? 3.732 -26.489 -0.236 1.00 91.56 193 MET A N 1
ATOM 1432 C CA . MET A 1 193 ? 4.539 -27.315 -1.136 1.00 91.56 193 MET A CA 1
ATOM 1433 C C . MET A 1 193 ? 3.756 -27.730 -2.390 1.00 91.56 193 MET A C 1
ATOM 1435 O O . MET A 1 193 ? 4.260 -27.581 -3.501 1.00 91.56 193 MET A O 1
ATOM 1439 N N . PHE A 1 194 ? 2.520 -28.216 -2.244 1.00 92.62 194 PHE A N 1
ATOM 1440 C CA . PHE A 1 194 ? 1.692 -28.626 -3.381 1.00 92.62 194 PHE A CA 1
ATOM 1441 C C . PHE A 1 194 ? 1.387 -27.462 -4.316 1.00 92.62 194 PHE A C 1
ATOM 1443 O O . PHE A 1 194 ? 1.473 -27.618 -5.532 1.00 92.62 194 PHE A O 1
ATOM 1450 N N . ILE A 1 195 ? 1.070 -26.291 -3.766 1.00 90.69 195 ILE A N 1
ATOM 1451 C CA . ILE A 1 195 ? 0.804 -25.099 -4.570 1.00 90.69 195 ILE A CA 1
ATOM 1452 C C . ILE A 1 195 ? 2.081 -24.610 -5.244 1.00 90.69 195 ILE A C 1
ATOM 1454 O O . ILE A 1 195 ? 2.029 -24.233 -6.410 1.00 90.69 195 ILE A O 1
ATOM 1458 N N . ALA A 1 196 ? 3.229 -24.662 -4.567 1.00 86.06 196 ALA A N 1
ATOM 1459 C CA . ALA A 1 196 ? 4.506 -24.322 -5.181 1.00 86.06 196 ALA A CA 1
ATOM 1460 C C . ALA A 1 196 ? 4.837 -25.255 -6.362 1.00 86.06 196 ALA A C 1
ATOM 1462 O O . ALA A 1 196 ? 5.240 -24.782 -7.421 1.00 86.06 196 ALA A O 1
ATOM 1463 N N . ILE A 1 197 ? 4.594 -26.564 -6.232 1.00 84.06 197 ILE A N 1
ATOM 1464 C CA . ILE A 1 197 ? 4.760 -27.533 -7.330 1.00 84.06 197 ILE A CA 1
ATOM 1465 C C . ILE A 1 197 ? 3.758 -27.251 -8.459 1.00 84.06 197 ILE A C 1
ATOM 1467 O O . ILE A 1 197 ? 4.137 -27.187 -9.628 1.00 84.06 197 ILE A O 1
ATOM 1471 N N . PHE A 1 198 ? 2.485 -27.031 -8.125 1.00 86.56 198 PHE A N 1
ATOM 1472 C CA . PHE A 1 198 ? 1.449 -26.644 -9.086 1.00 86.56 198 PHE A CA 1
ATOM 1473 C C . PHE A 1 198 ? 1.830 -25.363 -9.843 1.00 86.56 198 PHE A C 1
ATOM 1475 O O . PHE A 1 198 ? 1.617 -25.259 -11.053 1.00 86.56 198 PHE A O 1
ATOM 1482 N N . ALA A 1 199 ? 2.445 -24.406 -9.151 1.00 81.88 199 ALA A N 1
ATOM 1483 C CA . ALA A 1 199 ? 2.904 -23.164 -9.741 1.00 81.88 199 ALA A CA 1
ATOM 1484 C C . ALA A 1 199 ? 3.970 -23.397 -10.817 1.00 81.88 199 ALA A C 1
ATOM 1486 O O . ALA A 1 199 ? 3.889 -22.796 -11.886 1.00 81.88 199 ALA A O 1
ATOM 1487 N N . VAL A 1 200 ? 4.912 -24.311 -10.561 1.00 72.88 200 VAL A N 1
ATOM 1488 C CA . VAL A 1 200 ? 5.968 -24.691 -11.510 1.00 72.88 200 VAL A CA 1
ATOM 1489 C C . VAL A 1 200 ? 5.398 -25.252 -12.806 1.00 72.88 200 VAL A C 1
ATOM 1491 O O . VAL A 1 200 ? 5.745 -24.779 -13.886 1.00 72.88 200 VAL A O 1
ATOM 1494 N N . PHE A 1 201 ? 4.496 -26.226 -12.714 1.00 75.00 201 PHE A N 1
ATOM 1495 C CA . PHE A 1 201 ? 4.050 -26.966 -13.897 1.00 75.00 201 PHE A CA 1
ATOM 1496 C C . PHE A 1 201 ? 2.866 -26.340 -14.633 1.00 75.00 201 PHE A C 1
ATOM 1498 O O . PHE A 1 201 ? 2.711 -26.573 -15.829 1.00 75.00 201 PHE A O 1
ATOM 1505 N N . ILE A 1 202 ? 2.017 -25.573 -13.944 1.00 81.12 202 ILE A N 1
ATOM 1506 C CA . ILE A 1 202 ? 0.765 -25.062 -14.521 1.00 81.12 202 ILE A CA 1
ATOM 1507 C C . ILE A 1 202 ? 0.776 -23.540 -14.595 1.00 81.12 202 ILE A C 1
ATOM 1509 O O . ILE A 1 202 ? 0.533 -22.972 -15.658 1.00 81.12 202 ILE A O 1
ATOM 1513 N N . VAL A 1 203 ? 1.085 -22.859 -13.493 1.00 75.12 203 VAL A N 1
ATOM 1514 C CA . VAL A 1 203 ? 0.976 -21.393 -13.445 1.00 75.12 203 VAL A CA 1
ATOM 1515 C C . VAL A 1 203 ? 2.075 -20.716 -14.260 1.00 75.12 203 VAL A C 1
ATOM 1517 O O . VAL A 1 203 ? 1.774 -19.774 -14.990 1.00 75.12 203 VAL A O 1
ATOM 1520 N N . GLY A 1 204 ? 3.311 -21.217 -14.203 1.00 70.88 204 GLY A N 1
ATOM 1521 C CA . GLY A 1 204 ? 4.437 -20.706 -14.989 1.00 70.88 204 GLY A CA 1
ATOM 1522 C C . GLY A 1 204 ? 4.130 -20.636 -16.491 1.00 70.88 204 GLY A C 1
ATOM 1523 O O . GLY A 1 204 ? 4.143 -19.537 -17.049 1.00 70.88 204 GLY A O 1
ATOM 1524 N N . PRO A 1 205 ? 3.774 -21.757 -17.150 1.00 72.62 205 PRO A N 1
ATOM 1525 C CA . PRO A 1 205 ? 3.409 -21.761 -18.568 1.00 72.62 205 PRO A CA 1
ATOM 1526 C C . PRO A 1 205 ? 2.214 -20.862 -18.909 1.00 72.62 205 PRO A C 1
ATOM 1528 O O . PRO A 1 205 ? 2.237 -20.177 -19.931 1.00 72.62 205 PRO A O 1
ATOM 1531 N N . VAL A 1 206 ? 1.184 -20.825 -18.055 1.00 77.44 206 VAL A N 1
ATOM 1532 C CA . VAL A 1 206 ? -0.004 -19.981 -18.275 1.00 77.44 206 VAL A CA 1
ATOM 1533 C C . VAL A 1 206 ? 0.362 -18.500 -18.233 1.00 77.44 206 VAL A C 1
ATOM 1535 O O . VAL A 1 206 ? 0.033 -17.761 -19.162 1.00 77.44 206 VAL A O 1
ATOM 1538 N N . ILE A 1 207 ? 1.068 -18.056 -17.193 1.00 71.81 207 ILE A N 1
ATOM 1539 C CA . ILE A 1 207 ? 1.463 -16.651 -17.053 1.00 71.81 207 ILE A CA 1
ATOM 1540 C C . ILE A 1 207 ? 2.494 -16.266 -18.120 1.00 71.81 207 ILE A C 1
ATOM 1542 O O . ILE A 1 207 ? 2.411 -15.168 -18.668 1.00 71.81 207 ILE A O 1
ATOM 1546 N N . GLY A 1 208 ? 3.410 -17.168 -18.482 1.00 70.19 208 GLY A N 1
ATOM 1547 C CA . GLY A 1 208 ? 4.321 -16.970 -19.610 1.00 70.19 208 GLY A CA 1
ATOM 1548 C C . GLY A 1 208 ? 3.570 -16.771 -20.930 1.00 70.19 208 GLY A C 1
ATOM 1549 O O . GLY A 1 208 ? 3.866 -15.840 -21.676 1.00 70.19 208 GLY A O 1
ATOM 1550 N N . GLY A 1 209 ? 2.536 -17.578 -21.192 1.00 70.44 209 GLY A N 1
ATOM 1551 C CA . GLY A 1 209 ? 1.657 -17.418 -22.352 1.00 70.44 209 GLY A CA 1
ATOM 1552 C C . GLY A 1 209 ? 0.927 -16.072 -22.365 1.00 70.44 209 GLY A C 1
ATOM 1553 O O . GLY A 1 209 ? 0.964 -15.365 -23.372 1.00 70.44 209 GLY A O 1
ATOM 1554 N N . VAL A 1 210 ? 0.326 -15.679 -21.238 1.00 74.56 210 VAL A N 1
ATOM 1555 C CA . VAL A 1 210 ? -0.339 -14.371 -21.086 1.00 74.56 210 VAL A CA 1
ATOM 1556 C C . VAL A 1 210 ? 0.647 -13.227 -21.316 1.00 74.56 210 VAL A C 1
ATOM 1558 O O . VAL A 1 210 ? 0.343 -12.294 -22.055 1.00 74.56 210 VAL A O 1
ATOM 1561 N N . THR A 1 211 ? 1.844 -13.321 -20.743 1.00 68.88 211 THR A N 1
ATOM 1562 C CA . THR A 1 211 ? 2.905 -12.323 -20.906 1.00 68.88 211 THR A CA 1
ATOM 1563 C C . THR A 1 211 ? 3.318 -12.192 -22.362 1.00 68.88 211 THR A C 1
ATOM 1565 O O . THR A 1 211 ? 3.405 -11.080 -22.861 1.00 68.88 211 THR A O 1
ATOM 1568 N N . ASN A 1 212 ? 3.510 -13.301 -23.077 1.00 72.56 212 ASN A N 1
ATOM 1569 C CA . ASN A 1 212 ? 3.867 -13.266 -24.494 1.00 72.56 212 ASN A CA 1
ATOM 1570 C C . ASN A 1 212 ? 2.787 -12.579 -25.340 1.00 72.56 212 ASN A C 1
ATOM 1572 O O . ASN A 1 212 ? 3.115 -11.798 -26.231 1.00 72.56 212 ASN A O 1
ATOM 1576 N N . VAL A 1 213 ? 1.506 -12.828 -25.045 1.00 77.50 213 VAL A N 1
ATOM 1577 C CA . VAL A 1 213 ? 0.386 -12.150 -25.717 1.00 77.50 213 VAL A CA 1
ATOM 1578 C C . VAL A 1 213 ? 0.382 -10.652 -25.405 1.00 77.50 213 VAL A C 1
ATOM 1580 O O . VAL A 1 213 ? 0.232 -9.841 -26.317 1.00 77.50 213 VAL A O 1
ATOM 1583 N N . LEU A 1 214 ? 0.576 -10.275 -24.139 1.00 73.88 214 LEU A N 1
ATOM 1584 C CA . LEU A 1 214 ? 0.640 -8.874 -23.718 1.00 73.88 214 LEU A CA 1
ATOM 1585 C C . LEU A 1 214 ? 1.841 -8.146 -24.336 1.00 73.88 214 LEU A C 1
ATOM 1587 O O . LEU A 1 214 ? 1.671 -7.049 -24.862 1.00 73.88 214 LEU A O 1
ATOM 1591 N N . SER A 1 215 ? 3.021 -8.766 -24.349 1.00 73.12 215 SER A N 1
ATOM 1592 C CA . SER A 1 215 ? 4.219 -8.246 -25.016 1.00 73.12 215 SER A CA 1
ATOM 1593 C C . SER A 1 215 ? 3.984 -8.063 -26.511 1.00 73.12 215 SER A C 1
ATOM 1595 O O . SER A 1 215 ? 4.259 -6.992 -27.036 1.00 73.12 215 SER A O 1
ATOM 1597 N N . ALA A 1 216 ? 3.390 -9.049 -27.191 1.00 78.38 216 ALA A N 1
ATOM 1598 C CA . ALA A 1 216 ? 3.053 -8.928 -28.608 1.00 78.38 216 ALA A CA 1
ATOM 1599 C C . ALA A 1 216 ? 2.053 -7.787 -28.869 1.00 78.38 216 ALA A C 1
ATOM 1601 O O . ALA A 1 216 ? 2.183 -7.063 -29.856 1.00 78.38 216 ALA A O 1
ATOM 1602 N N . ALA A 1 217 ? 1.073 -7.591 -27.983 1.00 80.50 217 ALA A N 1
ATOM 1603 C CA . ALA A 1 217 ? 0.137 -6.475 -28.076 1.00 80.50 217 ALA A CA 1
ATOM 1604 C C . ALA A 1 217 ? 0.844 -5.121 -27.897 1.00 80.50 217 ALA A C 1
ATOM 1606 O O . ALA A 1 217 ? 0.611 -4.199 -28.681 1.00 80.50 217 ALA A O 1
ATOM 1607 N N . VAL A 1 218 ? 1.740 -5.006 -26.913 1.00 79.81 218 VAL A N 1
ATOM 1608 C CA . VAL A 1 218 ? 2.563 -3.805 -26.703 1.00 79.81 218 VAL A CA 1
ATOM 1609 C C . VAL A 1 218 ? 3.463 -3.540 -27.911 1.00 79.81 218 VAL A C 1
ATOM 1611 O O . VAL A 1 218 ? 3.504 -2.407 -28.388 1.00 79.81 218 VAL A O 1
ATOM 1614 N N . ASP A 1 219 ? 4.096 -4.567 -28.477 1.00 80.75 219 ASP A N 1
ATOM 1615 C CA . ASP A 1 219 ? 4.927 -4.452 -29.679 1.00 80.75 219 ASP A CA 1
ATOM 1616 C C . ASP A 1 219 ? 4.126 -3.950 -30.887 1.00 80.75 219 ASP A C 1
ATOM 1618 O O . ASP A 1 219 ? 4.611 -3.119 -31.657 1.00 80.75 219 ASP A O 1
ATOM 1622 N N . VAL A 1 220 ? 2.887 -4.424 -31.067 1.00 86.31 220 VAL A N 1
ATOM 1623 C CA . VAL A 1 220 ? 1.984 -3.930 -32.119 1.00 86.31 220 VAL A CA 1
ATOM 1624 C C . VAL A 1 220 ? 1.667 -2.453 -31.904 1.00 86.31 220 VAL A C 1
ATOM 1626 O O . VAL A 1 220 ? 1.745 -1.669 -32.853 1.00 86.31 220 VAL A O 1
ATOM 1629 N N . LEU A 1 221 ? 1.342 -2.051 -30.675 1.00 87.75 221 LEU A N 1
ATOM 1630 C CA . LEU A 1 221 ? 1.072 -0.649 -30.355 1.00 87.75 221 LEU A CA 1
ATOM 1631 C C . LEU A 1 221 ? 2.306 0.225 -30.585 1.00 87.75 221 LEU A C 1
ATOM 1633 O O . LEU A 1 221 ? 2.185 1.315 -31.138 1.00 87.75 221 LEU A O 1
ATOM 1637 N N . GLN A 1 222 ? 3.491 -0.255 -30.224 1.00 82.06 222 GLN A N 1
ATOM 1638 C CA . GLN A 1 222 ? 4.738 0.480 -30.396 1.00 82.06 222 GLN A CA 1
ATOM 1639 C C . GLN A 1 222 ? 5.117 0.624 -31.875 1.00 82.06 222 GLN A C 1
ATOM 1641 O O . GLN A 1 222 ? 5.398 1.735 -32.318 1.00 82.06 222 GLN A O 1
ATOM 1646 N N . LYS A 1 223 ? 5.029 -0.451 -32.670 1.00 83.75 223 LYS A N 1
ATOM 1647 C CA . LYS A 1 223 ? 5.302 -0.420 -34.123 1.00 83.75 223 LYS A CA 1
ATOM 1648 C C . LYS A 1 223 ? 4.393 0.540 -34.887 1.00 83.75 223 LYS A C 1
ATOM 1650 O O . LYS A 1 223 ? 4.819 1.115 -35.882 1.00 83.75 223 LYS A O 1
ATOM 1655 N N . ASN A 1 224 ? 3.156 0.716 -34.427 1.00 87.44 224 ASN A N 1
ATOM 1656 C CA . ASN A 1 224 ? 2.195 1.629 -35.043 1.00 87.44 224 ASN A CA 1
ATOM 1657 C C . ASN A 1 224 ? 2.193 3.034 -34.406 1.00 87.44 224 ASN A C 1
ATOM 1659 O O . ASN A 1 224 ? 1.346 3.848 -34.759 1.00 87.44 224 ASN A O 1
ATOM 1663 N N . ASN A 1 225 ? 3.111 3.337 -33.475 1.00 84.81 225 ASN A N 1
ATOM 1664 C CA . ASN A 1 225 ? 3.138 4.589 -32.699 1.00 84.81 225 ASN A CA 1
ATOM 1665 C C . ASN A 1 225 ? 1.834 4.875 -31.920 1.00 84.81 225 ASN A C 1
ATOM 1667 O O . ASN A 1 225 ? 1.496 6.022 -31.634 1.00 84.81 225 ASN A O 1
ATOM 1671 N N . LEU A 1 226 ? 1.098 3.825 -31.553 1.00 90.25 226 LEU A N 1
ATOM 1672 C CA . LEU A 1 226 ? -0.171 3.885 -30.823 1.00 90.25 226 LEU A CA 1
ATOM 1673 C C . LEU A 1 226 ? -0.009 3.645 -29.319 1.00 90.25 226 LEU A C 1
ATOM 1675 O O . LEU A 1 226 ? -1.002 3.661 -28.596 1.00 90.25 226 LEU A O 1
ATOM 1679 N N . ILE A 1 227 ? 1.219 3.443 -28.828 1.00 90.06 227 ILE A N 1
ATOM 1680 C CA . ILE A 1 227 ? 1.475 3.182 -27.404 1.00 90.06 227 ILE A CA 1
ATOM 1681 C C . ILE A 1 227 ? 0.939 4.302 -26.504 1.00 90.06 227 ILE A C 1
ATOM 1683 O O . ILE A 1 227 ? 0.451 4.034 -25.419 1.00 90.06 227 ILE A O 1
ATOM 1687 N N . ALA A 1 228 ? 0.909 5.547 -26.982 1.00 92.75 228 ALA A N 1
ATOM 1688 C CA . ALA A 1 228 ? 0.316 6.662 -26.249 1.00 92.75 228 ALA A CA 1
ATOM 1689 C C . ALA A 1 228 ? -1.171 6.455 -25.914 1.00 92.75 228 ALA A C 1
ATOM 1691 O O . ALA A 1 228 ? -1.633 6.916 -24.872 1.00 92.75 228 ALA A O 1
ATOM 1692 N N . LEU A 1 229 ? -1.919 5.729 -26.754 1.00 91.69 229 LEU A N 1
ATOM 1693 C CA . LEU A 1 229 ? -3.348 5.482 -26.551 1.00 91.69 229 LEU A CA 1
ATOM 1694 C C . LEU A 1 229 ? -3.631 4.547 -25.372 1.00 91.69 229 LEU A C 1
ATOM 1696 O O . LEU A 1 229 ? -4.761 4.526 -24.886 1.00 91.69 229 LEU A O 1
ATOM 1700 N N . THR A 1 230 ? -2.637 3.814 -24.858 1.00 90.25 230 THR A N 1
ATOM 1701 C CA . THR A 1 230 ? -2.840 2.980 -23.664 1.00 90.25 230 THR A CA 1
ATOM 1702 C C . THR A 1 230 ? -3.241 3.817 -22.453 1.00 90.25 230 THR A C 1
ATOM 1704 O O . THR A 1 230 ? -4.016 3.345 -21.624 1.00 90.25 230 THR A O 1
ATOM 1707 N N . ASN A 1 231 ? -2.799 5.076 -22.374 1.00 93.56 231 ASN A N 1
ATOM 1708 C CA . ASN A 1 231 ? -3.126 5.988 -21.271 1.00 93.56 231 ASN A CA 1
ATOM 1709 C C . ASN A 1 231 ? -4.592 6.413 -21.216 1.00 93.56 231 ASN A C 1
ATOM 1711 O O . ASN A 1 231 ? -5.070 6.813 -20.158 1.00 93.56 231 ASN A O 1
ATOM 1715 N N . ILE A 1 232 ? -5.349 6.214 -22.301 1.00 92.06 232 ILE A N 1
ATOM 1716 C CA . ILE A 1 232 ? -6.814 6.342 -22.268 1.00 92.06 232 ILE A CA 1
ATOM 1717 C C . ILE A 1 232 ? -7.420 5.371 -21.246 1.00 92.06 232 ILE A C 1
ATOM 1719 O O . ILE A 1 232 ? -8.450 5.666 -20.646 1.00 92.06 232 ILE A O 1
ATOM 1723 N N . PHE A 1 233 ? -6.765 4.232 -21.016 1.00 89.00 233 PHE A N 1
ATOM 1724 C CA . PHE A 1 233 ? -7.206 3.214 -20.071 1.00 89.00 233 PHE A CA 1
ATOM 1725 C C . PHE A 1 233 ? -6.371 3.210 -18.790 1.00 89.00 233 PHE A C 1
ATOM 1727 O O . PHE A 1 233 ? -6.934 3.085 -17.704 1.00 89.00 233 PHE A O 1
ATOM 1734 N N . VAL A 1 234 ? -5.047 3.356 -18.900 1.00 90.44 234 VAL A N 1
ATOM 1735 C CA . VAL A 1 234 ? -4.126 3.193 -17.765 1.00 90.44 234 VAL A CA 1
ATOM 1736 C C . VAL A 1 234 ? -4.294 4.292 -16.716 1.00 90.44 234 VAL A C 1
ATOM 1738 O O . VAL A 1 234 ? -4.458 3.958 -15.544 1.00 90.44 234 VAL A O 1
ATOM 1741 N N . ASP A 1 235 ? -4.328 5.572 -17.097 1.00 91.12 235 ASP A N 1
ATOM 1742 C CA . ASP A 1 235 ? -4.459 6.669 -16.126 1.00 91.12 235 ASP A CA 1
ATOM 1743 C C . ASP A 1 235 ? -5.799 6.645 -15.372 1.00 91.12 235 ASP A C 1
ATOM 1745 O O . ASP A 1 235 ? -5.799 6.762 -14.141 1.00 91.12 235 ASP A O 1
ATOM 1749 N N . 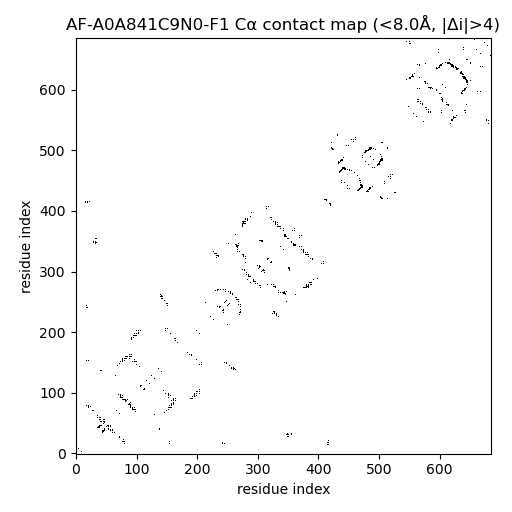PRO A 1 236 ? -6.951 6.412 -16.037 1.00 88.12 236 PRO A N 1
ATOM 1750 C CA . PRO A 1 236 ? -8.201 6.166 -15.326 1.00 88.12 236 PRO A CA 1
ATOM 1751 C C . PRO A 1 236 ? -8.162 4.936 -14.417 1.00 88.12 236 PRO A C 1
ATOM 1753 O O . PRO A 1 236 ? -8.622 4.998 -13.277 1.00 88.12 236 PRO A O 1
ATOM 1756 N N . ALA A 1 237 ? -7.600 3.821 -14.887 1.00 83.81 237 ALA A N 1
ATOM 1757 C CA . ALA A 1 237 ? -7.510 2.591 -14.105 1.00 83.81 237 ALA A CA 1
ATOM 1758 C C . ALA A 1 237 ? -6.628 2.761 -12.857 1.00 83.81 237 ALA A C 1
ATOM 1760 O O . ALA A 1 237 ? -6.958 2.242 -11.788 1.00 83.81 237 ALA A O 1
ATOM 1761 N N . LYS A 1 238 ? -5.548 3.538 -12.958 1.00 84.44 238 LYS A N 1
ATOM 1762 C CA . LYS A 1 238 ? -4.676 3.904 -11.836 1.00 84.44 238 LYS A CA 1
ATOM 1763 C C . LYS A 1 238 ? -5.446 4.589 -10.708 1.00 84.44 238 LYS A C 1
ATOM 1765 O O . LYS A 1 238 ? -5.274 4.212 -9.553 1.00 84.44 238 LYS A O 1
ATOM 1770 N N . ILE A 1 239 ? -6.335 5.525 -11.038 1.00 80.56 239 ILE A N 1
ATOM 1771 C CA . ILE A 1 239 ? -7.179 6.235 -10.059 1.00 80.56 239 ILE A CA 1
ATOM 1772 C C . ILE A 1 239 ? -8.182 5.289 -9.388 1.00 80.56 239 ILE A C 1
ATOM 1774 O O . ILE A 1 239 ? -8.557 5.487 -8.236 1.00 80.56 239 ILE A O 1
ATOM 1778 N N . LEU A 1 240 ? -8.568 4.214 -10.079 1.00 70.12 240 LEU A N 1
ATOM 1779 C CA . LEU A 1 240 ? -9.368 3.114 -9.535 1.00 70.12 240 LEU A CA 1
ATOM 1780 C C . LEU A 1 240 ? -8.525 2.077 -8.766 1.00 70.12 240 LEU A C 1
ATOM 1782 O O . LEU A 1 240 ? -8.989 0.960 -8.535 1.00 70.12 240 LEU A O 1
ATOM 1786 N N . PHE A 1 241 ? -7.304 2.443 -8.360 1.00 66.31 241 PHE A N 1
ATOM 1787 C CA . PHE A 1 241 ? -6.359 1.620 -7.597 1.00 66.31 241 PHE A CA 1
ATOM 1788 C C . PHE A 1 241 ? -5.895 0.348 -8.322 1.00 66.31 241 PHE A C 1
ATOM 1790 O O . PHE A 1 241 ? -5.515 -0.639 -7.692 1.00 66.31 241 PHE A O 1
ATOM 1797 N N . LEU A 1 242 ? -5.896 0.364 -9.660 1.00 67.06 242 LEU A N 1
ATOM 1798 C CA . LEU A 1 242 ? -5.326 -0.709 -10.487 1.00 67.06 242 LEU A CA 1
ATOM 1799 C C . LEU A 1 242 ? -3.857 -0.453 -10.860 1.00 67.06 242 LEU A C 1
ATOM 1801 O O . LEU A 1 242 ? -3.263 -1.241 -11.594 1.00 67.06 242 LEU A O 1
ATOM 1805 N N . ASN A 1 243 ? -3.253 0.622 -10.345 1.00 71.31 243 ASN A N 1
ATOM 1806 C CA . ASN A 1 243 ? -1.887 1.043 -10.658 1.00 71.31 243 ASN A CA 1
ATOM 1807 C C . ASN A 1 243 ? -0.852 -0.042 -10.371 1.00 71.31 243 ASN A C 1
ATOM 1809 O O . ASN A 1 243 ? -0.029 -0.334 -11.230 1.00 71.31 243 ASN A O 1
ATOM 1813 N N . ASN A 1 244 ? -0.931 -0.699 -9.214 1.00 67.06 244 ASN A N 1
ATOM 1814 C CA . ASN A 1 244 ? 0.045 -1.724 -8.851 1.00 67.06 244 ASN A CA 1
ATOM 1815 C C . ASN A 1 244 ? -0.045 -2.968 -9.746 1.00 67.06 244 ASN A C 1
ATOM 1817 O O . ASN A 1 244 ? 0.979 -3.542 -10.109 1.00 67.06 244 ASN A O 1
ATOM 1821 N N . ALA A 1 245 ? -1.259 -3.357 -10.143 1.00 64.12 245 ALA A N 1
ATOM 1822 C CA . ALA A 1 245 ? -1.476 -4.494 -11.032 1.00 64.12 245 ALA A CA 1
ATOM 1823 C C . ALA A 1 245 ? -1.008 -4.196 -12.464 1.00 64.12 245 ALA A C 1
ATOM 1825 O O . ALA A 1 245 ? -0.395 -5.044 -13.104 1.00 64.12 245 ALA A O 1
ATOM 1826 N N . ILE A 1 246 ? -1.263 -2.984 -12.959 1.00 76.94 246 ILE A N 1
ATOM 1827 C CA . ILE A 1 246 ? -0.837 -2.569 -14.298 1.00 76.94 246 ILE A CA 1
ATOM 1828 C C . ILE A 1 246 ? 0.679 -2.363 -14.336 1.00 76.94 246 ILE A C 1
ATOM 1830 O O . ILE A 1 246 ? 1.346 -2.908 -15.213 1.00 76.94 246 ILE A O 1
ATOM 1834 N N . ASN A 1 247 ? 1.229 -1.615 -13.378 1.00 74.88 247 ASN A N 1
ATOM 1835 C CA . ASN A 1 247 ? 2.646 -1.276 -13.355 1.00 74.88 247 ASN A CA 1
ATOM 1836 C C . ASN A 1 247 ? 3.502 -2.522 -13.106 1.00 74.88 247 ASN A C 1
ATOM 1838 O O . ASN A 1 247 ? 4.236 -2.950 -13.990 1.00 74.88 247 ASN A O 1
ATOM 1842 N N . TYR A 1 248 ? 3.353 -3.172 -11.953 1.00 69.44 248 TYR A N 1
ATOM 1843 C CA . TYR A 1 248 ? 4.222 -4.291 -11.582 1.00 69.44 248 TYR A CA 1
ATOM 1844 C C . TYR A 1 248 ? 3.796 -5.630 -12.188 1.00 69.44 248 TYR A C 1
ATOM 1846 O O . TYR A 1 248 ? 4.625 -6.529 -12.308 1.00 69.44 248 TYR A O 1
ATOM 1854 N N . GLY A 1 249 ? 2.530 -5.772 -12.586 1.00 65.00 249 GLY A N 1
ATOM 1855 C CA . GLY A 1 249 ? 2.042 -6.989 -13.228 1.00 65.00 249 GLY A CA 1
ATOM 1856 C C . GLY A 1 249 ? 2.260 -7.028 -14.741 1.00 65.00 249 GLY A C 1
ATOM 1857 O O . GLY A 1 249 ? 2.512 -8.101 -15.275 1.00 65.00 249 GLY A O 1
ATOM 1858 N N . ILE A 1 250 ? 2.177 -5.891 -15.445 1.00 75.50 250 ILE A N 1
ATOM 1859 C CA . ILE A 1 250 ? 2.189 -5.869 -16.920 1.00 75.50 250 ILE A CA 1
ATOM 1860 C C . ILE A 1 250 ? 3.332 -5.016 -17.474 1.00 75.50 250 ILE A C 1
ATOM 1862 O O . ILE A 1 250 ? 4.160 -5.517 -18.230 1.00 75.50 250 ILE A O 1
ATOM 1866 N N . LEU A 1 251 ? 3.389 -3.730 -17.124 1.00 81.00 251 LEU A N 1
ATOM 1867 C CA . LEU A 1 251 ? 4.265 -2.766 -17.798 1.00 81.00 251 LEU A CA 1
ATOM 1868 C C . LEU A 1 251 ? 5.732 -2.926 -17.418 1.00 81.00 251 LEU A C 1
ATOM 1870 O O . LEU A 1 251 ? 6.588 -2.995 -18.298 1.00 81.00 251 LEU A O 1
ATOM 1874 N N . ALA A 1 252 ? 6.027 -2.985 -16.120 1.00 75.62 252 ALA A N 1
ATOM 1875 C CA . ALA A 1 252 ? 7.395 -3.047 -15.636 1.00 75.62 252 ALA A CA 1
ATOM 1876 C C . ALA A 1 252 ? 8.131 -4.282 -16.168 1.00 75.62 252 ALA A C 1
ATOM 1878 O O . ALA A 1 252 ? 9.266 -4.149 -16.626 1.00 75.62 252 ALA A O 1
ATOM 1879 N N . PRO A 1 253 ? 7.509 -5.468 -16.212 1.00 68.06 253 PRO A N 1
ATOM 1880 C CA . PRO A 1 253 ? 8.213 -6.618 -16.735 1.00 68.06 253 PRO A CA 1
ATOM 1881 C C . PRO A 1 253 ? 8.473 -6.605 -18.249 1.00 68.06 253 PRO A C 1
ATOM 1883 O O . PRO A 1 253 ? 9.551 -7.015 -18.682 1.00 68.06 253 PRO A O 1
ATOM 1886 N N . ILE A 1 254 ? 7.537 -6.093 -19.055 1.00 74.81 254 ILE A N 1
ATOM 1887 C CA . ILE A 1 254 ? 7.759 -5.884 -20.498 1.00 74.81 254 ILE A CA 1
ATOM 1888 C C . ILE A 1 254 ? 8.857 -4.829 -20.698 1.00 74.81 254 ILE A C 1
ATOM 1890 O O . ILE A 1 254 ? 9.776 -5.023 -21.495 1.00 74.81 254 ILE A O 1
ATOM 1894 N N . GLY A 1 255 ? 8.811 -3.745 -19.918 1.00 78.12 255 GLY A N 1
ATOM 1895 C CA . GLY A 1 255 ? 9.810 -2.681 -19.939 1.00 78.12 255 GLY A CA 1
ATOM 1896 C C . GLY A 1 255 ? 11.213 -3.176 -19.593 1.00 78.12 255 GLY A C 1
ATOM 1897 O O . GLY A 1 255 ? 12.169 -2.797 -20.260 1.00 78.12 255 GLY A O 1
ATOM 1898 N N . LEU A 1 256 ? 11.354 -4.079 -18.619 1.00 69.19 256 LEU A N 1
ATOM 1899 C CA . LEU A 1 256 ? 12.647 -4.683 -18.273 1.00 69.19 256 LEU A CA 1
ATOM 1900 C C . LEU A 1 256 ? 13.222 -5.518 -19.425 1.00 69.19 256 LEU A C 1
ATOM 1902 O O . LEU A 1 256 ? 14.420 -5.437 -19.693 1.00 69.19 256 LEU A O 1
ATOM 1906 N N . GLY A 1 257 ? 12.375 -6.248 -20.156 1.00 66.81 257 GLY A N 1
ATOM 1907 C CA . GLY A 1 257 ? 12.791 -6.930 -21.384 1.00 66.81 257 GLY A CA 1
ATOM 1908 C C . GLY A 1 257 ? 13.297 -5.958 -22.458 1.00 66.81 257 GLY A C 1
ATOM 1909 O O . GLY A 1 257 ? 14.294 -6.231 -23.124 1.00 66.81 257 GLY A O 1
ATOM 1910 N N . GLN A 1 258 ? 12.664 -4.789 -22.588 1.00 74.62 258 GLN A N 1
ATOM 1911 C CA . GLN A 1 258 ? 13.119 -3.738 -23.504 1.00 74.62 258 GLN A CA 1
ATOM 1912 C C . GLN A 1 258 ? 14.427 -3.084 -23.047 1.00 74.62 258 GLN A C 1
ATOM 1914 O O . GLN A 1 258 ? 15.296 -2.849 -23.880 1.00 74.62 258 GLN A O 1
ATOM 1919 N N . VAL A 1 259 ? 14.618 -2.850 -21.744 1.00 72.38 259 VAL A N 1
ATOM 1920 C CA . VAL A 1 259 ? 15.897 -2.364 -21.191 1.00 72.38 259 VAL A CA 1
ATOM 1921 C C . VAL A 1 259 ? 17.026 -3.339 -21.509 1.00 72.38 259 VAL A C 1
ATOM 1923 O O . VAL A 1 259 ? 18.105 -2.905 -21.901 1.00 72.38 259 VAL A O 1
ATOM 1926 N N . ALA A 1 260 ? 16.772 -4.646 -21.424 1.00 64.12 260 ALA A N 1
ATOM 1927 C CA . ALA A 1 260 ? 17.757 -5.661 -21.782 1.00 64.12 260 ALA A CA 1
ATOM 1928 C C . ALA A 1 260 ? 18.195 -5.612 -23.248 1.00 64.12 260 ALA A C 1
ATOM 1930 O O . ALA A 1 260 ? 19.364 -5.855 -23.544 1.00 64.12 260 ALA A O 1
ATOM 1931 N N . ALA A 1 261 ? 17.281 -5.278 -24.157 1.00 69.00 261 ALA A N 1
ATOM 1932 C CA . ALA A 1 261 ? 17.570 -5.196 -25.586 1.00 69.00 261 ALA A CA 1
ATOM 1933 C C . ALA A 1 261 ? 18.084 -3.813 -26.035 1.00 69.00 261 ALA A C 1
ATOM 1935 O O . ALA A 1 261 ? 18.887 -3.725 -26.963 1.00 69.00 261 ALA A O 1
ATOM 1936 N N . HIS A 1 262 ? 17.611 -2.734 -25.406 1.00 73.50 262 HIS A N 1
ATOM 1937 C CA . HIS A 1 262 ? 17.735 -1.358 -25.906 1.00 73.50 262 HIS A CA 1
ATOM 1938 C C . HIS A 1 262 ? 18.309 -0.362 -24.885 1.00 73.50 262 HIS A C 1
ATOM 1940 O O . HIS A 1 262 ? 18.550 0.795 -25.222 1.00 73.50 262 HIS A O 1
ATOM 1946 N N . GLY A 1 263 ? 18.544 -0.783 -23.641 1.00 73.88 263 GLY A N 1
ATOM 1947 C CA . GLY A 1 263 ? 19.117 0.032 -22.566 1.00 73.88 263 GLY A CA 1
ATOM 1948 C C . GLY A 1 263 ? 18.122 0.925 -21.818 1.00 73.88 263 GLY A C 1
ATOM 1949 O O . GLY A 1 263 ? 18.462 1.431 -20.754 1.00 73.88 263 GLY A O 1
ATOM 1950 N N . PHE A 1 264 ? 16.902 1.114 -22.325 1.00 82.62 264 PHE A N 1
ATOM 1951 C CA . PHE A 1 264 ? 15.826 1.860 -21.664 1.00 82.62 264 PHE A CA 1
ATOM 1952 C C . PHE A 1 264 ? 14.446 1.397 -22.160 1.00 82.62 264 PHE A C 1
ATOM 1954 O O . PHE A 1 264 ? 14.337 0.716 -23.179 1.00 82.62 264 PHE A O 1
ATOM 1961 N N . SER A 1 265 ? 13.381 1.798 -21.463 1.00 87.00 265 SER A N 1
ATOM 1962 C CA . SER A 1 265 ? 12.000 1.618 -21.916 1.00 87.00 265 SER A CA 1
ATOM 1963 C C . SER A 1 265 ? 11.139 2.832 -21.580 1.00 87.00 265 SER A C 1
ATOM 1965 O O . SER A 1 265 ? 11.205 3.385 -20.481 1.00 87.00 265 SER A O 1
ATOM 1967 N N . ASN A 1 266 ? 10.291 3.243 -22.523 1.00 90.50 266 ASN A N 1
ATOM 1968 C CA . ASN A 1 266 ? 9.287 4.278 -22.287 1.00 90.50 266 ASN A CA 1
ATOM 1969 C C . ASN A 1 266 ? 8.015 3.730 -21.609 1.00 90.50 266 ASN A C 1
ATOM 1971 O O . ASN A 1 266 ? 7.171 4.520 -21.192 1.00 90.50 266 ASN A O 1
ATOM 1975 N N . LEU A 1 267 ? 7.877 2.408 -21.446 1.00 89.12 267 LEU A N 1
ATOM 1976 C CA . LEU A 1 267 ? 6.715 1.791 -20.794 1.00 89.12 267 LEU A CA 1
ATOM 1977 C C . LEU A 1 267 ? 6.634 2.137 -19.306 1.00 89.12 267 LEU A C 1
ATOM 1979 O O . LEU A 1 267 ? 5.544 2.311 -18.768 1.00 89.12 267 LEU A O 1
ATOM 1983 N N . PHE A 1 268 ? 7.779 2.318 -18.651 1.00 87.81 268 PHE A N 1
ATOM 1984 C CA . PHE A 1 268 ? 7.843 2.752 -17.254 1.00 87.81 268 PHE A CA 1
ATOM 1985 C C . PHE A 1 268 ? 7.292 4.168 -17.033 1.00 87.81 268 PHE A C 1
ATOM 1987 O O . PHE A 1 268 ? 6.946 4.526 -15.912 1.00 87.81 268 PHE A O 1
ATOM 1994 N N . MET A 1 269 ? 7.187 4.980 -18.089 1.00 90.44 269 MET A N 1
ATOM 1995 C CA . MET A 1 269 ? 6.611 6.325 -18.013 1.00 90.44 269 MET A CA 1
ATOM 1996 C C . MET A 1 269 ? 5.085 6.327 -18.078 1.00 90.44 269 MET A C 1
ATOM 1998 O O . MET A 1 269 ? 4.479 7.336 -17.738 1.00 90.44 269 MET A O 1
ATOM 2002 N N . ILE A 1 270 ? 4.458 5.235 -18.517 1.00 91.31 270 ILE A N 1
ATOM 2003 C CA . ILE A 1 270 ? 3.004 5.169 -18.719 1.00 91.31 270 ILE A CA 1
ATOM 2004 C C . ILE A 1 270 ? 2.270 5.367 -17.384 1.00 91.31 270 ILE A C 1
ATOM 2006 O O . ILE A 1 270 ? 1.350 6.167 -17.314 1.00 91.31 270 ILE A O 1
ATOM 2010 N N . GLU A 1 271 ? 2.701 4.706 -16.304 1.00 86.56 271 GLU A N 1
ATOM 2011 C CA . GLU A 1 271 ? 2.072 4.865 -14.981 1.00 86.56 271 GLU A CA 1
ATOM 2012 C C . GLU A 1 271 ? 2.805 5.883 -14.094 1.00 86.56 271 GLU A C 1
ATOM 2014 O O . GLU A 1 271 ? 2.168 6.650 -13.369 1.00 86.56 271 GLU A O 1
ATOM 2019 N N . ASN A 1 272 ? 4.139 5.927 -14.155 1.00 88.44 272 ASN A N 1
ATOM 2020 C CA . ASN A 1 272 ? 4.948 6.667 -13.184 1.00 88.44 272 ASN A CA 1
ATOM 2021 C C . ASN A 1 272 ? 5.106 8.157 -13.519 1.00 88.44 272 ASN A C 1
ATOM 2023 O O . ASN A 1 272 ? 5.706 8.885 -12.731 1.00 88.44 272 ASN A O 1
ATOM 2027 N N . ASN A 1 273 ? 4.589 8.630 -14.656 1.00 94.44 273 ASN A N 1
ATOM 2028 C CA . ASN A 1 273 ? 4.644 10.040 -15.033 1.00 94.44 273 ASN A CA 1
ATOM 2029 C C . ASN A 1 273 ? 3.830 10.901 -14.044 1.00 94.44 273 ASN A C 1
ATOM 2031 O O . ASN A 1 273 ? 2.608 10.760 -13.967 1.00 94.44 273 ASN A O 1
ATOM 2035 N N . PRO A 1 274 ? 4.459 11.826 -13.292 1.00 95.50 274 PRO A N 1
ATOM 2036 C CA . PRO A 1 274 ? 3.746 12.662 -12.330 1.00 95.50 274 PRO A CA 1
ATOM 2037 C C . PRO A 1 274 ? 3.023 13.853 -12.968 1.00 95.50 274 PRO A C 1
ATOM 2039 O O . PRO A 1 274 ? 2.239 14.513 -12.287 1.00 95.50 274 PRO A O 1
ATOM 2042 N N . GLY A 1 275 ? 3.243 14.118 -14.258 1.00 97.62 275 GLY A N 1
ATOM 2043 C CA . GLY A 1 275 ? 2.689 15.266 -14.967 1.00 97.62 275 GLY A CA 1
ATOM 2044 C C . GLY A 1 275 ? 1.156 15.339 -14.962 1.00 97.62 275 GLY A C 1
ATOM 2045 O O . GLY A 1 275 ? 0.627 16.372 -14.555 1.00 97.62 275 GLY A O 1
ATOM 2046 N N . PRO A 1 276 ? 0.408 14.282 -15.340 1.00 97.56 276 PRO A N 1
ATOM 2047 C CA . PRO A 1 276 ? -1.054 14.335 -15.380 1.00 97.56 276 PRO A CA 1
ATOM 2048 C C . PRO A 1 276 ? -1.683 14.728 -14.036 1.00 97.56 276 PRO A C 1
ATOM 2050 O O . PRO A 1 276 ? -2.563 15.591 -14.003 1.00 97.56 276 PRO A O 1
ATOM 2053 N N . GLY A 1 277 ? -1.195 14.151 -12.930 1.00 95.81 277 GLY A N 1
ATOM 2054 C CA . GLY A 1 277 ? -1.639 14.479 -11.572 1.00 95.81 277 GLY A CA 1
ATOM 2055 C C . GLY A 1 277 ? -1.263 15.900 -11.148 1.00 95.81 277 GLY A C 1
ATOM 2056 O O . GLY A 1 277 ? -2.116 16.630 -10.640 1.00 95.81 277 GLY A O 1
ATOM 2057 N N . LEU A 1 278 ? -0.029 16.330 -11.438 1.00 98.19 278 LEU A N 1
ATOM 2058 C CA . LEU A 1 278 ? 0.421 17.702 -11.191 1.00 98.19 278 LEU A CA 1
ATOM 2059 C C . LEU A 1 278 ? -0.491 18.722 -11.891 1.00 98.19 278 LEU A C 1
ATOM 2061 O O . LEU A 1 278 ? -0.893 19.705 -11.274 1.00 98.19 278 LEU A O 1
ATOM 2065 N N . GLY A 1 279 ? -0.860 18.474 -13.151 1.00 98.25 279 GLY A N 1
ATOM 2066 C CA . GLY A 1 279 ? -1.745 19.359 -13.909 1.00 98.25 279 GLY A CA 1
ATOM 2067 C C . GLY A 1 279 ? -3.122 19.539 -13.262 1.00 98.25 279 GLY A C 1
ATOM 2068 O O . GLY A 1 279 ? -3.591 20.670 -13.118 1.00 98.25 279 GLY A O 1
ATOM 2069 N N . VAL A 1 280 ? -3.739 18.445 -12.796 1.00 97.38 280 VAL A N 1
ATOM 2070 C CA . VAL A 1 280 ? -5.016 18.494 -12.057 1.00 97.38 280 VAL A CA 1
ATOM 2071 C C . VAL A 1 280 ? -4.871 19.335 -10.789 1.00 97.38 280 VAL A C 1
ATOM 2073 O O . VAL A 1 280 ? -5.674 20.236 -10.541 1.00 97.38 280 VAL A O 1
ATOM 2076 N N . LEU A 1 281 ? -3.837 19.067 -9.990 1.00 95.50 281 LEU A N 1
ATOM 2077 C CA . LEU A 1 281 ? -3.629 19.750 -8.716 1.00 95.50 281 LEU A CA 1
ATOM 2078 C C . LEU A 1 281 ? -3.341 21.247 -8.894 1.00 95.50 281 LEU A C 1
ATOM 2080 O O . LEU A 1 281 ? -3.890 22.063 -8.157 1.00 95.50 281 LEU A O 1
ATOM 2084 N N . LEU A 1 282 ? -2.552 21.628 -9.903 1.00 98.00 282 LEU A N 1
ATOM 2085 C CA . LEU A 1 282 ? -2.328 23.033 -10.260 1.00 98.00 282 LEU A CA 1
ATOM 2086 C C . LEU A 1 282 ? -3.639 23.731 -10.650 1.00 98.00 282 LEU A C 1
ATOM 2088 O O . LEU A 1 282 ? -3.868 24.881 -10.272 1.00 98.00 282 LEU A O 1
ATOM 2092 N N . ALA A 1 283 ? -4.531 23.039 -11.364 1.00 97.12 283 ALA A N 1
ATOM 2093 C CA . ALA A 1 283 ? -5.827 23.594 -11.737 1.00 97.12 283 ALA A CA 1
ATOM 2094 C C . ALA A 1 283 ? -6.731 23.815 -10.515 1.00 97.12 283 ALA A C 1
ATOM 2096 O O . ALA A 1 283 ? -7.386 24.854 -10.433 1.00 97.12 283 ALA A O 1
ATOM 2097 N N . PHE A 1 284 ? -6.728 22.900 -9.542 1.00 92.38 284 PHE A N 1
ATOM 2098 C CA . PHE A 1 284 ? -7.429 23.096 -8.268 1.00 92.38 284 PHE A CA 1
ATOM 2099 C C . PHE A 1 284 ? -6.801 24.187 -7.403 1.00 92.38 284 PHE A C 1
ATOM 2101 O O . PHE A 1 284 ? -7.531 24.962 -6.790 1.00 92.38 284 PHE A O 1
ATOM 2108 N N . TRP A 1 285 ? -5.475 24.307 -7.382 1.00 93.88 285 TRP A N 1
ATOM 2109 C CA . TRP A 1 285 ? -4.814 25.371 -6.631 1.00 93.88 285 TRP A CA 1
ATOM 2110 C C . TRP A 1 285 ? -5.174 26.762 -7.173 1.00 93.88 285 TRP A C 1
ATOM 2112 O O . TRP A 1 285 ? -5.431 27.684 -6.400 1.00 93.88 285 TRP A O 1
ATOM 2122 N N . ILE A 1 286 ? -5.255 26.922 -8.496 1.00 95.31 286 ILE A N 1
ATOM 2123 C CA . ILE A 1 286 ? -5.551 28.222 -9.113 1.00 95.31 286 ILE A CA 1
ATOM 2124 C C . ILE A 1 286 ? -7.064 28.494 -9.154 1.00 95.31 286 ILE A C 1
ATOM 2126 O O . ILE A 1 286 ? -7.510 29.567 -8.737 1.00 95.31 286 ILE A O 1
ATOM 2130 N N . TYR A 1 287 ? -7.856 27.532 -9.638 1.00 93.12 287 TYR A N 1
ATOM 2131 C CA . TYR A 1 287 ? -9.276 27.712 -9.973 1.00 93.12 287 TYR A CA 1
ATOM 2132 C C . TYR A 1 287 ? -10.251 26.942 -9.077 1.00 93.12 287 TYR A C 1
ATOM 2134 O O . TYR A 1 287 ? -11.460 27.104 -9.236 1.00 93.12 287 TYR A O 1
ATOM 2142 N N . GLY A 1 288 ? -9.763 26.097 -8.169 1.00 84.94 288 GLY A N 1
ATOM 2143 C CA . GLY A 1 288 ? -10.609 25.392 -7.209 1.00 84.94 288 GLY A CA 1
ATOM 2144 C C . GLY A 1 288 ? -11.280 26.339 -6.213 1.00 84.94 288 GLY A C 1
ATOM 2145 O O . GLY A 1 288 ? -10.953 27.526 -6.131 1.00 84.94 288 GLY A O 1
ATOM 2146 N N . LYS A 1 289 ? -12.213 25.795 -5.433 1.00 81.19 289 LYS A N 1
ATOM 2147 C CA . LYS A 1 289 ? -12.933 26.501 -4.365 1.00 81.19 289 LYS A CA 1
ATOM 2148 C C . LYS A 1 289 ? -12.631 25.869 -3.003 1.00 81.19 289 LYS A C 1
ATOM 2150 O O . LYS A 1 289 ? -12.178 24.723 -2.950 1.00 81.19 289 LYS A O 1
ATOM 2155 N N . SER A 1 290 ? -12.865 26.638 -1.938 1.00 75.94 290 SER A N 1
ATOM 2156 C CA . SER A 1 290 ? -12.868 26.184 -0.541 1.00 75.94 290 SER A CA 1
ATOM 2157 C C . SER A 1 290 ? -11.666 25.279 -0.170 1.00 75.94 290 SER A C 1
ATOM 2159 O O . SER A 1 290 ? -10.509 25.572 -0.503 1.00 75.94 290 SER A O 1
ATOM 2161 N N . THR A 1 291 ? -11.939 24.163 0.503 1.00 67.44 291 THR A N 1
ATOM 2162 C CA . THR A 1 291 ? -11.009 23.142 0.997 1.00 67.44 291 THR A CA 1
ATOM 2163 C C . THR A 1 291 ? -10.164 22.503 -0.107 1.00 67.44 291 THR A C 1
ATOM 2165 O O . THR A 1 291 ? -8.977 22.233 0.098 1.00 67.44 291 THR A O 1
ATOM 2168 N N . ALA A 1 292 ? -10.720 22.296 -1.308 1.00 71.38 292 ALA A N 1
ATOM 2169 C CA . ALA A 1 292 ? -9.990 21.719 -2.440 1.00 71.38 292 ALA A CA 1
ATOM 2170 C C . ALA A 1 292 ? -8.857 22.649 -2.904 1.00 71.38 292 ALA A C 1
ATOM 2172 O O . ALA A 1 292 ? -7.750 22.195 -3.191 1.00 71.38 292 ALA A O 1
ATOM 2173 N N . LYS A 1 293 ? -9.102 23.965 -2.921 1.00 84.31 293 LYS A N 1
ATOM 2174 C CA . LYS A 1 293 ? -8.069 24.961 -3.237 1.00 84.31 293 LYS A CA 1
ATOM 2175 C C . LYS A 1 293 ? -6.990 25.020 -2.157 1.00 84.31 293 LYS A C 1
ATOM 2177 O O . LYS A 1 293 ? -5.806 25.067 -2.483 1.00 84.31 293 LYS A O 1
ATOM 2182 N N . ALA A 1 294 ? -7.398 25.010 -0.887 1.00 74.06 294 ALA A N 1
ATOM 2183 C CA . ALA A 1 294 ? -6.491 25.102 0.257 1.00 74.06 294 ALA A CA 1
ATOM 2184 C C . ALA A 1 294 ? -5.583 23.866 0.405 1.00 74.06 294 ALA A C 1
ATOM 2186 O O . ALA A 1 294 ? -4.421 23.994 0.784 1.00 74.06 294 ALA A O 1
ATOM 2187 N N . SER A 1 295 ? -6.087 22.676 0.068 1.00 73.25 295 SER A N 1
ATOM 2188 C CA . SER A 1 295 ? -5.346 21.410 0.184 1.00 73.25 295 SER A CA 1
ATOM 2189 C C . SER A 1 295 ? -4.447 21.088 -1.018 1.00 73.25 295 SER A C 1
ATOM 2191 O O . SER A 1 295 ? -3.494 20.313 -0.881 1.00 73.25 295 SER A O 1
ATOM 2193 N N . ALA A 1 296 ? -4.695 21.690 -2.186 1.00 81.25 296 ALA A N 1
ATOM 2194 C CA . ALA A 1 296 ? -3.950 21.404 -3.412 1.00 81.25 296 ALA A CA 1
ATOM 2195 C C . ALA A 1 296 ? -2.423 21.639 -3.310 1.00 81.25 296 ALA A C 1
ATOM 2197 O O . ALA A 1 296 ? -1.683 20.761 -3.753 1.00 81.25 296 ALA A O 1
ATOM 2198 N N . PRO A 1 297 ? -1.898 22.724 -2.698 1.00 84.56 297 PRO A N 1
ATOM 2199 C CA . PRO A 1 297 ? -0.449 22.936 -2.573 1.00 84.56 297 PRO A CA 1
ATOM 2200 C C . PRO A 1 297 ? 0.272 21.823 -1.808 1.00 84.56 297 PRO A C 1
ATOM 2202 O O . PRO A 1 297 ? 1.317 21.343 -2.246 1.00 84.56 297 PRO A O 1
ATOM 2205 N N . GLY A 1 298 ? -0.307 21.364 -0.693 1.00 65.00 298 GLY A N 1
ATOM 2206 C CA . GLY A 1 298 ? 0.241 20.243 0.073 1.00 65.00 298 GLY A CA 1
ATOM 2207 C C . GLY A 1 298 ? 0.212 18.942 -0.732 1.00 65.00 298 GLY A C 1
ATOM 2208 O O . GLY A 1 298 ? 1.196 18.201 -0.766 1.00 65.00 298 GLY A O 1
ATOM 2209 N N . ALA A 1 299 ? -0.883 18.700 -1.459 1.00 73.56 299 ALA A N 1
ATOM 2210 C CA . ALA A 1 299 ? -1.004 17.551 -2.349 1.00 73.56 299 ALA A CA 1
ATOM 2211 C C . ALA A 1 299 ? 0.017 17.582 -3.503 1.00 73.56 299 ALA A C 1
ATOM 2213 O O . ALA A 1 299 ? 0.531 16.525 -3.859 1.00 73.56 299 ALA A O 1
ATOM 2214 N N . ILE A 1 300 ? 0.366 18.756 -4.049 1.00 88.12 300 ILE A N 1
ATOM 2215 C CA . ILE A 1 300 ? 1.399 18.903 -5.095 1.00 88.12 300 ILE A CA 1
ATOM 2216 C C . ILE A 1 300 ? 2.750 18.413 -4.586 1.00 88.12 300 ILE A C 1
ATOM 2218 O O . ILE A 1 300 ? 3.408 17.629 -5.264 1.00 88.12 300 ILE A O 1
ATOM 2222 N N . ILE A 1 301 ? 3.155 18.833 -3.387 1.00 75.50 301 ILE A N 1
ATOM 2223 C CA . ILE A 1 301 ? 4.436 18.422 -2.796 1.00 75.50 301 ILE A CA 1
ATOM 2224 C C . ILE A 1 301 ? 4.463 16.898 -2.621 1.00 75.50 301 ILE A C 1
ATOM 2226 O O . ILE A 1 301 ? 5.390 16.226 -3.073 1.00 75.50 301 ILE A O 1
ATOM 2230 N N . ILE A 1 302 ? 3.409 16.337 -2.030 1.00 60.94 302 ILE A N 1
ATOM 2231 C CA . ILE A 1 302 ? 3.301 14.898 -1.757 1.00 60.94 302 ILE A CA 1
ATOM 2232 C C . ILE A 1 302 ? 3.268 14.071 -3.056 1.00 60.94 302 ILE A C 1
ATOM 2234 O O . ILE A 1 302 ? 3.898 13.016 -3.138 1.00 60.94 302 ILE A O 1
ATOM 2238 N N . GLN A 1 303 ? 2.564 14.546 -4.083 1.00 86.94 303 GLN A N 1
ATOM 2239 C CA . GLN A 1 303 ? 2.419 13.850 -5.361 1.00 86.94 303 GLN A CA 1
ATOM 2240 C C . GLN A 1 303 ? 3.678 13.956 -6.216 1.00 86.94 303 GLN A C 1
ATOM 2242 O O . GLN A 1 303 ? 4.222 12.943 -6.648 1.00 86.94 303 GLN A O 1
ATOM 2247 N N . PHE A 1 304 ? 4.131 15.179 -6.475 1.00 93.00 304 PHE A N 1
ATOM 2248 C CA . PHE A 1 304 ? 5.158 15.453 -7.471 1.00 93.00 304 PHE A CA 1
ATOM 2249 C C . PHE A 1 304 ? 6.555 15.141 -6.932 1.00 93.00 304 PHE A C 1
ATOM 2251 O O . PHE A 1 304 ? 7.351 14.485 -7.606 1.00 93.00 304 PHE A O 1
ATOM 2258 N N . ILE A 1 305 ? 6.839 15.564 -5.696 1.00 82.38 305 ILE A N 1
ATOM 2259 C CA . ILE A 1 305 ? 8.134 15.353 -5.033 1.00 82.38 305 ILE A CA 1
ATOM 2260 C C . ILE A 1 305 ? 8.133 14.033 -4.262 1.00 82.38 305 ILE A C 1
ATOM 2262 O O . ILE A 1 305 ? 9.093 13.271 -4.348 1.00 82.38 305 ILE A O 1
ATOM 2266 N N . GLY A 1 306 ? 7.054 13.742 -3.532 1.00 67.94 306 GLY A N 1
ATOM 2267 C CA . GLY A 1 306 ? 6.929 12.500 -2.763 1.00 67.94 306 GLY A CA 1
ATOM 2268 C C . GLY A 1 306 ? 6.606 11.269 -3.615 1.00 67.94 306 GLY A C 1
ATOM 2269 O O . GLY A 1 306 ? 6.904 10.152 -3.206 1.00 67.94 306 GLY A O 1
ATOM 2270 N N . GLY A 1 307 ? 6.033 11.445 -4.811 1.00 75.31 307 GLY A N 1
ATOM 2271 C CA . GLY A 1 307 ? 5.693 10.339 -5.711 1.00 75.31 307 GLY A CA 1
ATOM 2272 C C . GLY A 1 307 ? 4.491 9.512 -5.259 1.00 75.31 307 GLY A C 1
ATOM 2273 O O . GLY A 1 307 ? 4.313 8.396 -5.745 1.00 75.31 307 GLY A O 1
ATOM 2274 N N . ILE A 1 308 ? 3.683 10.035 -4.330 1.00 75.56 308 ILE A N 1
ATOM 2275 C CA . ILE A 1 308 ? 2.455 9.391 -3.849 1.00 75.56 308 ILE A CA 1
ATOM 2276 C C . ILE A 1 308 ? 1.301 9.874 -4.723 1.00 75.56 308 ILE A C 1
ATOM 2278 O O . ILE A 1 308 ? 0.663 10.892 -4.453 1.00 75.56 308 ILE A O 1
ATOM 2282 N N . HIS A 1 309 ? 1.043 9.150 -5.805 1.00 82.88 309 HIS A N 1
ATOM 2283 C CA . HIS A 1 309 ? 0.030 9.513 -6.798 1.00 82.88 309 HIS A CA 1
ATOM 2284 C C . HIS A 1 309 ? -1.396 9.428 -6.245 1.00 82.88 309 HIS A C 1
ATOM 2286 O O . HIS A 1 309 ? -2.277 10.175 -6.654 1.00 82.88 309 HIS A O 1
ATOM 2292 N N . GLU A 1 310 ? -1.625 8.613 -5.225 1.00 76.44 310 GLU A N 1
ATOM 2293 C CA . GLU A 1 310 ? -2.932 8.430 -4.598 1.00 76.44 310 GLU A CA 1
ATOM 2294 C C . GLU A 1 310 ? -3.474 9.714 -3.947 1.00 76.44 310 GLU A C 1
ATOM 2296 O O . GLU A 1 310 ? -4.668 9.810 -3.662 1.00 76.44 310 GLU A O 1
ATOM 2301 N N . ILE A 1 311 ? -2.622 10.718 -3.698 1.00 69.19 311 ILE A N 1
ATOM 2302 C CA . ILE A 1 311 ? -3.048 11.979 -3.081 1.00 69.19 311 ILE A CA 1
ATOM 2303 C C . ILE A 1 311 ? -3.891 12.851 -4.024 1.00 69.19 311 ILE A C 1
ATOM 2305 O O . ILE A 1 311 ? -4.711 13.622 -3.533 1.00 69.19 311 ILE A O 1
ATOM 2309 N N . TYR A 1 312 ? -3.744 12.711 -5.350 1.00 82.69 312 TYR A N 1
ATOM 2310 C CA . TYR A 1 312 ? -4.526 13.495 -6.320 1.00 82.69 312 TYR A CA 1
ATOM 2311 C C . TYR A 1 312 ? -5.788 12.773 -6.814 1.00 82.69 312 TYR A C 1
ATOM 2313 O O . TYR A 1 312 ? -6.670 13.406 -7.391 1.00 82.69 312 TYR A O 1
ATOM 2321 N N . PHE A 1 313 ? -5.920 11.466 -6.567 1.00 83.88 313 PHE A N 1
ATOM 2322 C CA . PHE A 1 313 ? -7.087 10.680 -6.992 1.00 83.88 313 PHE A CA 1
ATOM 2323 C C . PHE A 1 313 ? -8.426 11.258 -6.502 1.00 83.88 313 PHE A C 1
ATOM 2325 O O . PHE A 1 313 ? -9.359 11.303 -7.307 1.00 83.88 313 PHE A O 1
ATOM 2332 N N . PRO A 1 314 ? -8.545 11.772 -5.256 1.00 67.81 314 PRO A N 1
ATOM 2333 C CA . PRO A 1 314 ? -9.769 12.432 -4.814 1.00 67.81 314 PRO A CA 1
ATOM 2334 C C . PRO A 1 314 ? -10.163 13.621 -5.666 1.00 67.81 314 PRO A C 1
ATOM 2336 O O . PRO A 1 314 ? -11.328 13.745 -6.019 1.00 67.81 314 PRO A O 1
ATOM 2339 N N . PHE A 1 315 ? -9.199 14.435 -6.082 1.00 81.50 315 PHE A N 1
ATOM 2340 C CA . PHE A 1 315 ? -9.453 15.607 -6.914 1.00 81.50 315 PHE A CA 1
ATOM 2341 C C . PHE A 1 315 ? -10.071 15.223 -8.258 1.00 81.50 315 PHE A C 1
ATOM 2343 O O . PHE A 1 315 ? -10.957 15.918 -8.744 1.00 81.50 315 PHE A O 1
ATOM 2350 N N . VAL A 1 316 ? -9.663 14.087 -8.831 1.00 86.81 316 VAL A N 1
ATOM 2351 C CA . VAL A 1 316 ? -10.247 13.569 -10.076 1.00 86.81 316 VAL A CA 1
ATOM 2352 C C . VAL A 1 316 ? -11.611 12.929 -9.834 1.00 86.81 316 VAL A C 1
ATOM 2354 O O . VAL A 1 316 ? -12.537 13.145 -10.610 1.00 86.81 316 VAL A O 1
ATOM 2357 N N . MET A 1 317 ? -11.768 12.164 -8.753 1.00 76.62 317 MET A N 1
ATOM 2358 C CA . MET A 1 317 ? -13.029 11.479 -8.456 1.00 76.62 317 MET A CA 1
ATOM 2359 C C . MET A 1 317 ? -14.158 12.429 -8.039 1.00 76.62 317 MET A C 1
ATOM 2361 O O . MET A 1 317 ? -15.314 12.103 -8.300 1.00 76.62 317 MET A O 1
ATOM 2365 N N . MET A 1 318 ? -13.840 13.617 -7.507 1.00 71.06 318 MET A N 1
ATOM 2366 C CA . MET A 1 318 ? -14.818 14.693 -7.283 1.00 71.06 318 MET A CA 1
ATOM 2367 C C . MET A 1 318 ? -15.559 15.081 -8.568 1.00 71.06 318 MET A C 1
ATOM 2369 O O . MET A 1 318 ? -16.715 15.487 -8.521 1.00 71.06 318 MET A O 1
ATOM 2373 N N . LYS A 1 319 ? -14.902 14.971 -9.731 1.00 80.69 319 LYS A N 1
ATOM 2374 C CA . LYS A 1 319 ? -15.478 15.353 -11.022 1.00 80.69 319 LYS A CA 1
ATOM 2375 C C . LYS A 1 319 ? -15.116 14.341 -12.096 1.00 80.69 319 LYS A C 1
ATOM 2377 O O . LYS A 1 319 ? -14.047 14.459 -12.690 1.00 80.69 319 LYS A O 1
ATOM 2382 N N . PRO A 1 320 ? -16.023 13.418 -12.459 1.00 81.94 320 PRO A N 1
ATOM 2383 C CA . PRO A 1 320 ? -15.736 12.369 -13.435 1.00 81.94 320 PRO A CA 1
ATOM 2384 C C . PRO A 1 320 ? -15.195 12.865 -14.788 1.00 81.94 320 PRO A C 1
ATOM 2386 O O . PRO A 1 320 ? -14.427 12.165 -15.438 1.00 81.94 320 PRO A O 1
ATOM 2389 N N . ALA A 1 321 ? -15.523 14.091 -15.207 1.00 89.44 321 ALA A N 1
ATOM 2390 C CA . ALA A 1 321 ? -14.943 14.694 -16.410 1.00 89.44 321 ALA A CA 1
ATOM 2391 C C . ALA A 1 321 ? -13.405 14.834 -16.343 1.00 89.44 321 ALA A C 1
ATOM 2393 O O . ALA A 1 321 ? -12.741 14.810 -17.376 1.00 89.44 321 ALA A O 1
ATOM 2394 N N . LEU A 1 322 ? -12.815 14.929 -15.148 1.00 92.62 322 LEU A N 1
ATOM 2395 C CA . LEU A 1 322 ? -11.366 15.004 -14.949 1.00 92.62 322 LEU A CA 1
ATOM 2396 C C . LEU A 1 322 ? -10.642 13.689 -15.281 1.00 92.62 322 LEU A C 1
ATOM 2398 O O . LEU A 1 322 ? -9.432 13.723 -15.500 1.00 92.62 322 LEU A O 1
ATOM 2402 N N . PHE A 1 323 ? -11.347 12.558 -15.422 1.00 93.31 323 PHE A N 1
ATOM 2403 C CA . PHE A 1 323 ? -10.752 11.342 -15.996 1.00 93.31 323 PHE A CA 1
ATOM 2404 C C . PHE A 1 323 ? -10.237 11.581 -17.423 1.00 93.31 323 PHE A C 1
ATOM 2406 O O . PHE A 1 323 ? -9.193 11.050 -17.796 1.00 93.31 323 PHE A O 1
ATOM 2413 N N . LEU A 1 324 ? -10.914 12.438 -18.198 1.00 95.25 324 LEU A N 1
ATOM 2414 C CA . LEU A 1 324 ? -10.439 12.852 -19.520 1.00 95.25 324 LEU A CA 1
ATOM 2415 C C . LEU A 1 324 ? -9.137 13.657 -19.422 1.00 95.25 324 LEU A C 1
ATOM 2417 O O . LEU A 1 324 ? -8.247 13.493 -20.251 1.00 95.25 324 LEU A O 1
ATOM 2421 N N . SER A 1 325 ? -9.018 14.506 -18.398 1.00 96.75 325 SER A N 1
ATOM 2422 C CA . SER A 1 325 ? -7.834 15.339 -18.173 1.00 96.75 325 SER A CA 1
ATOM 2423 C C . SER A 1 325 ? -6.582 14.502 -17.949 1.00 96.75 325 SER A C 1
ATOM 2425 O O . SER A 1 325 ? -5.564 14.719 -18.603 1.00 96.75 325 SER A O 1
ATOM 2427 N N . VAL A 1 326 ? -6.662 13.530 -17.038 1.00 96.38 326 VAL A N 1
ATOM 2428 C CA . VAL A 1 326 ? -5.520 12.665 -16.720 1.00 96.38 326 VAL A CA 1
ATOM 2429 C C . VAL A 1 326 ? -5.180 11.734 -17.877 1.00 96.38 326 VAL A C 1
ATOM 2431 O O . VAL A 1 326 ? -4.006 11.595 -18.191 1.00 96.38 326 VAL A O 1
ATOM 2434 N N . ALA A 1 327 ? -6.188 11.188 -18.568 1.00 96.81 327 ALA A N 1
ATOM 2435 C CA . ALA A 1 327 ? -5.989 10.334 -19.733 1.00 96.81 327 ALA A CA 1
ATOM 2436 C C . ALA A 1 327 ? -5.261 11.077 -20.859 1.00 96.81 327 ALA A C 1
ATOM 2438 O O . ALA A 1 327 ? -4.263 10.592 -21.383 1.00 96.81 327 ALA A O 1
ATOM 2439 N N . LEU A 1 328 ? -5.722 12.280 -21.218 1.00 97.81 328 LEU A N 1
ATOM 2440 C CA . LEU A 1 328 ? -5.087 13.067 -22.276 1.00 97.81 328 LEU A CA 1
ATOM 2441 C C . LEU A 1 328 ? -3.714 13.596 -21.855 1.00 97.81 328 LEU A C 1
ATOM 2443 O O . LEU A 1 328 ? -2.796 13.582 -22.671 1.00 97.81 328 LEU A O 1
ATOM 2447 N N . GLY A 1 329 ? -3.541 13.985 -20.588 1.00 97.75 329 GLY A N 1
ATOM 2448 C CA . GLY A 1 329 ? -2.227 14.315 -20.039 1.00 97.75 329 GLY A CA 1
ATOM 2449 C C . GLY A 1 329 ? -1.242 13.152 -20.177 1.00 97.75 329 GLY A C 1
ATOM 2450 O O . GLY A 1 329 ? -0.122 13.348 -20.648 1.00 97.75 329 GLY A O 1
ATOM 2451 N N . GLY A 1 330 ? -1.660 11.932 -19.834 1.00 96.44 330 GLY A N 1
ATOM 2452 C CA . GLY A 1 330 ? -0.834 10.739 -19.988 1.00 96.44 330 GLY A CA 1
ATOM 2453 C C . GLY A 1 330 ? -0.537 10.412 -21.444 1.00 96.44 330 GLY A C 1
ATOM 2454 O O . GLY A 1 330 ? 0.620 10.174 -21.794 1.00 96.44 330 GLY A O 1
ATOM 2455 N N . VAL A 1 331 ? -1.545 10.448 -22.327 1.00 97.38 331 VAL A N 1
ATOM 2456 C CA . VAL A 1 331 ? -1.363 10.273 -23.783 1.00 97.38 331 VAL A CA 1
ATOM 2457 C C . VAL A 1 331 ? -0.287 11.234 -24.292 1.00 97.38 331 VAL A C 1
ATOM 2459 O O . VAL A 1 331 ? 0.621 10.807 -24.999 1.00 97.38 331 VAL A O 1
ATOM 2462 N N . THR A 1 332 ? -0.331 12.509 -23.894 1.00 97.69 332 THR A N 1
ATOM 2463 C CA . THR A 1 332 ? 0.689 13.499 -24.265 1.00 97.69 332 THR A CA 1
ATOM 2464 C C . THR A 1 332 ? 2.083 13.105 -23.782 1.00 97.69 332 THR A C 1
ATOM 2466 O O . THR A 1 332 ? 3.032 13.168 -24.566 1.00 97.69 332 THR A O 1
ATOM 2469 N N . GLY A 1 333 ? 2.226 12.668 -22.532 1.00 96.38 333 GLY A N 1
ATOM 2470 C CA . GLY A 1 333 ? 3.509 12.223 -21.989 1.00 96.38 333 GLY A CA 1
ATOM 2471 C C . GLY A 1 333 ? 4.099 11.044 -22.748 1.00 96.38 333 GLY A C 1
ATOM 2472 O O . GLY A 1 333 ? 5.230 11.119 -23.223 1.00 96.38 333 GLY A O 1
ATOM 2473 N N . THR A 1 334 ? 3.321 9.978 -22.922 1.00 95.00 334 THR A N 1
ATOM 2474 C CA . THR A 1 334 ? 3.784 8.770 -23.620 1.00 95.00 334 THR A CA 1
ATOM 2475 C C . THR A 1 334 ? 4.000 9.007 -25.110 1.00 95.00 334 THR A C 1
ATOM 2477 O O . THR A 1 334 ? 4.933 8.452 -25.685 1.00 95.00 334 THR A O 1
ATOM 2480 N N . LEU A 1 335 ? 3.206 9.869 -25.749 1.00 95.44 335 LEU A N 1
ATOM 2481 C CA . LEU A 1 335 ? 3.475 10.286 -27.123 1.00 95.44 335 LEU A CA 1
ATOM 2482 C C . LEU A 1 335 ? 4.805 11.039 -27.210 1.00 95.44 335 LEU A C 1
ATOM 2484 O O . LEU A 1 335 ? 5.606 10.756 -28.093 1.00 95.44 335 LEU A O 1
ATOM 2488 N N . THR A 1 336 ? 5.070 11.949 -26.270 1.00 96.12 336 THR A N 1
ATOM 2489 C CA . THR A 1 336 ? 6.327 12.709 -26.222 1.00 96.12 336 THR A CA 1
ATOM 2490 C C . THR A 1 336 ? 7.526 11.777 -26.062 1.00 96.12 336 THR A C 1
ATOM 2492 O O . THR A 1 336 ? 8.479 11.875 -26.831 1.00 96.12 336 THR A O 1
ATOM 2495 N N . THR A 1 337 ? 7.478 10.826 -25.124 1.00 93.75 337 THR A N 1
ATOM 2496 C CA . THR A 1 337 ? 8.581 9.869 -24.936 1.00 93.75 337 THR A CA 1
ATOM 2497 C C . THR A 1 337 ? 8.744 8.924 -26.125 1.00 93.75 337 THR A C 1
ATOM 2499 O O . THR A 1 337 ? 9.869 8.587 -26.487 1.00 93.75 337 THR A O 1
ATOM 2502 N N . SER A 1 338 ? 7.641 8.540 -26.778 1.00 91.81 338 SER A N 1
ATOM 2503 C CA . SER A 1 338 ? 7.664 7.738 -28.004 1.00 91.81 338 SER A CA 1
ATOM 2504 C C . SER A 1 338 ? 8.293 8.487 -29.183 1.00 91.81 338 SER A C 1
ATOM 2506 O O . SER A 1 338 ? 9.095 7.897 -29.897 1.00 91.81 338 SER A O 1
ATOM 2508 N N . LEU A 1 339 ? 7.958 9.767 -29.381 1.00 92.88 339 LEU A N 1
ATOM 2509 C CA . LEU A 1 339 ? 8.486 10.593 -30.476 1.00 92.88 339 LEU A CA 1
ATOM 2510 C C . LEU A 1 339 ? 9.960 10.957 -30.282 1.00 92.88 339 LEU A C 1
ATOM 2512 O O . LEU A 1 339 ? 10.710 11.026 -31.250 1.00 92.88 339 LEU A O 1
ATOM 2516 N N . LEU A 1 340 ? 10.372 11.206 -29.039 1.00 92.75 340 LEU A N 1
ATOM 2517 C CA . LEU A 1 340 ? 11.757 11.550 -28.712 1.00 92.75 340 LEU A CA 1
ATOM 2518 C C . LEU A 1 340 ? 12.655 10.318 -28.542 1.00 92.75 340 LEU A C 1
ATOM 2520 O O . LEU A 1 340 ? 13.860 10.478 -28.376 1.00 92.75 340 LEU A O 1
ATOM 2524 N N . HIS A 1 341 ? 12.082 9.110 -28.573 1.00 89.94 341 HIS A N 1
ATOM 2525 C CA . HIS A 1 341 ? 12.781 7.853 -28.302 1.00 89.94 341 HIS A CA 1
ATOM 2526 C C . HIS A 1 341 ? 13.556 7.883 -26.976 1.00 89.94 341 HIS A C 1
ATOM 2528 O O . HIS A 1 341 ? 14.723 7.502 -26.914 1.00 89.94 341 HIS A O 1
ATOM 2534 N N . VAL A 1 342 ? 12.892 8.342 -25.913 1.00 91.56 342 VAL A N 1
ATOM 2535 C CA . VAL A 1 342 ? 13.457 8.434 -24.556 1.00 91.56 342 VAL A CA 1
ATOM 2536 C C . VAL A 1 342 ? 12.699 7.538 -23.582 1.00 91.56 342 VAL A C 1
ATOM 2538 O O . VAL A 1 342 ? 11.510 7.269 -23.764 1.00 91.56 342 VAL A O 1
ATOM 2541 N N . GLY A 1 343 ? 13.360 7.094 -22.517 1.00 90.12 343 GLY A N 1
ATOM 2542 C CA . GLY A 1 343 ? 12.744 6.267 -21.479 1.00 90.12 343 GLY A CA 1
ATOM 2543 C C . GLY A 1 343 ? 13.671 6.001 -20.300 1.00 90.12 343 GLY A C 1
ATOM 2544 O O . GLY A 1 343 ? 14.770 6.545 -20.221 1.00 90.12 343 GLY A O 1
ATOM 2545 N N . THR A 1 344 ? 13.227 5.184 -19.354 1.00 85.75 344 THR A N 1
ATOM 2546 C CA . THR A 1 344 ? 13.966 4.939 -18.109 1.00 85.75 344 THR A CA 1
ATOM 2547 C C . THR A 1 344 ? 14.564 3.538 -18.082 1.00 85.75 344 THR A C 1
ATOM 2549 O O . THR A 1 344 ? 14.147 2.648 -18.826 1.00 85.75 344 THR A O 1
ATOM 2552 N N . VAL A 1 345 ? 15.555 3.330 -17.214 1.00 75.62 345 VAL A N 1
ATOM 2553 C CA . VAL A 1 345 ? 16.192 2.014 -17.000 1.00 75.62 345 VAL A CA 1
ATOM 2554 C C . VAL A 1 345 ? 15.395 1.110 -16.052 1.00 75.62 345 VAL A C 1
ATOM 2556 O O . VAL A 1 345 ? 15.726 -0.057 -15.867 1.00 75.62 345 VAL A O 1
ATOM 2559 N N . GLY A 1 346 ? 14.334 1.647 -15.452 1.00 75.25 346 GLY A N 1
ATOM 2560 C CA . GLY A 1 346 ? 13.443 0.946 -14.539 1.00 75.25 346 GLY A CA 1
ATOM 2561 C C . GLY A 1 346 ? 12.245 1.812 -14.135 1.00 75.25 346 GLY A C 1
ATOM 2562 O O . GLY A 1 346 ? 12.207 3.006 -14.458 1.00 75.25 346 GLY A O 1
ATOM 2563 N N . PRO A 1 347 ? 11.258 1.233 -13.433 1.00 75.81 347 PRO A N 1
ATOM 2564 C CA . PRO A 1 347 ? 10.136 1.983 -12.881 1.00 75.81 347 PRO A CA 1
ATOM 2565 C C . PRO A 1 347 ? 10.605 2.907 -11.747 1.00 75.81 347 PRO A C 1
ATOM 2567 O O . PRO A 1 347 ? 11.412 2.518 -10.904 1.00 75.81 347 PRO A O 1
ATOM 2570 N N . ALA A 1 348 ? 10.076 4.130 -11.698 1.00 78.75 348 ALA A N 1
ATOM 2571 C CA . ALA A 1 348 ? 10.358 5.070 -10.613 1.00 78.75 348 ALA A CA 1
ATOM 2572 C C . ALA A 1 348 ? 9.540 4.707 -9.358 1.00 78.75 348 ALA A C 1
ATOM 2574 O O . ALA A 1 348 ? 8.312 4.782 -9.385 1.00 78.75 348 ALA A O 1
ATOM 2575 N N . ALA A 1 349 ? 10.194 4.328 -8.258 1.00 67.31 349 ALA A N 1
ATOM 2576 C CA . ALA A 1 349 ? 9.530 3.957 -7.005 1.00 67.31 349 ALA A CA 1
ATOM 2577 C C . ALA A 1 349 ? 10.100 4.763 -5.816 1.00 67.31 349 ALA A C 1
ATOM 2579 O O . ALA A 1 349 ? 11.266 4.566 -5.470 1.00 67.31 349 ALA A O 1
ATOM 2580 N N . PRO A 1 350 ? 9.313 5.652 -5.174 1.00 69.06 350 PRO A N 1
ATOM 2581 C CA . PRO A 1 350 ? 7.962 6.084 -5.561 1.00 69.06 350 PRO A CA 1
ATOM 2582 C C . PRO A 1 350 ? 7.977 6.833 -6.907 1.00 69.06 350 PRO A C 1
ATOM 2584 O O . PRO A 1 350 ? 9.037 7.242 -7.369 1.00 69.06 350 PRO A O 1
ATOM 2587 N N . GLY A 1 351 ? 6.822 7.031 -7.551 1.00 79.06 351 GLY A N 1
ATOM 2588 C CA . GLY A 1 351 ? 6.724 7.666 -8.878 1.00 79.06 351 GLY A CA 1
ATOM 2589 C C . GLY A 1 351 ? 6.957 9.183 -8.868 1.00 79.06 351 GLY A C 1
ATOM 2590 O O . GLY A 1 351 ? 6.194 9.920 -9.487 1.00 79.06 351 GLY A O 1
ATOM 2591 N N . SER A 1 352 ? 7.932 9.667 -8.099 1.00 85.44 352 SER A N 1
ATOM 2592 C CA . SER A 1 352 ? 8.248 11.085 -7.954 1.00 85.44 352 SER A CA 1
ATOM 2593 C C . SER A 1 352 ? 9.114 11.595 -9.091 1.00 85.44 352 SER A C 1
ATOM 2595 O O . SER A 1 352 ? 9.816 10.829 -9.751 1.00 85.44 352 SER A O 1
ATOM 2597 N N . ILE A 1 353 ? 9.151 12.917 -9.263 1.00 91.88 353 ILE A N 1
ATOM 2598 C CA . ILE A 1 353 ? 10.092 13.549 -10.188 1.00 91.88 353 ILE A CA 1
ATOM 2599 C C . ILE A 1 353 ? 11.550 13.240 -9.819 1.00 91.88 353 ILE A C 1
ATOM 2601 O O . ILE A 1 353 ? 12.372 13.051 -10.706 1.00 91.88 353 ILE A O 1
ATOM 2605 N N . ILE A 1 354 ? 11.865 13.125 -8.524 1.00 85.25 354 ILE A N 1
ATOM 2606 C CA . ILE A 1 354 ? 13.219 12.827 -8.035 1.00 85.25 354 ILE A CA 1
ATOM 2607 C C . ILE A 1 354 ? 13.630 11.409 -8.435 1.00 85.25 354 ILE A C 1
ATOM 2609 O O . ILE A 1 354 ? 14.694 11.213 -9.024 1.00 85.25 354 ILE A O 1
ATOM 2613 N N . ALA A 1 355 ? 12.777 10.425 -8.146 1.00 80.25 355 ALA A N 1
ATOM 2614 C CA . ALA A 1 355 ? 13.024 9.041 -8.527 1.00 80.25 355 ALA A CA 1
ATOM 2615 C C . ALA A 1 355 ? 13.086 8.908 -10.050 1.00 80.25 355 ALA A C 1
ATOM 2617 O O . ALA A 1 355 ? 13.962 8.225 -10.573 1.00 80.25 355 ALA A O 1
ATOM 2618 N N . LEU A 1 356 ? 12.208 9.621 -10.762 1.00 86.69 356 LEU A N 1
ATOM 2619 C CA . LEU A 1 356 ? 12.180 9.618 -12.212 1.00 86.69 356 LEU A CA 1
ATOM 2620 C C . LEU A 1 356 ? 13.480 10.156 -12.804 1.00 86.69 356 LEU A C 1
ATOM 2622 O O . LEU A 1 356 ? 14.077 9.467 -13.625 1.00 86.69 356 LEU A O 1
ATOM 2626 N N . ILE A 1 357 ? 13.959 11.323 -12.358 1.00 85.75 357 ILE A N 1
ATOM 2627 C CA . ILE A 1 357 ? 15.277 11.857 -12.743 1.00 85.75 357 ILE A CA 1
ATOM 2628 C C . ILE A 1 357 ? 16.351 10.793 -12.517 1.00 85.75 357 ILE A C 1
ATOM 2630 O O . ILE A 1 357 ? 17.205 10.584 -13.380 1.00 85.75 357 ILE A O 1
ATOM 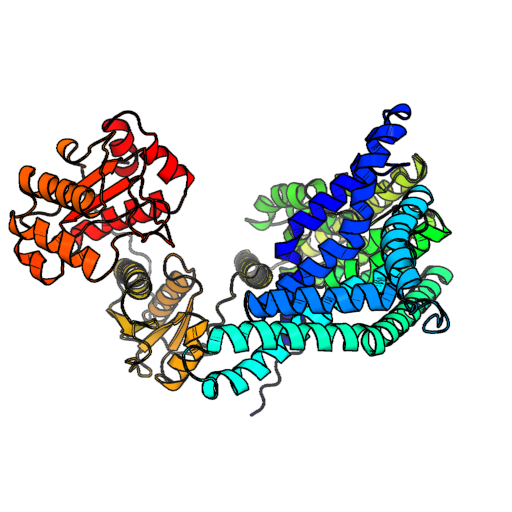2634 N N . GLY A 1 358 ? 16.268 10.076 -11.396 1.00 76.50 358 GLY A N 1
ATOM 2635 C CA . GLY A 1 358 ? 17.263 9.082 -11.052 1.00 76.50 358 GLY A CA 1
ATOM 2636 C C . GLY A 1 358 ? 17.313 7.856 -11.951 1.00 76.50 358 GLY A C 1
ATOM 2637 O O . GLY A 1 358 ? 18.404 7.375 -12.234 1.00 76.50 358 GLY A O 1
ATOM 2638 N N . VAL A 1 359 ? 16.175 7.405 -12.472 1.00 77.06 359 VAL A N 1
ATOM 2639 C CA . VAL A 1 359 ? 16.116 6.282 -13.424 1.00 77.06 359 VAL A CA 1
ATOM 2640 C C . VAL A 1 359 ? 16.169 6.727 -14.897 1.00 77.06 359 VAL A C 1
ATOM 2642 O O . VAL A 1 359 ? 16.075 5.895 -15.799 1.00 77.06 359 VAL A O 1
ATOM 2645 N N . SER A 1 360 ? 16.319 8.031 -15.160 1.00 82.56 360 SER A N 1
ATOM 2646 C CA . SER A 1 360 ? 16.253 8.656 -16.496 1.00 82.56 360 SER A CA 1
ATOM 2647 C C . SER A 1 360 ? 17.610 8.926 -17.150 1.00 82.56 360 SER A C 1
ATOM 2649 O O . SER A 1 360 ? 17.660 9.572 -18.194 1.00 82.56 360 SER A O 1
ATOM 2651 N N . LEU A 1 361 ? 18.720 8.471 -16.573 1.00 69.94 361 LEU A N 1
ATOM 2652 C CA . LEU A 1 361 ? 20.064 8.706 -17.116 1.00 69.94 361 LEU A CA 1
ATOM 2653 C C . LEU A 1 361 ? 20.739 7.396 -17.553 1.00 69.94 361 LEU A C 1
ATOM 2655 O O . LEU A 1 361 ? 21.792 7.051 -17.013 1.00 69.94 361 LEU A O 1
ATOM 2659 N N . PRO A 1 362 ? 20.194 6.661 -18.548 1.00 64.00 362 PRO A N 1
ATOM 2660 C CA . PRO A 1 362 ? 20.903 5.515 -19.105 1.00 64.00 362 PRO A CA 1
ATOM 2661 C C . PRO A 1 362 ? 22.261 5.991 -19.636 1.00 64.00 362 PRO A C 1
ATOM 2663 O O . PRO A 1 362 ? 22.327 6.861 -20.508 1.00 64.00 362 PRO A O 1
ATOM 2666 N N . ASN A 1 363 ? 23.351 5.460 -19.074 1.00 59.94 363 ASN A N 1
ATOM 2667 C CA . ASN A 1 363 ? 24.734 5.785 -19.447 1.00 59.94 363 ASN A CA 1
ATOM 2668 C C . ASN A 1 363 ? 25.088 7.291 -19.400 1.00 59.94 363 ASN A C 1
ATOM 2670 O O . ASN A 1 363 ? 25.949 7.743 -20.152 1.00 59.94 363 ASN A O 1
ATOM 2674 N N . GLY A 1 364 ? 24.411 8.087 -18.560 1.00 64.38 364 GLY A N 1
ATOM 2675 C CA . GLY A 1 364 ? 24.664 9.532 -18.451 1.00 64.38 364 GLY A CA 1
ATOM 2676 C C . GLY A 1 364 ? 24.106 10.384 -19.602 1.00 64.38 364 GLY A C 1
ATOM 2677 O O . GLY A 1 364 ? 24.521 11.531 -19.772 1.00 64.38 364 GLY A O 1
ATOM 2678 N N . ASN A 1 365 ? 23.164 9.866 -20.400 1.00 78.44 365 ASN A N 1
ATOM 2679 C CA . ASN A 1 365 ? 22.557 10.613 -21.505 1.00 78.44 365 ASN A CA 1
ATOM 2680 C C . ASN A 1 365 ? 21.617 11.732 -21.007 1.00 78.44 365 ASN A C 1
ATOM 2682 O O . ASN A 1 365 ? 20.437 11.505 -20.733 1.00 78.44 365 ASN A O 1
ATOM 2686 N N . VAL A 1 366 ? 22.125 12.966 -20.959 1.00 83.44 366 VAL A N 1
ATOM 2687 C CA . VAL A 1 366 ? 21.357 14.163 -20.565 1.00 83.44 366 VAL A CA 1
ATOM 2688 C C . VAL A 1 366 ? 20.186 14.446 -21.515 1.00 83.44 366 VAL A C 1
ATOM 2690 O O . VAL A 1 366 ? 19.143 14.919 -21.071 1.00 83.44 366 VAL A O 1
ATOM 2693 N N . GLY A 1 367 ? 20.309 14.117 -22.805 1.00 88.81 367 GLY A N 1
ATOM 2694 C CA . GLY A 1 367 ? 19.221 14.277 -23.774 1.00 88.81 367 GLY A CA 1
ATOM 2695 C C . GLY A 1 367 ? 17.998 13.426 -23.425 1.00 88.81 367 GLY A C 1
ATOM 2696 O O . GLY A 1 367 ? 16.867 13.900 -23.533 1.00 88.81 367 GLY A O 1
ATOM 2697 N N . ASN A 1 368 ? 18.222 12.211 -22.914 1.00 90.12 368 ASN A N 1
ATOM 2698 C CA . ASN A 1 368 ? 17.151 11.342 -22.427 1.00 90.12 368 ASN A CA 1
ATOM 2699 C C . ASN A 1 368 ? 16.418 11.965 -21.230 1.00 90.12 368 ASN A C 1
ATOM 2701 O O . ASN A 1 368 ? 15.189 12.048 -21.230 1.00 90.12 368 ASN A O 1
ATOM 2705 N N . LEU A 1 369 ? 17.170 12.483 -20.254 1.00 90.38 369 LEU A N 1
ATOM 2706 C CA . LEU A 1 369 ? 16.606 13.186 -19.102 1.00 90.38 369 LEU A CA 1
ATOM 2707 C C . LEU A 1 369 ? 15.780 14.407 -19.529 1.00 90.38 369 LEU A C 1
ATOM 2709 O O . LEU A 1 369 ? 14.649 14.567 -19.075 1.00 90.38 369 LEU A O 1
ATOM 2713 N N . LEU A 1 370 ? 16.306 15.248 -20.422 1.00 94.44 370 LEU A N 1
ATOM 2714 C CA . LEU A 1 370 ? 15.586 16.426 -20.915 1.00 94.44 370 LEU A CA 1
ATOM 2715 C C . LEU A 1 370 ? 14.295 16.045 -21.648 1.00 94.44 370 LEU A C 1
ATOM 2717 O O . LEU A 1 370 ? 13.268 16.687 -21.437 1.00 94.44 370 LEU A O 1
ATOM 2721 N N . GLY A 1 371 ? 14.319 14.982 -22.457 1.00 95.56 371 GLY A N 1
ATOM 2722 C CA . GLY A 1 371 ? 13.123 14.465 -23.123 1.00 95.56 371 GLY A CA 1
ATOM 2723 C C . GLY A 1 371 ? 12.065 13.961 -22.136 1.00 95.56 371 GLY A C 1
ATOM 2724 O O . GLY A 1 371 ? 10.875 14.216 -22.322 1.00 95.56 371 GLY A O 1
ATOM 2725 N N . ILE A 1 372 ? 12.485 13.309 -21.050 1.00 94.69 372 ILE A N 1
ATOM 2726 C CA . ILE A 1 372 ? 11.580 12.856 -19.984 1.00 94.69 372 ILE A CA 1
ATOM 2727 C C . ILE A 1 372 ? 10.991 14.040 -19.216 1.00 94.69 372 ILE A C 1
ATOM 2729 O O . ILE A 1 372 ? 9.778 14.090 -19.014 1.00 94.69 372 ILE A O 1
ATOM 2733 N N . LEU A 1 373 ? 11.807 15.026 -18.838 1.00 96.25 373 LEU A N 1
ATOM 2734 C CA . LEU A 1 373 ? 11.327 16.241 -18.172 1.00 96.25 373 LEU A CA 1
ATOM 2735 C C . LEU A 1 373 ? 10.346 17.020 -19.056 1.00 96.25 373 LEU A C 1
ATOM 2737 O O . LEU A 1 373 ? 9.326 17.505 -18.565 1.00 96.25 373 LEU A O 1
ATOM 2741 N N . LEU A 1 374 ? 10.609 17.083 -20.364 1.00 97.88 374 LEU A N 1
ATOM 2742 C CA . LEU A 1 374 ? 9.691 17.672 -21.334 1.00 97.88 374 LEU A CA 1
ATOM 2743 C C . LEU A 1 374 ? 8.365 16.900 -21.393 1.00 97.88 374 LEU A C 1
ATOM 2745 O O . LEU A 1 374 ? 7.304 17.521 -21.362 1.00 97.88 374 LEU A O 1
ATOM 2749 N N . ALA A 1 375 ? 8.401 15.566 -21.416 1.00 97.69 375 ALA A N 1
ATOM 2750 C CA . ALA A 1 375 ? 7.194 14.743 -21.385 1.00 97.69 375 ALA A CA 1
ATOM 2751 C C . ALA A 1 375 ? 6.355 14.995 -20.121 1.00 97.69 375 ALA A C 1
ATOM 2753 O O . ALA A 1 375 ? 5.137 15.170 -20.221 1.00 97.69 375 ALA A O 1
ATOM 2754 N N . VAL A 1 376 ? 6.990 15.081 -18.946 1.00 98.12 376 VAL A N 1
ATOM 2755 C CA . VAL A 1 376 ? 6.316 15.420 -17.680 1.00 98.12 376 VAL A CA 1
ATOM 2756 C C . VAL A 1 376 ? 5.677 16.808 -17.757 1.00 98.12 376 VAL A C 1
ATOM 2758 O O . VAL A 1 376 ? 4.501 16.962 -17.418 1.00 98.12 376 VAL A O 1
ATOM 2761 N N . ALA A 1 377 ? 6.416 17.808 -18.243 1.00 98.44 377 ALA A N 1
ATOM 2762 C CA . ALA A 1 377 ? 5.934 19.182 -18.357 1.00 98.44 377 ALA A CA 1
ATOM 2763 C C . ALA A 1 377 ? 4.740 19.306 -19.317 1.00 98.44 377 ALA A C 1
ATOM 2765 O O . ALA A 1 377 ? 3.736 19.929 -18.971 1.00 98.44 377 ALA A O 1
ATOM 2766 N N . LEU A 1 378 ? 4.806 18.674 -20.493 1.00 98.62 378 LEU A N 1
ATOM 2767 C CA . LEU A 1 378 ? 3.708 18.684 -21.465 1.00 98.62 378 LEU A CA 1
ATOM 2768 C C . LEU A 1 378 ? 2.476 17.934 -20.946 1.00 98.62 378 LEU A C 1
ATOM 2770 O O . LEU A 1 378 ? 1.354 18.404 -21.129 1.00 98.62 378 LEU A O 1
ATOM 2774 N N . SER A 1 379 ? 2.673 16.818 -20.239 1.00 98.38 379 SER A N 1
ATOM 2775 C CA . SER A 1 379 ? 1.578 16.086 -19.585 1.00 98.38 379 SER A CA 1
ATOM 2776 C C . SER A 1 379 ? 0.870 16.945 -18.537 1.00 98.38 379 SER A C 1
ATOM 2778 O O . SER A 1 379 ? -0.362 16.986 -18.488 1.00 98.38 379 SER A O 1
ATOM 2780 N N . ALA A 1 380 ? 1.650 17.656 -17.715 1.00 98.69 380 ALA A N 1
ATOM 2781 C CA . ALA A 1 380 ? 1.129 18.582 -16.718 1.00 98.69 380 ALA A CA 1
ATOM 2782 C C . ALA A 1 380 ? 0.390 19.750 -17.362 1.00 98.69 380 ALA A C 1
ATOM 2784 O O . ALA A 1 380 ? -0.699 20.089 -16.909 1.00 98.69 380 ALA A O 1
ATOM 2785 N N . LEU A 1 381 ? 0.928 20.320 -18.441 1.00 98.69 381 LEU A N 1
ATOM 2786 C CA . LEU A 1 381 ? 0.291 21.413 -19.167 1.00 98.69 381 LEU A CA 1
ATOM 2787 C C . LEU A 1 381 ? -1.063 20.994 -19.752 1.00 98.69 381 LEU A C 1
ATOM 2789 O O . LEU A 1 381 ? -2.058 21.683 -19.536 1.00 98.69 381 LEU A O 1
ATOM 2793 N N . VAL A 1 382 ? -1.126 19.864 -20.460 1.00 98.69 382 VAL A N 1
ATOM 2794 C CA . VAL A 1 382 ? -2.375 19.379 -21.071 1.00 98.69 382 VAL A CA 1
ATOM 2795 C C . VAL A 1 382 ? -3.421 19.073 -20.003 1.00 98.69 382 VAL A C 1
ATOM 2797 O O . VAL A 1 382 ? -4.550 19.561 -20.093 1.00 98.69 382 VAL A O 1
ATOM 2800 N N . SER A 1 383 ? -3.038 18.341 -18.955 1.00 98.38 383 SER A N 1
ATOM 2801 C CA . SER A 1 383 ? -3.947 18.043 -17.848 1.00 98.38 383 SER A CA 1
ATOM 2802 C C . SER A 1 383 ? -4.386 19.318 -17.109 1.00 98.38 383 SER A C 1
ATOM 2804 O O . SER A 1 383 ? -5.560 19.486 -16.789 1.00 98.38 383 SER A O 1
ATOM 2806 N N . PHE A 1 384 ? -3.490 20.286 -16.910 1.00 98.56 384 PHE A N 1
ATOM 2807 C CA . PHE A 1 384 ? -3.832 21.577 -16.316 1.00 98.56 384 PHE A CA 1
ATOM 2808 C C . PHE A 1 384 ? -4.867 22.338 -17.143 1.00 98.56 384 PHE A C 1
ATOM 2810 O O . PHE A 1 384 ? -5.867 22.787 -16.590 1.00 98.56 384 PHE A O 1
ATOM 2817 N N . LEU A 1 385 ? -4.666 22.470 -18.457 1.00 98.44 385 LEU A N 1
ATOM 2818 C CA . LEU A 1 385 ? -5.568 23.232 -19.325 1.00 98.44 385 LEU A CA 1
ATOM 2819 C C . LEU A 1 385 ? -6.974 22.619 -19.363 1.00 98.44 385 LEU A C 1
ATOM 2821 O O . LEU A 1 385 ? -7.967 23.344 -19.254 1.00 98.44 385 LEU A O 1
ATOM 2825 N N . ILE A 1 386 ? -7.065 21.290 -19.466 1.00 98.00 386 ILE A N 1
ATOM 2826 C CA . ILE A 1 386 ? -8.346 20.571 -19.470 1.00 98.00 386 ILE A CA 1
ATOM 2827 C C . ILE A 1 386 ? -9.018 20.676 -18.097 1.00 98.00 386 ILE A C 1
ATOM 2829 O O . ILE A 1 386 ? -10.198 21.023 -18.011 1.00 98.00 386 ILE A O 1
ATOM 2833 N N . SER A 1 387 ? -8.272 20.438 -17.015 1.00 97.50 387 SER A N 1
ATOM 2834 C CA . SER A 1 387 ? -8.791 20.555 -15.649 1.00 97.50 387 SER A CA 1
ATOM 2835 C C . SER A 1 387 ? -9.260 21.972 -15.336 1.00 97.50 387 SER A C 1
ATOM 2837 O O . SER A 1 387 ? -10.358 22.152 -14.819 1.00 97.50 387 SER A O 1
ATOM 2839 N N . ALA A 1 388 ? -8.482 22.992 -15.699 1.00 96.88 388 ALA A N 1
ATOM 2840 C CA . ALA A 1 388 ? -8.834 24.394 -15.511 1.00 96.88 388 ALA A CA 1
ATOM 2841 C C . ALA A 1 388 ? -10.125 24.746 -16.255 1.00 96.88 388 ALA A C 1
ATOM 2843 O O . ALA A 1 388 ? -10.994 25.418 -15.704 1.00 96.88 388 ALA A O 1
ATOM 2844 N N . PHE A 1 389 ? -10.283 24.263 -17.487 1.00 96.31 389 PHE A N 1
ATOM 2845 C CA . PHE A 1 389 ? -11.510 24.448 -18.253 1.00 96.31 389 PHE A CA 1
ATOM 2846 C C . PHE A 1 389 ? -12.726 23.795 -17.580 1.00 96.31 389 PHE A C 1
ATOM 2848 O O . PHE A 1 389 ? -13.765 24.444 -17.443 1.00 96.31 389 PHE A O 1
ATOM 2855 N N . ILE A 1 390 ? -12.591 22.543 -17.129 1.00 94.06 390 ILE A N 1
ATOM 2856 C CA . ILE A 1 390 ? -13.657 21.795 -16.443 1.00 94.06 390 ILE A CA 1
ATOM 2857 C C . ILE A 1 390 ? -14.035 22.481 -15.125 1.00 94.06 390 ILE A C 1
ATOM 2859 O O . ILE A 1 390 ? -15.212 22.713 -14.865 1.00 94.06 390 ILE A O 1
ATOM 2863 N N . ILE A 1 391 ? -13.047 22.847 -14.304 1.00 91.12 391 ILE A N 1
ATOM 2864 C CA . ILE A 1 391 ? -13.261 23.452 -12.984 1.00 91.12 391 ILE A CA 1
ATOM 2865 C C . ILE A 1 391 ? -13.883 24.846 -13.110 1.00 91.12 391 ILE A C 1
ATOM 2867 O O . ILE A 1 391 ? -14.812 25.160 -12.375 1.00 91.12 391 ILE A O 1
ATOM 2871 N N . ARG A 1 392 ? -13.438 25.675 -14.063 1.00 90.62 392 ARG A N 1
ATOM 2872 C CA . ARG A 1 392 ? -13.977 27.036 -14.251 1.00 90.62 392 ARG A CA 1
ATOM 2873 C C . ARG A 1 392 ? -15.416 27.069 -14.753 1.00 90.62 392 ARG A C 1
ATOM 2875 O O . ARG A 1 392 ? -16.086 28.085 -14.591 1.00 90.62 392 ARG A O 1
ATOM 2882 N N . ARG A 1 393 ? -15.869 26.009 -15.422 1.00 87.25 393 ARG A N 1
ATOM 2883 C CA . ARG A 1 393 ? -17.247 25.889 -15.925 1.00 87.25 393 ARG A CA 1
ATOM 2884 C C . ARG A 1 393 ? -18.173 25.164 -14.971 1.00 87.25 393 ARG A C 1
ATOM 2886 O O . ARG A 1 393 ? -19.359 25.031 -15.266 1.00 87.25 393 ARG A O 1
ATOM 2893 N N . ASP A 1 394 ? -17.635 24.720 -13.851 1.00 77.38 394 ASP A N 1
ATOM 2894 C CA . ASP A 1 394 ? -18.413 24.027 -12.863 1.00 77.38 394 ASP A CA 1
ATOM 2895 C C . ASP A 1 394 ? -19.283 24.988 -12.049 1.00 77.38 394 ASP A C 1
ATOM 2897 O O . ASP A 1 394 ? -18.825 26.013 -11.532 1.00 77.38 394 ASP A O 1
ATOM 2901 N N . LYS A 1 395 ? -20.562 24.629 -11.965 1.00 71.56 395 LYS A N 1
ATOM 2902 C CA . LYS A 1 395 ? -21.599 25.357 -11.237 1.00 71.56 395 LYS A CA 1
ATOM 2903 C C . LYS A 1 395 ? -22.030 24.635 -9.959 1.00 71.56 395 LYS A C 1
ATOM 2905 O O . LYS A 1 395 ? -22.937 25.144 -9.309 1.00 71.56 395 LYS A O 1
ATOM 2910 N N . SER A 1 396 ? -21.429 23.490 -9.618 1.00 66.62 396 SER A N 1
ATOM 2911 C CA . SER A 1 396 ? -21.758 22.786 -8.377 1.00 66.62 396 SER A CA 1
ATOM 2912 C C . SER A 1 396 ? -21.463 23.661 -7.153 1.00 66.62 396 SER A C 1
ATOM 2914 O O . SER A 1 396 ? -20.573 24.532 -7.179 1.00 66.62 396 SER A O 1
ATOM 2916 N N . THR A 1 397 ? -22.258 23.464 -6.103 1.00 54.81 397 THR A N 1
ATOM 2917 C CA . THR A 1 397 ? -22.122 24.163 -4.820 1.00 54.81 397 THR A CA 1
ATOM 2918 C C . THR A 1 397 ? -20.975 23.562 -4.005 1.00 54.81 397 THR A C 1
ATOM 2920 O O . THR A 1 397 ? -20.490 22.471 -4.307 1.00 54.81 397 THR A O 1
ATOM 2923 N N . ASP A 1 398 ? -20.487 24.295 -2.999 1.00 52.97 398 ASP A N 1
ATOM 2924 C CA . ASP A 1 398 ? -19.389 23.820 -2.144 1.00 52.97 398 ASP A CA 1
ATOM 2925 C C . ASP A 1 398 ? -19.792 22.561 -1.337 1.00 52.97 398 ASP A C 1
ATOM 2927 O O . ASP A 1 398 ? -18.949 21.694 -1.126 1.00 52.97 398 ASP A O 1
ATOM 2931 N N . GLU A 1 399 ? -21.085 22.372 -1.034 1.00 49.06 399 GLU A N 1
ATOM 2932 C CA . GLU A 1 399 ? -21.638 21.153 -0.405 1.00 49.06 399 GLU A CA 1
ATOM 2933 C C . GLU A 1 399 ? -21.473 19.887 -1.273 1.00 49.06 399 GLU A C 1
ATOM 2935 O O . GLU A 1 399 ? -21.096 18.830 -0.766 1.00 49.06 399 GLU A O 1
ATOM 2940 N N . ASP A 1 400 ? -21.672 19.982 -2.595 1.00 51.75 400 ASP A N 1
ATOM 2941 C CA . ASP A 1 400 ? -21.495 18.847 -3.520 1.00 51.75 400 ASP A CA 1
ATOM 2942 C C . ASP A 1 400 ? -20.025 18.380 -3.582 1.00 51.75 400 ASP A C 1
ATOM 2944 O O . ASP A 1 400 ? -19.724 17.207 -3.828 1.00 51.75 400 ASP A O 1
ATOM 2948 N N . LEU A 1 401 ? -19.091 19.315 -3.380 1.00 50.38 401 LEU A N 1
ATOM 2949 C CA . LEU A 1 401 ? -17.648 19.077 -3.423 1.00 50.38 401 LEU A CA 1
ATOM 2950 C C . LEU A 1 401 ? -17.126 18.503 -2.102 1.00 50.38 401 LEU A C 1
ATOM 2952 O O . LEU A 1 401 ? -16.250 17.635 -2.134 1.00 50.38 401 LEU A O 1
ATOM 2956 N N . GLU A 1 402 ? -17.672 18.945 -0.969 1.00 53.41 402 GLU A N 1
ATOM 2957 C CA . GLU A 1 402 ? -17.370 18.404 0.362 1.00 53.41 402 GLU A CA 1
ATOM 2958 C C . GLU A 1 402 ? -17.888 16.965 0.509 1.00 53.41 402 GLU A C 1
ATOM 2960 O O . GLU A 1 402 ? -17.119 16.077 0.884 1.00 53.41 402 GLU A O 1
ATOM 2965 N N . ALA A 1 403 ? -19.114 16.679 0.060 1.00 49.50 403 ALA A N 1
ATOM 2966 C CA . ALA A 1 403 ? -19.657 15.317 0.037 1.00 49.50 403 ALA A CA 1
ATOM 2967 C C . ALA A 1 403 ? -18.833 14.362 -0.856 1.00 49.50 403 ALA A C 1
ATOM 2969 O O . ALA A 1 403 ? -18.622 13.191 -0.527 1.00 49.50 403 ALA A O 1
ATOM 2970 N N . ALA A 1 404 ? -18.313 14.852 -1.988 1.00 46.12 404 ALA A N 1
ATOM 2971 C CA . ALA A 1 404 ? -17.443 14.066 -2.863 1.00 46.12 404 ALA A CA 1
ATOM 2972 C C . ALA A 1 404 ? -16.025 13.872 -2.288 1.00 46.12 404 ALA A C 1
ATOM 2974 O O . ALA A 1 404 ? -15.396 12.840 -2.539 1.00 46.12 404 ALA A O 1
ATOM 2975 N N . GLN A 1 405 ? -15.512 14.835 -1.515 1.00 47.59 405 GLN A N 1
ATOM 2976 C CA . GLN A 1 405 ? -14.255 14.706 -0.771 1.00 47.59 405 GLN A CA 1
ATOM 2977 C C . GLN A 1 405 ? -14.352 13.646 0.323 1.00 47.59 405 GLN A C 1
ATOM 2979 O O . GLN A 1 405 ? -13.445 12.820 0.441 1.00 47.59 405 GLN A O 1
ATOM 2984 N N . GLU A 1 406 ? -15.449 13.648 1.074 1.00 48.09 406 GLU A N 1
ATOM 2985 C CA . GLU A 1 406 ? -15.712 12.705 2.159 1.00 48.09 406 GLU A CA 1
ATOM 2986 C C . GLU A 1 406 ? -15.872 11.277 1.618 1.00 48.09 406 GLU A C 1
ATOM 2988 O O . GLU A 1 406 ? -15.124 10.381 2.006 1.00 48.09 406 GLU A O 1
ATOM 2993 N N . ALA A 1 407 ? -16.685 11.089 0.571 1.00 41.16 407 ALA A N 1
ATOM 2994 C CA . ALA A 1 407 ? -16.866 9.791 -0.084 1.00 41.16 407 ALA A CA 1
ATOM 2995 C C . ALA A 1 407 ? -15.560 9.196 -0.654 1.00 41.16 407 ALA A C 1
ATOM 2997 O O . ALA A 1 407 ? -15.390 7.972 -0.722 1.00 41.16 407 ALA A O 1
ATOM 2998 N N . VAL A 1 408 ? -14.611 10.040 -1.077 1.00 43.19 408 VAL A N 1
ATOM 2999 C CA . VAL A 1 408 ? -13.293 9.570 -1.517 1.00 43.19 408 VAL A CA 1
ATOM 3000 C C . VAL A 1 408 ? -12.332 9.357 -0.348 1.00 43.19 408 VAL A C 1
ATOM 3002 O O . VAL A 1 408 ? -11.536 8.414 -0.390 1.00 43.19 408 VAL A O 1
ATOM 3005 N N . ALA A 1 409 ? -12.356 10.205 0.678 1.00 45.56 409 ALA A N 1
ATOM 3006 C CA . ALA A 1 409 ? -11.592 9.974 1.901 1.00 45.56 409 ALA A CA 1
ATOM 3007 C C . ALA A 1 409 ? -11.975 8.620 2.520 1.00 45.56 409 ALA A C 1
ATOM 3009 O O . ALA A 1 409 ? -11.089 7.846 2.897 1.00 45.56 409 ALA A O 1
ATOM 3010 N N . ASP A 1 410 ? -13.260 8.278 2.466 1.00 37.91 410 ASP A N 1
ATOM 3011 C CA . ASP A 1 410 ? -13.796 6.975 2.834 1.00 37.91 410 ASP A CA 1
ATOM 3012 C C . ASP A 1 410 ? -13.303 5.873 1.902 1.00 37.91 410 ASP A C 1
ATOM 3014 O O . ASP A 1 410 ? -12.770 4.876 2.380 1.00 37.91 410 ASP A O 1
ATOM 3018 N N . ALA A 1 411 ? -13.365 6.048 0.576 1.00 37.16 411 ALA A N 1
ATOM 3019 C CA . ALA A 1 411 ? -12.817 5.077 -0.379 1.00 37.16 411 ALA A CA 1
ATOM 3020 C C . ALA A 1 411 ? -11.296 4.859 -0.220 1.00 37.16 411 ALA A C 1
ATOM 3022 O O . ALA A 1 411 ? -10.795 3.760 -0.464 1.00 37.16 411 ALA A O 1
ATOM 3023 N N . LYS A 1 412 ? -10.555 5.885 0.219 1.00 43.56 412 LYS A N 1
ATOM 3024 C CA . LYS A 1 412 ? -9.120 5.850 0.543 1.00 43.56 412 LYS A CA 1
ATOM 3025 C C . LYS A 1 412 ? -8.857 5.139 1.869 1.00 43.56 412 LYS A C 1
ATOM 3027 O O . LYS A 1 412 ? -7.833 4.464 1.982 1.00 43.56 412 LYS A O 1
ATOM 3032 N N . ALA A 1 413 ? -9.759 5.266 2.843 1.00 39.38 413 ALA A N 1
ATOM 3033 C CA . ALA A 1 413 ? -9.755 4.443 4.043 1.00 39.38 413 ALA A CA 1
ATOM 3034 C C . ALA A 1 413 ? -9.928 2.966 3.645 1.00 39.38 413 ALA A C 1
ATOM 3036 O O . ALA A 1 413 ? -8.995 2.203 3.908 1.00 39.38 413 ALA A O 1
ATOM 3037 N N . VAL A 1 414 ? -10.979 2.616 2.869 1.00 36.06 414 VAL A N 1
ATOM 3038 C CA . VAL A 1 414 ? -11.207 1.250 2.330 1.00 36.06 414 VAL A CA 1
ATOM 3039 C C . VAL A 1 414 ? -9.954 0.725 1.628 1.00 36.06 414 VAL A C 1
ATOM 3041 O O . VAL A 1 414 ? -9.519 -0.405 1.863 1.00 36.06 414 VAL A O 1
ATOM 3044 N N . ALA A 1 415 ? -9.393 1.534 0.721 1.00 34.94 415 ALA A N 1
ATOM 3045 C CA . ALA A 1 415 ? -8.272 1.141 -0.114 1.00 34.94 415 ALA A CA 1
ATOM 3046 C C . ALA A 1 415 ? -7.049 0.816 0.734 1.00 34.94 415 ALA A C 1
ATOM 3048 O O . ALA A 1 415 ? -6.455 -0.211 0.472 1.00 34.94 415 ALA A O 1
ATOM 3049 N N . LYS A 1 416 ? -6.729 1.605 1.771 1.00 36.12 416 LYS A N 1
ATOM 3050 C CA . LYS A 1 416 ? -5.580 1.417 2.682 1.00 36.12 416 LYS A CA 1
ATOM 3051 C C . LYS A 1 416 ? -5.746 0.294 3.717 1.00 36.12 416 LYS A C 1
ATOM 3053 O O . LYS A 1 416 ? -4.976 0.240 4.675 1.00 36.12 416 LYS A O 1
ATOM 3058 N N . GLY A 1 417 ? -6.755 -0.561 3.575 1.00 32.62 417 GLY A N 1
ATOM 3059 C CA . GLY A 1 417 ? -7.044 -1.615 4.547 1.00 32.62 417 GLY A CA 1
ATOM 3060 C C . GLY A 1 417 ? -7.566 -1.072 5.876 1.00 32.62 417 GLY A C 1
ATOM 3061 O O . GLY A 1 417 ? -7.581 -1.796 6.867 1.00 32.62 417 GLY A O 1
ATOM 3062 N N . LYS A 1 418 ? -7.995 0.195 5.903 1.00 31.80 418 LYS A N 1
ATOM 3063 C CA . LYS A 1 418 ? -8.843 0.728 6.963 1.00 31.80 418 LYS A CA 1
ATOM 3064 C C . LYS A 1 418 ? -10.265 0.378 6.544 1.00 31.80 418 LYS A C 1
ATOM 3066 O O . LYS A 1 418 ? -10.693 0.758 5.458 1.00 31.80 418 LYS A O 1
ATOM 3071 N N . THR A 1 419 ? -10.977 -0.434 7.302 1.00 27.89 419 THR A N 1
ATOM 3072 C CA . THR A 1 419 ? -12.235 -0.973 6.805 1.00 27.89 419 THR A CA 1
ATOM 3073 C C . THR A 1 419 ? -13.263 0.155 6.737 1.00 27.89 419 THR A C 1
ATOM 3075 O O . THR A 1 419 ? -13.772 0.643 7.737 1.00 27.89 419 THR A O 1
ATOM 3078 N N . THR A 1 420 ? -13.556 0.559 5.505 1.00 29.75 420 THR A N 1
ATOM 3079 C CA . THR A 1 420 ? -14.886 0.876 4.979 1.00 29.75 420 THR A CA 1
ATOM 3080 C C . THR A 1 420 ? -16.000 0.153 5.710 1.00 29.75 420 THR A C 1
ATOM 3082 O O . THR A 1 420 ? -16.389 -0.907 5.220 1.00 29.75 420 THR A O 1
ATOM 3085 N N . THR A 1 421 ? -16.460 0.602 6.872 1.00 33.41 421 THR A N 1
ATOM 3086 C CA . THR A 1 421 ? -17.560 -0.029 7.598 1.00 33.41 421 THR A CA 1
ATOM 3087 C C . THR A 1 421 ? -18.810 0.034 6.730 1.00 33.41 421 THR A C 1
ATOM 3089 O O . THR A 1 421 ? -19.524 1.029 6.675 1.00 33.41 421 THR A O 1
ATOM 3092 N N . THR A 1 422 ? -19.051 -1.035 5.966 1.00 30.59 422 THR A N 1
ATOM 3093 C CA . THR A 1 422 ? -20.285 -1.221 5.209 1.00 30.59 422 THR A CA 1
ATOM 3094 C C . THR A 1 422 ? -21.418 -1.396 6.205 1.00 30.59 422 THR A C 1
ATOM 3096 O O . THR A 1 422 ? -21.720 -2.512 6.627 1.00 30.59 422 THR A O 1
ATOM 3099 N N . ASN A 1 423 ? -22.037 -0.284 6.581 1.00 42.31 423 ASN A N 1
ATOM 3100 C CA . ASN A 1 423 ? -23.298 -0.274 7.297 1.00 42.31 423 ASN A CA 1
ATOM 3101 C C . ASN A 1 423 ? -24.385 -0.560 6.261 1.00 42.31 423 ASN A C 1
ATOM 3103 O O . ASN A 1 423 ? -24.703 0.267 5.408 1.00 42.31 423 ASN A O 1
ATOM 3107 N N . SER A 1 424 ? -24.897 -1.789 6.260 1.00 39.38 424 SER A N 1
ATOM 3108 C CA . SER A 1 424 ? -25.987 -2.218 5.386 1.00 39.38 424 SER A CA 1
ATOM 3109 C C . SER A 1 424 ? -27.319 -1.652 5.890 1.00 39.38 424 SER A C 1
ATOM 3111 O O . SER A 1 424 ? -28.185 -2.414 6.306 1.00 39.38 424 SER A O 1
ATOM 3113 N N . ASN A 1 425 ? -27.468 -0.329 5.892 1.00 52.09 425 ASN A N 1
ATOM 3114 C CA . ASN A 1 425 ? -28.674 0.354 6.358 1.00 52.09 425 ASN A CA 1
ATOM 3115 C C . ASN A 1 425 ? -29.310 1.126 5.198 1.00 52.09 425 ASN A C 1
ATOM 3117 O O . ASN A 1 425 ? -29.487 2.338 5.248 1.00 52.09 425 ASN A O 1
ATOM 3121 N N . ALA A 1 426 ? -29.647 0.421 4.115 1.00 37.84 426 ALA A N 1
ATOM 3122 C CA . ALA A 1 426 ? -30.533 0.990 3.109 1.00 37.84 426 ALA A CA 1
ATOM 3123 C C . ALA A 1 426 ? -31.942 1.104 3.723 1.00 37.84 426 ALA A C 1
ATOM 3125 O O . ALA A 1 426 ? -32.596 0.091 3.958 1.00 37.84 426 ALA A O 1
ATOM 3126 N N . ALA A 1 427 ? -32.368 2.342 3.998 1.00 47.06 427 ALA A N 1
ATOM 3127 C CA . ALA A 1 427 ? -33.689 2.727 4.512 1.00 47.06 427 ALA A CA 1
ATOM 3128 C C . ALA A 1 427 ? -34.056 2.228 5.929 1.00 47.06 427 ALA A C 1
ATOM 3130 O O . ALA A 1 427 ? -35.220 1.928 6.198 1.00 47.06 427 ALA A O 1
ATOM 3131 N N . ALA A 1 428 ? -33.095 2.156 6.856 1.00 60.31 428 ALA A N 1
ATOM 3132 C CA . ALA A 1 428 ? -33.420 1.918 8.263 1.00 60.31 428 ALA A CA 1
ATOM 3133 C C . ALA A 1 428 ? -34.097 3.162 8.873 1.00 60.31 428 ALA A C 1
ATOM 3135 O O . ALA A 1 428 ? -33.600 4.276 8.726 1.00 60.31 428 ALA A O 1
ATOM 3136 N N . ASN A 1 429 ? -35.242 2.983 9.538 1.00 68.56 429 ASN A N 1
ATOM 3137 C CA . ASN A 1 429 ? -35.913 4.070 10.246 1.00 68.56 429 ASN A CA 1
ATOM 3138 C C . ASN A 1 429 ? -35.327 4.218 11.659 1.00 68.56 429 ASN A C 1
ATOM 3140 O O . ASN A 1 429 ? -35.566 3.377 12.525 1.00 68.56 429 ASN A O 1
ATOM 3144 N N . PHE A 1 430 ? -34.597 5.307 11.891 1.00 77.12 430 PHE A N 1
ATOM 3145 C CA . PHE A 1 430 ? -33.947 5.597 13.170 1.00 77.12 430 PHE A CA 1
ATOM 3146 C C . PHE A 1 430 ? -34.885 6.239 14.205 1.00 77.12 430 PHE A C 1
ATOM 3148 O O . PHE A 1 430 ? -34.550 6.270 15.387 1.00 77.12 430 PHE A O 1
ATOM 3155 N N . SER A 1 431 ? -36.086 6.684 13.807 1.00 73.50 431 SER A N 1
ATOM 3156 C CA . SER A 1 431 ? -37.048 7.337 14.711 1.00 73.50 431 SER A CA 1
ATOM 3157 C C . SER A 1 431 ? -37.613 6.398 15.786 1.00 73.50 431 SER A C 1
ATOM 3159 O O . SER A 1 431 ? -38.172 6.853 16.779 1.00 73.50 431 SER A O 1
ATOM 3161 N N . GLY A 1 432 ? -37.520 5.080 15.571 1.00 78.06 432 GLY A N 1
ATOM 3162 C CA . GLY A 1 432 ? -38.006 4.046 16.489 1.00 78.06 432 GLY A CA 1
ATOM 3163 C C . GLY A 1 432 ? -36.933 3.442 17.395 1.00 78.06 432 GLY A C 1
ATOM 3164 O O . GLY A 1 432 ? -37.252 2.547 18.177 1.00 78.06 432 GLY A O 1
ATOM 3165 N N . VAL A 1 433 ? -35.677 3.889 17.287 1.00 88.81 433 VAL A N 1
ATOM 3166 C CA . VAL A 1 433 ? -34.556 3.292 18.022 1.00 88.81 433 VAL A CA 1
ATOM 3167 C C . VAL A 1 433 ? -34.553 3.761 19.474 1.00 88.81 433 VAL A C 1
ATOM 3169 O O . VAL A 1 433 ? -34.545 4.962 19.755 1.00 88.81 433 VAL A O 1
ATOM 3172 N N . LYS A 1 434 ? -34.507 2.796 20.393 1.00 87.75 434 LYS A N 1
ATOM 3173 C CA . LYS A 1 434 ? -34.457 3.003 21.847 1.00 87.75 434 LYS A CA 1
ATOM 3174 C C . LYS A 1 434 ? -33.120 2.601 22.456 1.00 87.75 434 LYS A C 1
ATOM 3176 O O . LYS A 1 434 ? -32.670 3.251 23.389 1.00 87.75 434 LYS A O 1
ATOM 3181 N N . HIS A 1 435 ? -32.484 1.570 21.902 1.00 89.88 435 HIS A N 1
ATOM 3182 C CA . HIS A 1 435 ? -31.311 0.937 22.497 1.00 89.88 435 HIS A CA 1
ATOM 3183 C C . HIS A 1 435 ? -30.142 0.889 21.511 1.00 89.88 435 HIS A C 1
ATOM 3185 O O . HIS A 1 435 ? -30.325 0.561 20.338 1.00 89.88 435 HIS A O 1
ATOM 3191 N N . VAL A 1 436 ? -28.923 1.136 21.988 1.00 91.75 436 VAL A N 1
ATOM 3192 C CA . VAL A 1 436 ? -27.683 0.861 21.253 1.00 91.75 436 VAL A CA 1
ATOM 3193 C C . VAL A 1 436 ? -26.868 -0.181 22.014 1.00 91.75 436 VAL A C 1
ATOM 3195 O O . VAL A 1 436 ? -26.506 0.014 23.169 1.00 91.75 436 VAL A O 1
ATOM 3198 N N . ILE A 1 437 ? -26.569 -1.308 21.378 1.00 91.88 437 ILE A N 1
ATOM 3199 C CA . ILE A 1 437 ? -25.995 -2.494 22.011 1.00 91.88 437 ILE A CA 1
ATOM 3200 C C . ILE A 1 437 ? -24.654 -2.824 21.354 1.00 91.88 437 ILE A C 1
ATOM 3202 O O . ILE A 1 437 ? -24.593 -3.209 20.188 1.00 91.88 437 ILE A O 1
ATOM 3206 N N . PHE A 1 438 ? -23.563 -2.751 22.110 1.00 89.88 438 PHE A N 1
ATOM 3207 C CA . PHE A 1 438 ? -22.261 -3.253 21.676 1.00 89.88 438 PHE A CA 1
ATOM 3208 C C . PHE A 1 438 ? -22.149 -4.754 21.921 1.00 89.88 438 PHE A C 1
ATOM 3210 O O . PHE A 1 438 ? -22.126 -5.197 23.068 1.00 89.88 438 PHE A O 1
ATOM 3217 N N . ALA A 1 439 ? -22.009 -5.542 20.859 1.00 87.12 439 ALA A N 1
ATOM 3218 C CA . ALA A 1 439 ? -21.829 -6.984 20.967 1.00 87.12 439 ALA A CA 1
ATOM 3219 C C . ALA A 1 439 ? -20.385 -7.389 20.614 1.00 87.12 439 ALA A C 1
ATOM 3221 O O . ALA A 1 439 ? -19.934 -7.202 19.481 1.00 87.12 439 ALA A O 1
ATOM 3222 N N . CYS A 1 440 ? -19.657 -7.976 21.572 1.00 81.88 440 CYS A N 1
ATOM 3223 C CA . CYS A 1 440 ? -18.328 -8.579 21.351 1.00 81.88 440 CYS A CA 1
ATOM 3224 C C . CYS A 1 440 ? -18.258 -10.022 21.869 1.00 81.88 440 CYS A C 1
ATOM 3226 O O . CYS A 1 440 ? -19.234 -10.522 22.411 1.00 81.88 440 CYS A O 1
ATOM 3228 N N . ASP A 1 441 ? -17.132 -10.716 21.705 1.00 71.44 441 ASP A N 1
ATOM 3229 C CA . ASP A 1 441 ? -17.047 -12.153 22.003 1.00 71.44 441 ASP A CA 1
ATOM 3230 C C . ASP A 1 441 ? -17.352 -12.487 23.479 1.00 71.44 441 ASP A C 1
ATOM 3232 O O . ASP A 1 441 ? -18.228 -13.305 23.758 1.00 71.44 441 ASP A O 1
ATOM 3236 N N . ALA A 1 442 ? -16.732 -11.771 24.426 1.00 62.97 442 ALA A N 1
ATOM 3237 C CA . ALA A 1 442 ? -16.908 -12.000 25.867 1.00 62.97 442 ALA A CA 1
ATOM 3238 C C . ALA A 1 442 ? -17.938 -11.075 26.545 1.00 62.97 442 ALA A C 1
ATOM 3240 O O . ALA A 1 442 ? -18.360 -11.331 27.667 1.00 62.97 442 ALA A O 1
ATOM 3241 N N . GLY A 1 443 ? -18.342 -9.981 25.897 1.00 49.28 443 GLY A N 1
ATOM 3242 C CA . GLY A 1 443 ? -19.232 -8.963 26.469 1.00 49.28 443 GLY A CA 1
ATOM 3243 C C . GLY A 1 443 ? -18.589 -8.002 27.469 1.00 49.28 443 GLY A C 1
ATOM 3244 O O . GLY A 1 443 ? -19.239 -7.042 27.870 1.00 49.28 443 GLY A O 1
ATOM 3245 N N . MET A 1 444 ? -17.323 -8.208 27.822 1.00 52.91 444 MET A N 1
ATOM 3246 C CA . MET A 1 444 ? -16.559 -7.435 28.805 1.00 52.91 444 MET A CA 1
ATOM 3247 C C . MET A 1 444 ? -15.152 -7.176 28.246 1.00 52.91 444 MET A C 1
ATOM 3249 O O . MET A 1 444 ? -14.552 -8.066 27.647 1.00 52.91 444 MET A O 1
ATOM 3253 N N . GLY A 1 445 ? -14.668 -5.931 28.358 1.00 60.66 445 GLY A N 1
ATOM 3254 C CA . GLY A 1 445 ? -13.431 -5.453 27.722 1.00 60.66 445 GLY A CA 1
ATOM 3255 C C . GLY A 1 445 ? -13.671 -4.331 26.702 1.00 60.66 445 GLY A C 1
ATOM 3256 O O . GLY A 1 445 ? -14.366 -3.357 26.984 1.00 60.66 445 GLY A O 1
ATOM 3257 N N . SER A 1 446 ? -13.106 -4.459 25.500 1.00 57.66 446 SER A N 1
ATOM 3258 C CA . SER A 1 446 ? -13.106 -3.414 24.462 1.00 57.66 446 SER A CA 1
ATOM 3259 C C . SER A 1 446 ? -14.508 -2.947 24.026 1.00 57.66 446 SER A C 1
ATOM 3261 O O . SER A 1 446 ? -14.689 -1.767 23.741 1.00 57.66 446 SER A O 1
ATOM 3263 N N . SER A 1 447 ? -15.537 -3.800 24.088 1.00 67.69 447 SER A N 1
ATOM 3264 C CA . SER A 1 447 ? -16.943 -3.403 23.873 1.00 67.69 447 SER A CA 1
ATOM 3265 C C . SER A 1 447 ? -17.517 -2.504 24.960 1.00 67.69 447 SER A C 1
ATOM 3267 O O . SER A 1 447 ? -18.352 -1.660 24.655 1.00 67.69 447 SER A O 1
ATOM 3269 N N . ALA A 1 448 ? -17.100 -2.678 26.217 1.00 69.56 448 ALA A N 1
ATOM 3270 C CA . ALA A 1 448 ? -17.532 -1.828 27.322 1.00 69.56 448 ALA A CA 1
ATOM 3271 C C . ALA A 1 448 ? -16.929 -0.425 27.175 1.00 69.56 448 ALA A C 1
ATOM 3273 O O . ALA A 1 448 ? -17.590 0.574 27.460 1.00 69.56 448 ALA A O 1
ATOM 3274 N N . MET A 1 449 ? -15.705 -0.347 26.649 1.00 69.94 449 MET A N 1
ATOM 3275 C CA . MET A 1 449 ? -15.043 0.911 26.316 1.00 69.94 449 MET A CA 1
ATOM 3276 C C . MET A 1 449 ? -15.702 1.602 25.113 1.00 69.94 449 MET A C 1
ATOM 3278 O O . MET A 1 449 ? -16.070 2.769 25.224 1.00 69.94 449 MET A O 1
ATOM 3282 N N . GLY A 1 450 ? -15.970 0.878 24.020 1.00 75.88 450 GLY A N 1
ATOM 3283 C CA . GLY A 1 450 ? -16.723 1.413 22.876 1.00 75.88 450 GLY A CA 1
ATOM 3284 C C . GLY A 1 450 ? -18.136 1.876 23.250 1.00 75.88 450 GLY A C 1
ATOM 3285 O O . GLY A 1 450 ? -18.540 2.983 22.893 1.00 75.88 450 GLY A O 1
ATOM 3286 N N . ALA A 1 451 ? -18.850 1.087 24.060 1.00 82.31 451 ALA A N 1
ATOM 3287 C CA . ALA A 1 451 ? -20.149 1.463 24.610 1.00 82.31 451 ALA A CA 1
ATOM 3288 C C . ALA A 1 451 ? -20.065 2.711 25.486 1.00 82.31 451 ALA A C 1
ATOM 3290 O O . ALA A 1 451 ? -20.946 3.554 25.409 1.00 82.31 451 ALA A O 1
ATOM 3291 N N . SER A 1 452 ? -19.012 2.868 26.289 1.00 76.69 452 SER A N 1
ATOM 3292 C CA . SER A 1 452 ? -18.843 4.053 27.137 1.00 76.69 452 SER A CA 1
ATOM 3293 C C . SER A 1 452 ? -18.558 5.316 26.326 1.00 76.69 452 SER A C 1
ATOM 3295 O O . SER A 1 452 ? -19.150 6.354 26.613 1.00 76.69 452 SER A O 1
ATOM 3297 N N . ILE A 1 453 ? -17.750 5.218 25.266 1.00 75.81 453 ILE A N 1
ATOM 3298 C CA . ILE A 1 453 ? -17.489 6.331 24.340 1.00 75.81 453 ILE A CA 1
ATOM 3299 C C . ILE A 1 453 ? -18.773 6.743 23.614 1.00 75.81 453 ILE A C 1
ATOM 3301 O O . ILE A 1 453 ? -19.102 7.927 23.556 1.00 75.81 453 ILE A O 1
ATOM 3305 N N . LEU A 1 454 ? -19.526 5.780 23.074 1.00 81.94 454 LEU A N 1
ATOM 3306 C CA . LEU A 1 454 ? -20.769 6.095 22.374 1.00 81.94 454 LEU A CA 1
ATOM 3307 C C . LEU A 1 454 ? -21.849 6.605 23.337 1.00 81.94 454 LEU A C 1
ATOM 3309 O O . LEU A 1 454 ? -22.574 7.527 22.987 1.00 81.94 454 LEU A O 1
ATOM 3313 N N . ARG A 1 455 ? -21.917 6.077 24.566 1.00 89.12 455 ARG A N 1
ATOM 3314 C CA . ARG A 1 455 ? -22.813 6.574 25.624 1.00 89.12 455 ARG A CA 1
ATOM 3315 C C . ARG A 1 455 ? -22.561 8.044 25.932 1.00 89.12 455 ARG A C 1
ATOM 3317 O O . ARG A 1 455 ? -23.515 8.802 26.067 1.00 89.12 455 ARG A O 1
ATOM 3324 N N . ASP A 1 456 ? -21.295 8.443 26.026 1.00 74.38 456 ASP A N 1
ATOM 3325 C CA . ASP A 1 456 ? -20.918 9.841 26.232 1.00 74.38 456 ASP A CA 1
ATOM 3326 C C . ASP A 1 456 ? -21.345 10.719 25.047 1.00 74.38 456 ASP A C 1
ATOM 3328 O O . ASP A 1 456 ? -21.971 11.757 25.252 1.00 74.38 456 ASP A O 1
ATOM 3332 N N . LYS A 1 457 ? -21.106 10.278 23.806 1.00 81.06 457 LYS A N 1
ATOM 3333 C CA . LYS A 1 457 ? -21.523 11.027 22.609 1.00 81.06 457 LYS A CA 1
ATOM 3334 C C . LYS A 1 457 ? -23.050 11.154 22.485 1.00 81.06 457 LYS A C 1
ATOM 3336 O O . LYS A 1 457 ? -23.536 12.250 22.232 1.00 81.06 457 LYS A O 1
ATOM 3341 N N . VAL A 1 458 ? -23.806 10.079 22.728 1.00 83.81 458 VAL A N 1
ATOM 3342 C CA . VAL A 1 458 ? -25.284 10.089 22.749 1.00 83.81 458 VAL A CA 1
ATOM 3343 C C . VAL A 1 458 ? -25.796 11.047 23.830 1.00 83.81 458 VAL A C 1
ATOM 3345 O O . VAL A 1 458 ? -26.659 11.881 23.562 1.00 83.81 458 VAL A O 1
ATOM 3348 N N . LYS A 1 459 ? -25.200 11.017 25.028 1.00 80.94 459 LYS A N 1
ATOM 3349 C CA . LYS A 1 459 ? -25.560 11.926 26.123 1.00 80.94 459 LYS A CA 1
ATOM 3350 C C . LYS A 1 459 ? -25.239 13.391 25.803 1.00 80.94 459 LYS A C 1
ATOM 3352 O O . LYS A 1 459 ? -26.066 14.256 26.070 1.00 80.94 459 LYS A O 1
ATOM 3357 N N . LYS A 1 460 ? -24.067 13.677 25.224 1.00 74.75 460 LYS A N 1
ATOM 3358 C CA . LYS A 1 460 ? -23.662 15.030 24.789 1.00 74.75 460 LYS A CA 1
ATOM 3359 C C . LYS A 1 460 ? -24.556 15.578 23.679 1.00 74.75 460 LYS A C 1
ATOM 3361 O O . LYS A 1 460 ? -24.806 16.774 23.650 1.00 74.75 460 LYS A O 1
ATOM 3366 N N . ALA A 1 461 ? -25.065 14.706 22.814 1.00 75.75 461 ALA A N 1
ATOM 3367 C CA . ALA A 1 461 ? -26.035 15.050 21.780 1.00 75.75 461 ALA A CA 1
ATOM 3368 C C . ALA A 1 461 ? -27.478 15.213 22.308 1.00 75.75 461 ALA A C 1
ATOM 3370 O O . ALA A 1 461 ? -28.380 15.481 21.521 1.00 75.75 461 ALA A O 1
ATOM 3371 N N . GLY A 1 462 ? -27.724 15.038 23.615 1.00 81.62 462 GLY A N 1
ATOM 3372 C CA . GLY A 1 462 ? -29.057 15.178 24.216 1.00 81.62 462 GLY A CA 1
ATOM 3373 C C . GLY A 1 462 ? -30.048 14.073 23.828 1.00 81.62 462 GLY A C 1
ATOM 3374 O O . GLY A 1 462 ? -31.257 14.250 23.962 1.00 81.62 462 GLY A O 1
ATOM 3375 N N . LEU A 1 463 ? -29.552 12.938 23.335 1.00 84.00 463 LEU A N 1
ATOM 3376 C CA . LEU A 1 463 ? -30.362 11.831 22.837 1.00 84.00 463 LEU A CA 1
ATOM 3377 C C . LEU A 1 463 ? -30.809 10.885 23.977 1.00 84.00 463 LEU A C 1
ATOM 3379 O O . LEU A 1 463 ? -30.016 10.601 24.878 1.00 84.00 463 LEU A O 1
ATOM 3383 N N . PRO A 1 464 ? -32.054 10.362 23.959 1.00 82.69 464 PRO A N 1
ATOM 3384 C CA . PRO A 1 464 ? -32.608 9.551 25.051 1.00 82.69 464 PRO A CA 1
ATOM 3385 C C . PRO A 1 464 ? -32.217 8.063 25.019 1.00 82.69 464 PRO A C 1
ATOM 3387 O O . PRO A 1 464 ? -32.577 7.334 25.942 1.00 82.69 464 PRO A O 1
ATOM 3390 N N . GLN A 1 465 ? -31.543 7.587 23.967 1.00 87.31 465 GLN A N 1
ATOM 3391 C CA . GLN A 1 465 ? -31.225 6.167 23.791 1.00 87.31 465 GLN A CA 1
ATOM 3392 C C . GLN A 1 465 ? -30.180 5.680 24.803 1.00 87.31 465 GLN A C 1
ATOM 3394 O O . GLN A 1 465 ? -29.135 6.307 24.988 1.00 87.31 465 GLN A O 1
ATOM 3399 N N . ASP A 1 466 ? -30.409 4.523 25.424 1.00 87.25 466 ASP A N 1
ATOM 3400 C CA . ASP A 1 466 ? -29.398 3.894 26.273 1.00 87.25 466 ASP A CA 1
ATOM 3401 C C . ASP A 1 466 ? -28.368 3.118 25.448 1.00 87.25 466 ASP A C 1
ATOM 3403 O O . ASP A 1 466 ? -28.670 2.510 24.421 1.00 87.25 466 ASP A O 1
ATOM 3407 N N . VAL A 1 467 ? -27.121 3.138 25.926 1.00 91.38 467 VAL A N 1
ATOM 3408 C CA . VAL A 1 467 ? -25.999 2.435 25.300 1.00 91.38 467 VAL A CA 1
ATOM 3409 C C . VAL A 1 467 ? -25.469 1.361 26.248 1.00 91.38 467 VAL A C 1
ATOM 3411 O O . VAL A 1 467 ? -24.935 1.668 27.323 1.00 91.38 467 VAL A O 1
ATOM 3414 N N . THR A 1 468 ? -25.581 0.099 25.843 1.00 88.06 468 THR A N 1
ATOM 3415 C CA . THR A 1 468 ? -25.214 -1.093 26.623 1.00 88.06 468 THR A CA 1
ATOM 3416 C C . THR A 1 468 ? -24.202 -1.964 25.876 1.00 88.06 468 THR A C 1
ATOM 3418 O O . THR A 1 468 ? -23.901 -1.733 24.705 1.00 88.06 468 THR A O 1
ATOM 3421 N N . ASN A 1 469 ? -23.628 -2.962 26.550 1.00 89.06 469 ASN A N 1
ATOM 3422 C CA . ASN A 1 469 ? -22.734 -3.948 25.945 1.00 89.06 469 ASN A CA 1
ATOM 3423 C C . ASN A 1 469 ? -23.074 -5.361 26.423 1.00 89.06 469 ASN A C 1
ATOM 3425 O O . ASN A 1 469 ? -23.433 -5.559 27.581 1.00 89.06 469 ASN A O 1
ATOM 3429 N N . VAL A 1 470 ? -22.928 -6.343 25.536 1.00 87.06 470 VAL A N 1
ATOM 3430 C CA . VAL A 1 470 ? -23.218 -7.759 25.798 1.00 87.06 470 VAL A CA 1
ATOM 3431 C C . VAL A 1 470 ? -22.249 -8.669 25.049 1.00 87.06 470 VAL A C 1
ATOM 3433 O O . VAL A 1 470 ? -21.614 -8.275 24.068 1.00 87.06 470 VAL A O 1
ATOM 3436 N N . ALA A 1 471 ? -22.146 -9.923 25.487 1.00 83.12 471 ALA A N 1
ATOM 3437 C CA . ALA A 1 471 ? -21.500 -10.956 24.689 1.00 83.12 471 ALA A CA 1
ATOM 3438 C C . ALA A 1 471 ? -22.375 -11.266 23.465 1.00 83.12 471 ALA A C 1
ATOM 3440 O O . ALA A 1 471 ? -23.590 -11.406 23.607 1.00 83.12 471 ALA A O 1
ATOM 3441 N N . VAL A 1 472 ? -21.796 -11.456 22.276 1.00 85.62 472 VAL A N 1
ATOM 3442 C CA . VAL A 1 472 ? -22.541 -11.846 21.063 1.00 85.62 472 VAL A CA 1
ATOM 3443 C C . VAL A 1 472 ? -23.278 -13.161 21.305 1.00 85.62 472 VAL A C 1
ATOM 3445 O O . VAL A 1 472 ? -24.383 -13.348 20.810 1.00 85.62 472 VAL A O 1
ATOM 3448 N N . ALA A 1 473 ? -22.726 -14.058 22.126 1.00 79.00 473 ALA A N 1
ATOM 3449 C CA . ALA A 1 473 ? -23.407 -15.276 22.560 1.00 79.00 473 ALA A CA 1
ATOM 3450 C C . ALA A 1 473 ? -24.743 -15.013 23.285 1.00 79.00 473 ALA A C 1
ATOM 3452 O O . ALA A 1 473 ? -25.645 -15.839 23.182 1.00 79.00 473 ALA A O 1
ATOM 3453 N N . ASN A 1 474 ? -24.914 -13.849 23.910 1.00 82.31 474 ASN A N 1
ATOM 3454 C CA . ASN A 1 474 ? -26.103 -13.451 24.669 1.00 82.31 474 ASN A CA 1
ATOM 3455 C C . ASN A 1 474 ? -26.879 -12.299 24.007 1.00 82.31 474 ASN A C 1
ATOM 3457 O O . ASN A 1 474 ? -27.809 -11.769 24.604 1.00 82.31 474 ASN A O 1
ATOM 3461 N N . LEU A 1 475 ? -26.509 -11.906 22.783 1.00 89.06 475 LEU A N 1
ATOM 3462 C CA . LEU A 1 475 ? -27.177 -10.828 22.061 1.00 89.06 475 LEU A CA 1
ATOM 3463 C C . LEU A 1 475 ? -28.640 -11.189 21.774 1.00 89.06 475 LEU A C 1
ATOM 3465 O O . LEU A 1 475 ? -28.914 -12.188 21.103 1.00 89.06 475 LEU A O 1
ATOM 3469 N N . VAL A 1 476 ? -29.541 -10.327 22.244 1.00 86.00 476 VAL A N 1
ATOM 3470 C CA . VAL A 1 476 ? -30.974 -10.309 21.937 1.00 86.00 476 VAL A CA 1
ATOM 3471 C C . VAL A 1 476 ? -31.329 -8.862 21.608 1.00 86.00 476 VAL A C 1
ATOM 3473 O O . VAL A 1 476 ? -31.177 -7.991 22.459 1.00 86.00 476 VAL A O 1
ATOM 3476 N N . ALA A 1 477 ? -31.735 -8.595 20.369 1.00 87.81 477 ALA A N 1
ATOM 3477 C CA . ALA A 1 477 ? -32.046 -7.246 19.906 1.00 87.81 477 ALA A CA 1
ATOM 3478 C C . ALA A 1 477 ? -33.096 -7.294 18.786 1.00 87.81 477 ALA A C 1
ATOM 3480 O O . ALA A 1 477 ? -33.011 -8.146 17.898 1.00 87.81 477 ALA A O 1
ATOM 3481 N N . GLY A 1 478 ? -34.080 -6.397 18.862 1.00 82.00 478 GLY A N 1
ATOM 3482 C CA . GLY A 1 478 ? -35.165 -6.246 17.893 1.00 82.00 478 GLY A CA 1
ATOM 3483 C C . GLY A 1 478 ? -34.957 -5.057 16.944 1.00 82.00 478 GLY A C 1
ATOM 3484 O O . GLY A 1 478 ? -33.877 -4.467 16.923 1.00 82.00 478 GLY A O 1
ATOM 3485 N N . PRO A 1 479 ? -35.982 -4.683 16.158 1.00 82.31 479 PRO A N 1
ATOM 3486 C CA . PRO A 1 479 ? -35.905 -3.585 15.188 1.00 82.31 479 PRO A CA 1
ATOM 3487 C C . PRO A 1 479 ? -35.776 -2.186 15.811 1.00 82.31 479 PRO A C 1
ATOM 3489 O O . PRO A 1 479 ? -35.445 -1.233 15.114 1.00 82.31 479 PRO A O 1
ATOM 3492 N N . ASP A 1 480 ? -36.014 -2.055 17.115 1.00 88.31 480 ASP A N 1
ATOM 3493 C CA . ASP A 1 480 ? -35.844 -0.832 17.905 1.00 88.31 480 ASP A CA 1
ATOM 3494 C C . ASP A 1 480 ? -34.430 -0.678 18.494 1.00 88.31 480 ASP A C 1
ATOM 3496 O O . ASP A 1 480 ? -34.188 0.207 19.319 1.00 88.31 480 ASP A O 1
ATOM 3500 N N . ALA A 1 481 ? -33.487 -1.528 18.083 1.00 89.44 481 ALA A N 1
ATOM 3501 C CA . ALA A 1 481 ? -32.123 -1.519 18.582 1.00 89.44 481 ALA A CA 1
ATOM 3502 C C . ALA A 1 481 ? -31.090 -1.350 17.461 1.00 89.44 481 ALA A C 1
ATOM 3504 O O . ALA A 1 481 ? -31.194 -1.936 16.380 1.00 89.44 481 ALA A O 1
ATOM 3505 N N . ILE A 1 482 ? -30.042 -0.587 17.767 1.00 92.25 482 ILE A N 1
ATOM 3506 C CA . ILE A 1 482 ? -28.795 -0.560 17.009 1.00 92.25 482 ILE A CA 1
ATOM 3507 C C . ILE A 1 482 ? -27.820 -1.544 17.654 1.00 92.25 482 ILE A C 1
ATOM 3509 O O . ILE A 1 482 ? -27.602 -1.501 18.857 1.00 92.25 482 ILE A O 1
ATOM 3513 N N . VAL A 1 483 ? -27.185 -2.408 16.869 1.00 91.75 483 VAL A N 1
ATOM 3514 C CA . VAL A 1 483 ? -26.164 -3.353 17.327 1.00 91.75 483 VAL A CA 1
ATOM 3515 C C . VAL A 1 483 ? -24.819 -3.002 16.696 1.00 91.75 483 VAL A C 1
ATOM 3517 O O . VAL A 1 483 ? -24.669 -3.064 15.478 1.00 91.75 483 VAL A O 1
ATOM 3520 N N . VAL A 1 484 ? -23.823 -2.681 17.521 1.00 90.62 484 VAL A N 1
ATOM 3521 C CA . VAL A 1 484 ? -22.454 -2.351 17.096 1.00 90.62 484 VAL A CA 1
ATOM 3522 C C . VAL A 1 484 ? -21.528 -3.528 17.396 1.00 90.62 484 VAL A C 1
ATOM 3524 O O . VAL A 1 484 ? -21.452 -3.985 18.536 1.00 90.62 484 VAL A O 1
ATOM 3527 N N . THR A 1 485 ? -20.812 -4.046 16.397 1.00 87.81 485 THR A N 1
ATOM 3528 C CA . THR A 1 485 ? -19.960 -5.243 16.565 1.00 87.81 485 THR A CA 1
ATOM 3529 C C . THR A 1 485 ? -18.636 -5.115 15.827 1.00 87.81 485 THR A C 1
ATOM 3531 O O . THR A 1 485 ? -18.527 -4.346 14.878 1.00 87.81 485 THR A O 1
ATOM 3534 N N . GLN A 1 486 ? -17.631 -5.904 16.205 1.00 80.88 486 GLN A N 1
ATOM 3535 C CA . GLN A 1 486 ? -16.433 -6.044 15.374 1.00 80.88 486 GLN A CA 1
ATOM 3536 C C . GLN A 1 486 ? -16.741 -6.765 14.059 1.00 80.88 486 GLN A C 1
ATOM 3538 O O . GLN A 1 486 ? -17.559 -7.686 14.033 1.00 80.88 486 GLN A O 1
ATOM 3543 N N . ALA A 1 487 ? -16.018 -6.419 12.989 1.00 74.38 487 ALA A N 1
ATOM 3544 C CA . ALA A 1 487 ? -16.192 -7.027 11.664 1.00 74.38 487 ALA A CA 1
ATOM 3545 C C . ALA A 1 487 ? -16.184 -8.573 11.693 1.00 74.38 487 ALA A C 1
ATOM 3547 O O . ALA A 1 487 ? -16.971 -9.221 11.005 1.00 74.38 487 ALA A O 1
ATOM 3548 N N . GLN A 1 488 ? -15.354 -9.174 12.552 1.00 71.25 488 GLN A N 1
ATOM 3549 C CA . GLN A 1 488 ? -15.241 -10.631 12.714 1.00 71.25 488 GLN A CA 1
ATOM 3550 C C . GLN A 1 488 ? -16.497 -11.291 13.318 1.00 71.25 488 GLN A C 1
ATOM 3552 O O . GLN A 1 488 ? -16.729 -12.482 13.118 1.00 71.25 488 GLN A O 1
ATOM 3557 N N . LEU A 1 489 ? -17.320 -10.529 14.044 1.00 81.31 489 LEU A N 1
ATOM 3558 C CA . LEU A 1 489 ? -18.502 -11.010 14.767 1.00 81.31 489 LEU A CA 1
ATOM 3559 C C . LEU A 1 489 ? -19.824 -10.621 14.091 1.00 81.31 489 LEU A C 1
ATOM 3561 O O . LEU A 1 489 ? -20.888 -11.086 14.511 1.00 81.31 489 LEU A O 1
ATOM 3565 N N . ALA A 1 490 ? -19.765 -9.823 13.024 1.00 79.88 490 ALA A N 1
ATOM 3566 C CA . ALA A 1 490 ? -20.931 -9.257 12.358 1.00 79.88 490 ALA A CA 1
ATOM 3567 C C . ALA A 1 490 ? -21.925 -10.314 11.854 1.00 79.88 490 ALA A C 1
ATOM 3569 O O . ALA A 1 490 ? -23.134 -10.158 12.014 1.00 79.88 490 ALA A O 1
ATOM 3570 N N . GLU A 1 491 ? -21.436 -11.424 11.296 1.00 79.81 491 GLU A N 1
ATOM 3571 C CA . GLU A 1 491 ? -22.300 -12.500 10.794 1.00 79.81 491 GLU A CA 1
ATOM 3572 C C . GLU A 1 491 ? -23.020 -13.238 11.933 1.00 79.81 491 GLU A C 1
ATOM 3574 O O . GLU A 1 491 ? -24.206 -13.551 11.836 1.00 79.81 491 GLU A O 1
ATOM 3579 N N . ARG A 1 492 ? -22.331 -13.453 13.058 1.00 78.69 492 ARG A N 1
ATOM 3580 C CA . ARG A 1 492 ? -22.911 -14.083 14.251 1.00 78.69 492 ARG A CA 1
ATOM 3581 C C . ARG A 1 492 ? -23.957 -13.175 14.904 1.00 78.69 492 ARG A C 1
ATOM 3583 O O . ARG A 1 492 ? -24.994 -13.658 15.352 1.00 78.69 492 ARG A O 1
ATOM 3590 N N . ALA A 1 493 ? -23.715 -11.866 14.912 1.00 83.00 493 ALA A N 1
ATOM 3591 C CA . ALA A 1 493 ? -24.685 -10.881 15.375 1.00 83.00 493 ALA A CA 1
ATOM 3592 C C . ALA A 1 493 ? -25.902 -10.777 14.444 1.00 83.00 493 ALA A C 1
ATOM 3594 O O . ALA A 1 493 ? -27.028 -10.731 14.930 1.00 83.00 493 ALA A O 1
ATOM 3595 N N . ARG A 1 494 ? -25.703 -10.840 13.118 1.00 85.88 494 ARG A N 1
ATOM 3596 C CA . ARG A 1 494 ? -26.788 -10.880 12.120 1.00 85.88 494 ARG A CA 1
ATOM 3597 C C . ARG A 1 494 ? -27.718 -12.076 12.320 1.00 85.88 494 ARG A C 1
ATOM 3599 O O . ARG A 1 494 ? -28.923 -11.933 12.171 1.00 85.88 494 ARG A O 1
ATOM 3606 N N . GLN A 1 495 ? -27.176 -13.244 12.663 1.00 86.06 495 GLN A N 1
ATOM 3607 C CA . GLN A 1 495 ? -27.982 -14.444 12.921 1.00 86.06 495 GLN A CA 1
ATOM 3608 C C . GLN A 1 495 ? -28.819 -14.340 14.204 1.00 86.06 495 GLN A C 1
ATOM 3610 O O . GLN A 1 495 ? -29.902 -14.912 14.266 1.00 86.06 495 GLN A O 1
ATOM 3615 N N . LYS A 1 496 ? -28.331 -13.619 15.222 1.00 86.31 496 LYS A N 1
ATOM 3616 C CA . LYS A 1 496 ? -29.014 -13.455 16.517 1.00 86.31 496 LYS A CA 1
ATOM 3617 C C . LYS A 1 496 ? -29.980 -12.277 16.577 1.00 86.31 496 LYS A C 1
ATOM 3619 O O . LYS A 1 496 ? -30.981 -12.359 17.276 1.00 86.31 496 LYS A O 1
ATOM 3624 N N . ALA A 1 497 ? -29.672 -11.205 15.859 1.00 86.56 497 ALA A N 1
ATOM 3625 C CA . ALA A 1 497 ? -30.473 -9.993 15.779 1.00 86.56 497 ALA A CA 1
ATOM 3626 C C . ALA A 1 497 ? -30.689 -9.618 14.301 1.00 86.56 497 ALA A C 1
ATOM 3628 O O . ALA A 1 497 ? -30.100 -8.643 13.819 1.00 86.56 497 ALA A O 1
ATOM 3629 N N . PRO A 1 498 ? -31.469 -10.421 13.549 1.00 83.00 498 PRO A N 1
ATOM 3630 C CA . PRO A 1 498 ? -31.670 -10.226 12.112 1.00 83.00 498 PRO A CA 1
ATOM 3631 C C . PRO A 1 498 ? -32.421 -8.932 11.783 1.00 83.00 498 PRO A C 1
ATOM 3633 O O . PRO A 1 498 ? -32.147 -8.327 10.744 1.00 83.00 498 PRO A O 1
ATOM 3636 N N . ASP A 1 499 ? -33.272 -8.467 12.696 1.00 82.69 499 ASP A N 1
ATOM 3637 C CA . ASP A 1 499 ? -34.150 -7.311 12.488 1.00 82.69 499 ASP A CA 1
ATOM 3638 C C . ASP A 1 499 ? -33.583 -6.000 13.057 1.00 82.69 499 ASP A C 1
ATOM 3640 O O . ASP A 1 499 ? -34.104 -4.933 12.756 1.00 82.69 499 ASP A O 1
ATOM 3644 N N . ALA A 1 500 ? -32.503 -6.064 13.844 1.00 86.75 500 ALA A N 1
ATOM 3645 C CA . ALA A 1 500 ? -31.838 -4.887 14.400 1.00 86.75 500 ALA A CA 1
ATOM 3646 C C . ALA A 1 500 ? -31.027 -4.120 13.343 1.00 86.75 500 ALA A C 1
ATOM 3648 O O . ALA A 1 500 ? -30.472 -4.709 12.407 1.00 86.75 500 ALA A O 1
ATOM 3649 N N . ILE A 1 501 ? -30.881 -2.810 13.541 1.00 87.12 501 ILE A N 1
ATOM 3650 C CA . ILE A 1 501 ? -29.973 -1.970 12.753 1.00 87.12 501 ILE A CA 1
ATOM 3651 C C . ILE A 1 501 ? -28.543 -2.333 13.162 1.00 87.12 501 ILE A C 1
ATOM 3653 O O . ILE A 1 501 ? -28.250 -2.413 14.349 1.00 87.12 501 ILE A O 1
ATOM 3657 N N . ARG A 1 502 ? -27.629 -2.589 12.221 1.00 88.81 502 ARG A N 1
ATOM 3658 C CA . ARG A 1 502 ? -26.294 -3.123 12.557 1.00 88.81 502 ARG A CA 1
ATOM 3659 C C . ARG A 1 502 ? -25.168 -2.244 12.035 1.00 88.81 502 ARG A C 1
ATOM 3661 O O . ARG A 1 502 ? -25.138 -1.916 10.852 1.00 88.81 502 ARG A O 1
ATOM 3668 N N . TYR A 1 503 ? -24.210 -1.970 12.912 1.00 84.75 503 TYR A N 1
ATOM 3669 C CA . TYR A 1 503 ? -22.961 -1.277 12.618 1.00 84.75 503 TYR A CA 1
ATOM 3670 C C . TYR A 1 503 ? -21.772 -2.184 12.888 1.00 84.75 503 TYR A C 1
ATOM 3672 O O . TYR A 1 503 ? -21.773 -3.009 13.809 1.00 84.75 503 TYR A O 1
ATOM 3680 N N . GLN A 1 504 ? -20.739 -2.014 12.077 1.00 83.44 504 GLN A N 1
ATOM 3681 C CA . GLN A 1 504 ? -19.468 -2.704 12.256 1.00 83.44 504 GLN A CA 1
ATOM 3682 C C . GLN A 1 504 ? -18.401 -1.702 12.676 1.00 83.44 504 GLN A C 1
ATOM 3684 O O . GLN A 1 504 ? -18.477 -0.547 12.280 1.00 83.44 504 GLN A O 1
ATOM 3689 N N . VAL A 1 505 ? -17.415 -2.127 13.463 1.00 75.12 505 VAL A N 1
ATOM 3690 C CA . VAL A 1 505 ? -16.238 -1.323 13.822 1.00 75.12 505 VAL A CA 1
ATOM 3691 C C . VAL A 1 505 ? -14.964 -2.164 13.754 1.00 75.12 505 VAL A C 1
ATOM 3693 O O . VAL A 1 505 ? -14.985 -3.360 14.044 1.00 75.12 505 VAL A O 1
ATOM 3696 N N . ASP A 1 506 ? -13.844 -1.538 13.397 1.00 58.31 506 ASP A N 1
ATOM 3697 C CA . ASP A 1 506 ? -12.531 -2.201 13.365 1.00 58.31 506 ASP A CA 1
ATOM 3698 C C . ASP A 1 506 ? -11.870 -2.246 14.744 1.00 58.31 506 ASP A C 1
ATOM 3700 O O . ASP A 1 506 ? -11.292 -3.253 15.147 1.00 58.31 506 ASP A O 1
ATOM 3704 N N . ASN A 1 507 ? -11.975 -1.142 15.483 1.00 59.56 507 ASN A N 1
ATOM 3705 C CA . ASN A 1 507 ? -11.439 -0.973 16.825 1.00 59.56 507 ASN A CA 1
ATOM 3706 C C . ASN A 1 507 ? -12.465 -0.217 17.674 1.00 59.56 507 ASN A C 1
ATOM 3708 O O . ASN A 1 507 ? -13.050 0.767 17.222 1.00 59.56 507 ASN A O 1
ATOM 3712 N N . PHE A 1 508 ? -12.674 -0.667 18.909 1.00 63.78 508 PHE A N 1
ATOM 3713 C CA . PHE A 1 508 ? -13.655 -0.077 19.810 1.00 63.78 508 PHE A CA 1
ATOM 3714 C C . PHE A 1 508 ? -13.195 1.241 20.461 1.00 63.78 508 PHE A C 1
ATOM 3716 O O . PHE A 1 508 ? -14.032 1.979 20.975 1.00 63.78 508 PHE A O 1
ATOM 3723 N N . MET A 1 509 ? -11.895 1.550 20.419 1.00 52.28 509 MET A N 1
ATOM 3724 C CA . MET A 1 509 ? -11.317 2.748 21.048 1.00 52.28 509 MET A CA 1
ATOM 3725 C C . MET A 1 509 ? -11.578 4.038 20.264 1.00 52.28 509 MET A C 1
ATOM 3727 O O . MET A 1 509 ? -11.733 5.099 20.854 1.00 52.28 509 MET A O 1
ATOM 3731 N N . ALA A 1 510 ? -11.611 3.956 18.933 1.00 53.88 510 ALA A N 1
ATOM 3732 C CA . ALA A 1 510 ? -11.789 5.110 18.060 1.00 53.88 510 ALA A CA 1
ATOM 3733 C C . ALA A 1 510 ? -12.371 4.654 16.720 1.00 53.88 510 ALA A C 1
ATOM 3735 O O . ALA A 1 510 ? -11.669 4.061 15.897 1.00 53.88 510 ALA A O 1
ATOM 3736 N N . SER A 1 511 ? -13.660 4.922 16.508 1.00 66.00 511 SER A N 1
ATOM 3737 C CA . SER A 1 511 ? -14.335 4.610 15.254 1.00 66.00 511 SER A CA 1
ATOM 3738 C C . SER A 1 511 ? -15.188 5.793 14.787 1.00 66.00 511 SER A C 1
ATOM 3740 O O . SER A 1 511 ? -16.011 6.270 15.571 1.00 66.00 511 SER A O 1
ATOM 3742 N N . PRO A 1 512 ? -15.056 6.235 13.519 1.00 67.44 512 PRO A N 1
ATOM 3743 C CA . PRO A 1 512 ? -15.933 7.264 12.943 1.00 67.44 512 PRO A CA 1
ATOM 3744 C C . PRO A 1 512 ? -17.410 6.826 12.914 1.00 67.44 512 PRO A C 1
ATOM 3746 O O . PRO A 1 512 ? -18.314 7.650 12.844 1.00 67.44 512 PRO A O 1
ATOM 3749 N N . VAL A 1 513 ? -17.670 5.524 13.062 1.00 73.31 513 VAL A N 1
ATOM 3750 C CA . VAL A 1 513 ? -19.012 4.941 13.170 1.00 73.31 513 VAL A CA 1
ATOM 3751 C C . VAL A 1 513 ? -19.792 5.472 14.372 1.00 73.31 513 VAL A C 1
ATOM 3753 O O . VAL A 1 513 ? -21.017 5.496 14.345 1.00 73.31 513 VAL A O 1
ATOM 3756 N N . TYR A 1 514 ? -19.116 5.915 15.431 1.00 82.12 514 TYR A N 1
ATOM 3757 C CA . TYR A 1 514 ? -19.801 6.445 16.610 1.00 82.12 514 TYR A CA 1
ATOM 3758 C C . TYR A 1 514 ? -20.469 7.783 16.322 1.00 82.12 514 TYR A C 1
ATOM 3760 O O . TYR A 1 514 ? -21.608 7.998 16.727 1.00 82.12 514 TYR A O 1
ATOM 3768 N N . ASP A 1 515 ? -19.775 8.648 15.586 1.00 75.75 515 ASP A N 1
ATOM 3769 C CA . ASP A 1 515 ? -20.322 9.922 15.128 1.00 75.75 515 ASP A CA 1
ATOM 3770 C C . ASP A 1 515 ? -21.453 9.692 14.123 1.00 75.75 515 ASP A C 1
ATOM 3772 O O . ASP A 1 515 ? -22.493 10.337 14.212 1.00 75.75 515 ASP A O 1
ATOM 3776 N N . GLN A 1 516 ? -21.316 8.684 13.256 1.00 78.25 516 GLN A N 1
ATOM 3777 C CA . GLN A 1 516 ? -22.390 8.273 12.355 1.00 78.25 516 GLN A CA 1
ATOM 3778 C C . GLN A 1 516 ? -23.663 7.845 13.108 1.00 78.25 516 GLN A C 1
ATOM 3780 O O . GLN A 1 516 ? -24.734 8.371 12.820 1.00 78.25 516 GLN A O 1
ATOM 3785 N N . VAL A 1 517 ? -23.554 6.943 14.093 1.00 84.38 517 VAL A N 1
ATOM 3786 C CA . VAL A 1 517 ? -24.711 6.468 14.876 1.00 84.38 517 VAL A CA 1
ATOM 3787 C C . VAL A 1 517 ? -25.409 7.627 15.588 1.00 84.38 517 VAL A C 1
ATOM 3789 O O . VAL A 1 517 ? -26.635 7.691 15.609 1.00 84.38 517 VAL A O 1
ATOM 3792 N N . VAL A 1 518 ? -24.645 8.562 16.153 1.00 83.69 518 VAL A N 1
ATOM 3793 C CA . VAL A 1 518 ? -25.202 9.741 16.831 1.00 83.69 518 VAL A CA 1
ATOM 3794 C C . VAL A 1 518 ? -25.914 10.661 15.843 1.00 83.69 518 VAL A C 1
ATOM 3796 O O . VAL A 1 518 ? -27.040 11.070 16.110 1.00 83.69 518 VAL A O 1
ATOM 3799 N N . ASN A 1 519 ? -25.312 10.935 14.686 1.00 77.38 519 ASN A N 1
ATOM 3800 C CA . ASN A 1 519 ? -25.915 11.781 13.656 1.00 77.38 519 ASN A CA 1
ATOM 3801 C C . ASN A 1 519 ? -27.204 11.174 13.085 1.00 77.38 519 ASN A C 1
ATOM 3803 O O . ASN A 1 519 ? -28.172 11.893 12.852 1.00 77.38 519 ASN A O 1
ATOM 3807 N N . GLU A 1 520 ? -27.260 9.857 12.900 1.00 83.44 520 GLU A N 1
ATOM 3808 C CA . GLU A 1 520 ? -28.464 9.174 12.412 1.00 83.44 520 GLU A CA 1
ATOM 3809 C C . GLU A 1 520 ? -29.567 9.099 13.478 1.00 83.44 520 GLU A C 1
ATOM 3811 O O . GLU A 1 520 ? -30.745 9.240 13.149 1.00 83.44 520 GLU A O 1
ATOM 3816 N N . LEU A 1 521 ? -29.210 8.959 14.760 1.00 84.38 521 LEU A N 1
ATOM 3817 C CA . LEU A 1 521 ? -30.161 9.091 15.868 1.00 84.38 521 LEU A CA 1
ATOM 3818 C C . LEU A 1 521 ? -30.705 10.525 15.983 1.00 84.38 521 LEU A C 1
ATOM 3820 O O . LEU A 1 521 ? -31.906 10.702 16.185 1.00 84.38 521 LEU A O 1
ATOM 3824 N N . LEU A 1 522 ? -29.860 11.545 15.797 1.00 80.25 522 LEU A N 1
ATOM 3825 C CA . LEU A 1 522 ? -30.273 12.953 15.735 1.00 80.25 522 LEU A CA 1
ATOM 3826 C C . LEU A 1 522 ? -31.199 13.223 14.542 1.00 80.25 522 LEU A C 1
ATOM 3828 O O . LEU A 1 522 ? -32.239 13.863 14.696 1.00 80.25 522 LEU A O 1
ATOM 3832 N N . ALA A 1 523 ? -30.872 12.693 13.363 1.00 73.00 523 ALA A N 1
ATOM 3833 C CA . ALA A 1 523 ? -31.720 12.790 12.176 1.00 73.00 523 ALA A CA 1
ATOM 3834 C C . ALA A 1 523 ? -33.062 12.054 12.360 1.00 73.00 523 ALA A C 1
ATOM 3836 O O . ALA A 1 523 ? -34.102 12.527 11.907 1.00 73.00 523 ALA A O 1
ATOM 3837 N N . GLY A 1 524 ? -33.065 10.922 13.072 1.00 70.75 524 GLY A N 1
ATOM 3838 C CA . GLY A 1 524 ? -34.278 10.181 13.432 1.00 70.75 524 GLY A CA 1
ATOM 3839 C C . GLY A 1 524 ? -35.144 10.878 14.488 1.00 70.75 524 GLY A C 1
ATOM 3840 O O . GLY A 1 524 ? -36.364 10.712 14.480 1.00 70.75 524 GLY A O 1
ATOM 3841 N N . ALA A 1 525 ? -34.536 11.673 15.374 1.00 64.69 525 ALA A N 1
ATOM 3842 C CA . ALA A 1 525 ? -35.234 12.480 16.375 1.00 64.69 525 ALA A CA 1
ATOM 3843 C C . ALA A 1 525 ? -35.844 13.767 15.782 1.00 64.69 525 ALA A C 1
ATOM 3845 O O . ALA A 1 525 ? -36.881 14.232 16.253 1.00 64.69 525 ALA A O 1
ATOM 3846 N N . THR A 1 526 ? -35.244 14.320 14.722 1.00 52.22 526 THR A N 1
ATOM 3847 C CA . THR A 1 526 ? -35.619 15.600 14.087 1.00 52.22 526 THR A CA 1
ATOM 3848 C C . THR A 1 526 ? -36.652 15.470 12.961 1.00 52.22 526 THR A C 1
ATOM 3850 O O . THR A 1 526 ? -36.661 16.244 12.007 1.00 52.22 526 THR A O 1
ATOM 3853 N N . GLY A 1 527 ? -37.639 14.578 13.118 1.00 49.94 527 GLY A N 1
ATOM 3854 C CA . GLY A 1 527 ? -38.862 14.587 12.296 1.00 49.94 527 GLY A CA 1
ATOM 3855 C C . GLY A 1 527 ? -39.658 15.909 12.336 1.00 49.94 527 GLY A C 1
ATOM 3856 O O . GLY A 1 527 ? -40.647 16.041 11.625 1.00 49.94 527 GLY A O 1
ATOM 3857 N N . ASN A 1 528 ? -39.226 16.888 13.136 1.00 33.88 528 ASN A N 1
ATOM 3858 C CA . ASN A 1 528 ? -39.555 18.302 13.017 1.00 33.88 528 ASN A CA 1
ATOM 3859 C C . ASN A 1 528 ? -38.276 19.133 13.217 1.00 33.88 528 ASN A C 1
ATOM 3861 O O . ASN A 1 528 ? -37.515 18.903 14.155 1.00 33.88 528 ASN A O 1
ATOM 3865 N N . SER A 1 529 ? -38.077 20.105 12.329 1.00 36.56 529 SER A N 1
ATOM 3866 C CA . SER A 1 529 ? -37.031 21.132 12.367 1.00 36.56 529 SER A CA 1
ATOM 3867 C C . SER A 1 529 ? -36.931 21.825 13.726 1.00 36.56 529 SER A C 1
ATOM 3869 O O . SER A 1 529 ? -37.958 22.297 14.216 1.00 36.56 529 SER A O 1
ATOM 3871 N N . VAL A 1 530 ? -35.720 21.997 14.269 1.00 30.03 530 VAL A N 1
ATOM 3872 C CA . VAL A 1 530 ? -35.464 23.010 15.305 1.00 30.03 530 VAL A CA 1
ATOM 3873 C C . VAL A 1 530 ? -34.092 23.658 15.106 1.00 30.03 530 VAL A C 1
ATOM 3875 O O . VAL A 1 530 ? -33.083 22.983 14.916 1.00 30.03 530 VAL A O 1
ATOM 3878 N N . GLU A 1 531 ? -34.127 24.990 15.130 1.00 26.97 531 GLU A N 1
ATOM 3879 C CA . GLU A 1 531 ? -33.023 25.944 15.139 1.00 26.97 531 GLU A CA 1
ATOM 3880 C C . GLU A 1 531 ? -32.080 25.752 16.335 1.00 26.97 531 GLU A C 1
ATOM 3882 O O . GLU A 1 531 ? -32.484 25.367 17.432 1.00 26.97 531 GLU A O 1
ATOM 3887 N N . VAL A 1 532 ? -30.808 26.086 16.121 1.00 26.12 532 VAL A N 1
ATOM 3888 C CA . VAL A 1 532 ? -29.781 26.136 17.163 1.00 26.12 532 VAL A CA 1
ATOM 3889 C C . VAL A 1 532 ? -30.118 27.266 18.137 1.00 26.12 532 VAL A C 1
ATOM 3891 O O . VAL A 1 532 ? -30.068 28.437 17.769 1.00 26.12 532 VAL A O 1
ATOM 3894 N N . VAL A 1 533 ? -30.433 26.919 19.386 1.00 24.50 533 VAL A N 1
ATOM 3895 C CA . VAL A 1 533 ? -30.403 27.863 20.508 1.00 24.50 533 VAL A CA 1
ATOM 3896 C C . VAL A 1 533 ? -29.085 27.650 21.241 1.00 24.50 533 VAL A C 1
ATOM 3898 O O . VAL A 1 533 ? -28.838 26.576 21.791 1.00 24.50 533 VAL A O 1
ATOM 3901 N N . GLU A 1 534 ? -28.233 28.671 21.217 1.00 27.12 534 GLU A N 1
ATOM 3902 C CA . GLU A 1 534 ? -27.025 28.746 22.035 1.00 27.12 534 GLU A CA 1
ATOM 3903 C C . GLU A 1 534 ? -27.417 28.758 23.519 1.00 27.12 534 GLU A C 1
ATOM 3905 O O . GLU A 1 534 ? -28.099 29.667 23.992 1.00 27.12 534 GLU A O 1
ATOM 3910 N N . GLY A 1 535 ? -27.005 27.719 24.245 1.00 24.34 535 GLY A N 1
ATOM 3911 C CA . GLY A 1 535 ? -27.056 27.653 25.700 1.00 24.34 535 GLY A CA 1
ATOM 3912 C C . GLY A 1 535 ? -25.641 27.721 26.262 1.00 24.34 535 GLY A C 1
ATOM 3913 O O . GLY A 1 535 ? -24.763 26.979 25.821 1.00 24.34 535 GLY A O 1
ATOM 3914 N N . GLU A 1 536 ? -25.435 28.634 27.206 1.00 24.05 536 GLU A N 1
ATOM 3915 C CA . GLU A 1 536 ? -24.171 28.924 27.885 1.00 24.05 536 GLU A CA 1
ATOM 3916 C C . GLU A 1 536 ? -23.491 27.663 28.449 1.00 24.05 536 GLU A C 1
ATOM 3918 O O . GLU A 1 536 ? -24.118 26.809 29.078 1.00 24.05 536 GLU A O 1
ATOM 3923 N N . VAL A 1 537 ? -22.179 27.558 28.226 1.00 26.66 537 VAL A N 1
ATOM 3924 C CA . VAL A 1 537 ? -21.339 26.486 28.768 1.00 26.66 537 VAL A CA 1
ATOM 3925 C C . VAL A 1 537 ? -20.987 26.828 30.213 1.00 26.66 537 VAL A C 1
ATOM 3927 O O . VAL A 1 537 ? -20.212 27.747 30.464 1.00 26.66 537 VAL A O 1
ATOM 3930 N N . GLU A 1 538 ? -21.522 26.066 31.168 1.00 26.73 538 GLU A N 1
ATOM 3931 C CA . GLU A 1 538 ? -20.999 26.051 32.536 1.00 26.73 538 GLU A CA 1
ATOM 3932 C C . GLU A 1 538 ? -19.555 25.514 32.542 1.00 26.73 538 GLU A C 1
ATOM 3934 O O . GLU A 1 538 ? -19.280 24.397 32.090 1.00 26.73 538 GLU A O 1
ATOM 3939 N N . GLU A 1 539 ? -18.625 26.302 33.088 1.00 28.09 539 GLU A N 1
ATOM 3940 C CA . GLU A 1 539 ? -17.249 25.889 33.370 1.00 28.09 539 GLU A CA 1
ATOM 3941 C C . GLU A 1 539 ? -17.228 24.673 34.315 1.00 28.09 539 GLU A C 1
ATOM 3943 O O . GLU A 1 539 ? -17.513 24.769 35.513 1.00 28.09 539 GLU A O 1
ATOM 3948 N N . LYS A 1 540 ? -16.833 23.503 33.799 1.00 37.03 540 LYS A N 1
ATOM 3949 C CA . LYS A 1 540 ? -16.491 22.350 34.642 1.00 37.03 540 LYS A CA 1
ATOM 3950 C C . LYS A 1 540 ? -15.180 22.629 35.385 1.00 37.03 540 LYS A C 1
ATOM 3952 O O . LYS A 1 540 ? -14.150 22.865 34.761 1.00 37.03 540 LYS A O 1
ATOM 3957 N N . LYS A 1 541 ? -15.207 22.531 36.720 1.00 38.41 541 LYS A N 1
ATOM 3958 C CA . LYS A 1 541 ? -14.014 22.584 37.587 1.00 38.41 541 LYS A CA 1
ATOM 3959 C C . LYS A 1 541 ? -12.933 21.609 37.102 1.00 38.41 541 LYS A C 1
ATOM 3961 O O . LYS A 1 541 ? -13.201 20.417 36.965 1.00 38.41 541 LYS A O 1
ATOM 3966 N N . ALA A 1 542 ? -11.715 22.116 36.915 1.00 48.47 542 ALA A N 1
ATOM 3967 C CA . ALA A 1 542 ? -10.531 21.314 36.628 1.00 48.47 542 ALA A CA 1
ATOM 3968 C C . ALA A 1 542 ? -10.305 20.253 37.723 1.00 48.47 542 ALA A C 1
ATOM 3970 O O . ALA A 1 542 ? -10.323 20.562 38.919 1.00 48.47 542 ALA A O 1
ATOM 3971 N N . PHE A 1 543 ? -10.107 18.998 37.316 1.00 58.75 543 PHE A N 1
ATOM 3972 C CA . PHE A 1 543 ? -9.719 17.914 38.214 1.00 58.75 543 PHE A CA 1
ATOM 3973 C C . PHE A 1 543 ? -8.242 18.101 38.580 1.00 58.75 543 PHE A C 1
ATOM 3975 O O . PHE A 1 543 ? -7.374 17.939 37.730 1.00 58.75 543 PHE A O 1
ATOM 3982 N N . LYS A 1 544 ? -7.959 18.482 39.827 1.00 67.31 544 LYS A N 1
ATOM 3983 C CA . LYS A 1 544 ? -6.593 18.719 40.308 1.00 67.31 544 LYS A CA 1
ATOM 3984 C C . LYS A 1 544 ? -5.989 17.417 40.831 1.00 67.31 544 LYS A C 1
ATOM 3986 O O . LYS A 1 544 ? -6.618 16.762 41.667 1.00 67.31 544 LYS A O 1
ATOM 3991 N N . LEU A 1 545 ? -4.798 17.044 40.364 1.00 80.62 545 LEU A N 1
ATOM 3992 C CA . LEU A 1 545 ? -4.120 15.845 40.850 1.00 80.62 545 LEU A CA 1
ATOM 3993 C C . LEU A 1 545 ? -3.565 16.095 42.255 1.00 80.62 545 LEU A C 1
ATOM 3995 O O . LEU A 1 545 ? -3.006 17.148 42.561 1.00 80.62 545 LEU A O 1
ATOM 3999 N N . ASP A 1 546 ? -3.699 15.103 43.130 1.00 86.31 546 ASP A N 1
ATOM 4000 C CA . ASP A 1 546 ? -3.015 15.115 44.418 1.00 86.31 546 ASP A CA 1
ATOM 4001 C C . ASP A 1 546 ? -1.570 14.667 44.198 1.00 86.31 546 ASP A C 1
ATOM 4003 O O . ASP A 1 546 ? -1.293 13.482 44.011 1.00 86.31 546 ASP A O 1
ATOM 4007 N N . HIS A 1 547 ? -0.639 15.622 44.202 1.00 89.56 547 HIS A N 1
ATOM 4008 C CA . HIS A 1 547 ? 0.783 15.361 43.951 1.00 89.56 547 HIS A CA 1
ATOM 4009 C C . HIS A 1 547 ? 1.381 14.353 44.947 1.00 89.56 547 HIS A C 1
ATOM 4011 O O . HIS A 1 547 ? 2.356 13.678 44.625 1.00 89.56 547 HIS A O 1
ATOM 4017 N N . ASN A 1 548 ? 0.771 14.160 46.126 1.00 90.88 548 ASN A N 1
ATOM 4018 C CA . ASN A 1 548 ? 1.214 13.141 47.083 1.00 90.88 548 ASN A CA 1
ATOM 4019 C C . ASN A 1 548 ? 0.981 11.704 46.590 1.00 90.88 548 ASN A C 1
ATOM 4021 O O . ASN A 1 548 ? 1.684 10.790 47.036 1.00 90.88 548 ASN A O 1
ATOM 4025 N N . LEU A 1 549 ? 0.033 11.514 45.666 1.00 93.31 549 LEU A N 1
ATOM 4026 C CA . LEU A 1 549 ? -0.280 10.235 45.026 1.00 93.31 549 LEU A CA 1
ATOM 4027 C C . LEU A 1 549 ? 0.586 9.946 43.790 1.00 93.31 549 LEU A C 1
ATOM 4029 O O . LEU A 1 549 ? 0.442 8.886 43.178 1.00 93.31 549 LEU A O 1
ATOM 4033 N N . ILE A 1 550 ? 1.484 10.862 43.421 1.00 95.62 550 ILE A N 1
ATOM 4034 C CA . ILE A 1 550 ? 2.448 10.667 42.340 1.00 95.62 550 ILE A CA 1
ATOM 4035 C C . ILE A 1 550 ? 3.782 10.234 42.955 1.00 95.62 550 ILE A C 1
ATOM 4037 O O . ILE A 1 550 ? 4.335 10.915 43.823 1.00 95.62 550 ILE A O 1
ATOM 4041 N N . LYS A 1 551 ? 4.313 9.086 42.524 1.00 97.19 551 LYS A N 1
ATOM 4042 C CA . LYS A 1 551 ? 5.614 8.562 42.966 1.00 97.19 551 LYS A CA 1
ATOM 4043 C C . LYS A 1 551 ? 6.484 8.234 41.764 1.00 97.19 551 LYS A C 1
ATOM 4045 O O . LYS A 1 551 ? 6.090 7.463 40.896 1.00 97.19 551 LYS A O 1
ATOM 4050 N N . ILE A 1 552 ? 7.686 8.799 41.749 1.00 96.31 552 ILE A N 1
ATOM 4051 C CA . ILE A 1 552 ? 8.675 8.582 40.691 1.00 96.31 552 ILE A CA 1
ATOM 4052 C C . ILE A 1 552 ? 9.785 7.631 41.140 1.00 96.31 552 ILE A C 1
ATOM 4054 O O . ILE A 1 552 ? 9.982 7.446 42.344 1.00 96.31 552 ILE A O 1
ATOM 4058 N N . ASN A 1 553 ? 10.515 7.050 40.184 1.00 92.75 553 ASN A N 1
ATOM 4059 C CA . ASN A 1 553 ? 11.676 6.184 40.429 1.00 92.75 553 ASN A CA 1
ATOM 4060 C C . ASN A 1 553 ? 11.417 5.012 41.397 1.00 92.75 553 ASN A C 1
ATOM 4062 O O . ASN A 1 553 ? 12.251 4.719 42.255 1.00 92.75 553 ASN A O 1
ATOM 4066 N N . GLN A 1 554 ? 10.261 4.354 41.289 1.00 97.31 554 GLN A N 1
ATOM 4067 C CA . GLN A 1 554 ? 9.970 3.158 42.081 1.00 97.31 554 GLN A CA 1
ATOM 4068 C C . GLN A 1 554 ? 10.532 1.894 41.417 1.00 97.31 554 GLN A C 1
ATOM 4070 O O . GLN A 1 554 ? 10.774 1.851 40.210 1.00 97.31 554 GLN A O 1
ATOM 4075 N N . GLU A 1 555 ? 10.734 0.848 42.214 1.00 96.06 555 GLU A N 1
ATOM 4076 C CA . GLU A 1 555 ? 11.199 -0.463 41.762 1.00 96.06 555 GLU A CA 1
ATOM 4077 C C . GLU A 1 555 ? 10.472 -1.551 42.551 1.00 96.06 555 GLU A C 1
ATOM 4079 O O . GLU A 1 555 ? 10.332 -1.456 43.771 1.00 96.06 555 GLU A O 1
ATOM 4084 N N . PHE A 1 556 ? 10.005 -2.583 41.850 1.00 96.50 556 PHE A N 1
ATOM 4085 C CA . PHE A 1 556 ? 9.240 -3.679 42.435 1.00 96.50 556 PHE A CA 1
ATOM 4086 C C . PHE A 1 556 ? 9.750 -5.009 41.896 1.00 96.50 556 PHE A C 1
ATOM 4088 O O . PHE A 1 556 ? 10.012 -5.136 40.701 1.00 96.50 556 PHE A O 1
ATOM 4095 N N . ALA A 1 557 ? 9.863 -6.009 42.771 1.00 93.38 557 ALA A N 1
ATOM 4096 C CA . ALA A 1 557 ? 10.254 -7.357 42.367 1.00 93.38 557 ALA A CA 1
ATOM 4097 C C . ALA A 1 557 ? 9.110 -8.094 41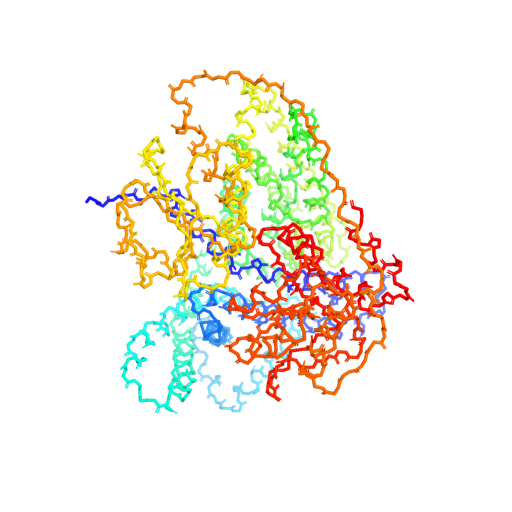.655 1.00 93.38 557 ALA A C 1
ATOM 4099 O O . ALA A 1 557 ? 9.351 -8.891 40.752 1.00 93.38 557 ALA A O 1
ATOM 4100 N N . THR A 1 558 ? 7.867 -7.827 42.063 1.00 96.31 558 THR A N 1
ATOM 4101 C CA . THR A 1 558 ? 6.674 -8.506 41.551 1.00 96.31 558 THR A CA 1
ATOM 4102 C C . THR A 1 558 ? 5.563 -7.514 41.222 1.00 96.31 558 THR A C 1
ATOM 4104 O O . THR A 1 558 ? 5.498 -6.410 41.775 1.00 96.31 558 THR A O 1
ATOM 4107 N N . LYS A 1 559 ? 4.652 -7.912 40.327 1.00 95.94 559 LYS A N 1
ATOM 4108 C CA . LYS A 1 559 ? 3.446 -7.131 40.012 1.00 95.94 559 LYS A CA 1
ATOM 4109 C C . LYS A 1 559 ? 2.534 -6.980 41.230 1.00 95.94 559 LYS A C 1
ATOM 4111 O O . LYS A 1 559 ? 1.910 -5.936 41.396 1.00 95.94 559 LYS A O 1
ATOM 4116 N N . GLU A 1 560 ? 2.500 -7.971 42.119 1.00 97.50 560 GLU A N 1
ATOM 4117 C CA . GLU A 1 560 ? 1.739 -7.917 43.366 1.00 97.50 560 GLU A CA 1
ATOM 4118 C C . GLU A 1 560 ? 2.279 -6.828 44.302 1.00 97.50 560 GLU A C 1
ATOM 4120 O O . GLU A 1 560 ? 1.490 -6.099 44.900 1.00 97.50 560 GLU A O 1
ATOM 4125 N N . ASP A 1 561 ? 3.600 -6.655 44.393 1.00 97.88 561 ASP A N 1
ATOM 4126 C CA . ASP A 1 561 ? 4.203 -5.580 45.193 1.00 97.88 561 ASP A CA 1
ATOM 4127 C C . ASP A 1 561 ? 3.886 -4.197 44.614 1.00 97.88 561 ASP A C 1
ATOM 4129 O O . ASP A 1 561 ? 3.517 -3.285 45.357 1.00 97.88 561 ASP A O 1
ATOM 4133 N N . ALA A 1 562 ? 3.933 -4.062 43.285 1.00 97.94 562 ALA A N 1
ATOM 4134 C CA . ALA A 1 562 ? 3.549 -2.835 42.588 1.00 97.94 562 ALA A CA 1
ATOM 4135 C C . ALA A 1 562 ? 2.065 -2.475 42.810 1.00 97.94 562 ALA A C 1
ATOM 4137 O O . ALA A 1 562 ? 1.730 -1.318 43.082 1.00 97.94 562 ALA A O 1
ATOM 4138 N N . ILE A 1 563 ? 1.166 -3.465 42.741 1.00 98.19 563 ILE A N 1
ATOM 4139 C CA . ILE A 1 563 ? -0.270 -3.281 42.998 1.00 98.19 563 ILE A CA 1
ATOM 4140 C C . ILE A 1 563 ? -0.515 -2.907 44.466 1.00 98.19 563 ILE A C 1
ATOM 4142 O O . ILE A 1 563 ? -1.268 -1.966 44.728 1.00 98.19 563 ILE A O 1
ATOM 4146 N N . ARG A 1 564 ? 0.128 -3.598 45.423 1.00 98.31 564 ARG A N 1
ATOM 4147 C CA . ARG A 1 564 ? 0.018 -3.275 46.858 1.00 98.31 564 ARG A CA 1
ATOM 4148 C C . ARG A 1 564 ? 0.466 -1.852 47.141 1.00 98.31 564 ARG A C 1
ATOM 4150 O O . ARG A 1 564 ? -0.209 -1.156 47.888 1.00 98.31 564 ARG A O 1
ATOM 4157 N N . PHE A 1 565 ? 1.556 -1.413 46.521 1.00 98.38 565 PHE A N 1
ATOM 4158 C CA . PHE A 1 565 ? 2.057 -0.053 46.674 1.00 98.38 565 PHE A CA 1
ATOM 4159 C C . PHE A 1 565 ? 1.051 0.994 46.178 1.00 98.38 565 PHE A C 1
ATOM 4161 O O . PHE A 1 565 ? 0.743 1.936 46.905 1.00 98.38 565 PHE A O 1
ATOM 4168 N N . CYS A 1 566 ? 0.470 0.798 44.988 1.00 97.94 566 CYS A N 1
ATOM 4169 C CA . CYS A 1 566 ? -0.580 1.683 44.469 1.00 97.94 566 CYS A CA 1
ATOM 4170 C C . CYS A 1 566 ? -1.799 1.728 45.407 1.00 97.94 566 CYS A C 1
ATOM 4172 O O . CYS A 1 566 ? -2.318 2.800 45.711 1.00 97.94 566 CYS A O 1
ATOM 4174 N N . GLY A 1 567 ? -2.236 0.568 45.902 1.00 97.31 567 GLY A N 1
ATOM 4175 C CA . GLY A 1 567 ? -3.335 0.483 46.860 1.00 97.31 567 GLY A CA 1
ATOM 4176 C C . GLY A 1 567 ? -3.023 1.169 48.190 1.00 97.31 567 GLY A C 1
ATOM 4177 O O . GLY A 1 567 ? -3.867 1.890 48.715 1.00 97.31 567 GLY A O 1
ATOM 4178 N N . GLN A 1 568 ? -1.808 1.004 48.715 1.00 97.94 568 GLN A N 1
ATOM 4179 C CA . GLN A 1 568 ? -1.394 1.626 49.970 1.00 97.94 568 GLN A CA 1
ATOM 4180 C C . GLN A 1 568 ? -1.339 3.151 49.854 1.00 97.94 568 GLN A C 1
ATOM 4182 O O . GLN A 1 568 ? -1.814 3.832 50.753 1.00 97.94 568 GLN A O 1
ATOM 4187 N N . LEU A 1 569 ? -0.877 3.699 48.725 1.00 97.50 569 LEU A N 1
ATOM 4188 C CA . LEU A 1 569 ? -0.942 5.143 48.472 1.00 97.50 569 LEU A CA 1
ATOM 4189 C C . LEU A 1 569 ? -2.384 5.675 48.511 1.00 97.50 569 LEU A C 1
ATOM 4191 O O . LEU A 1 569 ? -2.630 6.754 49.051 1.00 97.50 569 LEU A O 1
ATOM 4195 N N . LEU A 1 570 ? -3.348 4.919 47.974 1.00 96.25 570 LEU A N 1
ATOM 4196 C CA . LEU A 1 570 ? -4.767 5.279 48.048 1.00 96.25 570 LEU A CA 1
ATOM 4197 C C . LEU A 1 570 ? -5.301 5.212 49.489 1.00 96.25 570 LEU A C 1
ATOM 4199 O O . LEU A 1 570 ? -6.106 6.064 49.872 1.00 96.25 570 LEU A O 1
ATOM 4203 N N . VAL A 1 571 ? -4.863 4.236 50.290 1.00 97.06 571 VAL A N 1
ATOM 4204 C CA . VAL A 1 571 ? -5.220 4.125 51.718 1.00 97.06 571 VAL A CA 1
ATOM 4205 C C . VAL A 1 571 ? -4.641 5.297 52.508 1.00 97.06 571 VAL A C 1
ATOM 4207 O O . VAL A 1 571 ? -5.378 5.987 53.209 1.00 97.06 571 VAL A O 1
ATOM 4210 N N . ASP A 1 572 ? -3.347 5.567 52.345 1.00 95.62 572 ASP A N 1
ATOM 4211 C CA . ASP A 1 572 ? -2.624 6.625 53.055 1.00 95.62 572 ASP A CA 1
ATOM 4212 C C . ASP A 1 572 ? -3.170 8.018 52.699 1.00 95.62 572 ASP A C 1
ATOM 4214 O O . ASP A 1 572 ? -3.261 8.895 53.557 1.00 95.62 572 ASP A O 1
ATOM 4218 N N . GLY A 1 573 ? -3.609 8.215 51.449 1.00 93.56 573 GLY A N 1
ATOM 4219 C CA . GLY A 1 573 ? -4.298 9.431 50.997 1.00 93.56 573 GLY A CA 1
ATOM 4220 C C . GLY A 1 573 ? -5.774 9.538 51.423 1.00 93.56 573 GLY A C 1
ATOM 4221 O O . GLY A 1 573 ? -6.454 10.524 51.099 1.00 93.56 573 GLY A O 1
ATOM 4222 N N . GLY A 1 574 ? -6.299 8.527 52.125 1.00 94.94 574 GLY A N 1
ATOM 4223 C CA . GLY A 1 574 ? -7.681 8.468 52.603 1.00 94.94 574 GLY A CA 1
ATOM 4224 C C . GLY A 1 574 ? -8.725 8.306 51.493 1.00 94.94 574 GLY A C 1
ATOM 4225 O O . GLY A 1 574 ? -9.857 8.762 51.651 1.00 94.94 574 GLY A O 1
ATOM 4226 N N . TYR A 1 575 ? -8.354 7.724 50.350 1.00 93.88 575 TYR A N 1
ATOM 4227 C CA . TYR A 1 575 ? -9.252 7.491 49.210 1.00 93.88 575 TYR A CA 1
ATOM 4228 C C . TYR A 1 575 ? -10.027 6.184 49.336 1.00 93.88 575 TYR A C 1
ATOM 4230 O O . TYR A 1 575 ? -11.159 6.087 48.864 1.00 93.88 575 TYR A O 1
ATOM 4238 N N . VAL A 1 576 ? -9.444 5.191 50.005 1.00 96.31 576 VAL A N 1
ATOM 4239 C CA . VAL A 1 576 ? -10.028 3.859 50.185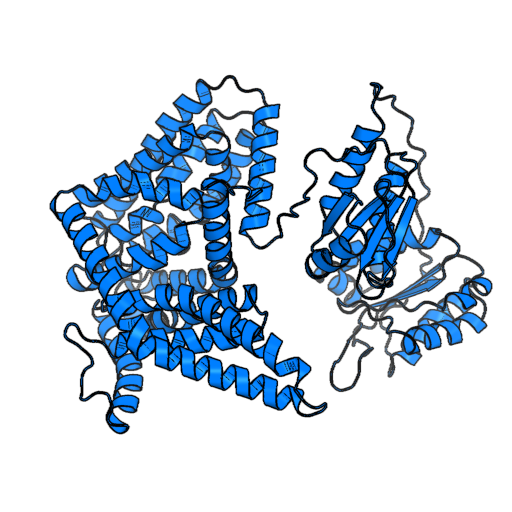 1.00 96.31 576 VAL A CA 1
ATOM 4240 C C . VAL A 1 576 ? -9.748 3.325 51.585 1.00 96.31 576 VAL A C 1
ATOM 4242 O O . VAL A 1 576 ? -8.832 3.787 52.266 1.00 96.31 576 VAL A O 1
ATOM 4245 N N . LYS A 1 577 ? -10.529 2.337 52.021 1.00 97.00 577 LYS A N 1
ATOM 4246 C CA . LYS A 1 577 ? -10.244 1.567 53.237 1.00 97.00 577 LYS A CA 1
AT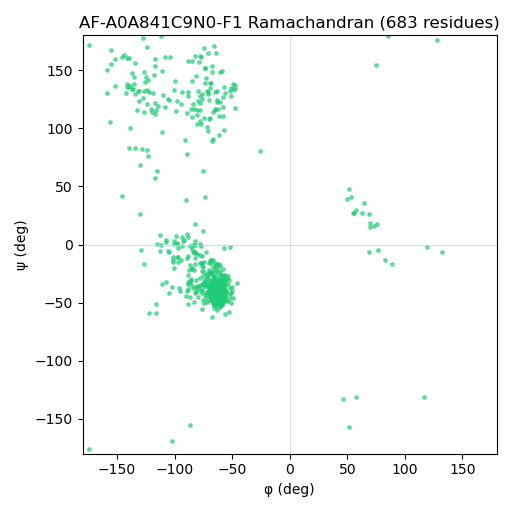OM 4247 C C . LYS A 1 577 ? -9.154 0.511 52.972 1.00 97.00 577 LYS A C 1
ATOM 4249 O O . LYS A 1 577 ? -8.998 0.094 51.821 1.00 97.00 577 LYS A O 1
ATOM 4254 N N . PRO A 1 578 ? -8.427 0.032 54.001 1.00 97.19 578 PRO A N 1
ATOM 4255 C CA . PRO A 1 578 ? -7.372 -0.980 53.846 1.00 97.19 578 PRO A CA 1
ATOM 4256 C C . PRO A 1 578 ? -7.806 -2.254 53.104 1.00 97.19 578 PRO A C 1
ATOM 4258 O O . PRO A 1 578 ? -7.008 -2.868 52.395 1.00 97.19 578 PRO A O 1
ATOM 4261 N N . GLU A 1 579 ? -9.081 -2.630 53.210 1.00 95.75 579 GLU A N 1
ATOM 4262 C CA . GLU A 1 579 ? -9.679 -3.794 52.546 1.00 95.75 579 GLU A CA 1
ATOM 4263 C C . GLU A 1 579 ? -9.681 -3.690 51.010 1.00 95.75 579 GLU A C 1
ATOM 4265 O O . GLU A 1 579 ? -9.797 -4.707 50.322 1.00 95.75 579 GLU A O 1
ATOM 4270 N N . TYR A 1 580 ? -9.495 -2.488 50.454 1.00 96.25 580 TYR A N 1
ATOM 4271 C CA . TYR A 1 580 ? -9.420 -2.273 49.010 1.00 96.25 580 TYR A CA 1
ATOM 4272 C C . TYR A 1 580 ? -8.115 -2.813 48.400 1.00 96.25 580 TYR A C 1
ATOM 4274 O O . TYR A 1 580 ? -8.108 -3.244 47.248 1.00 96.25 580 TYR A O 1
ATOM 4282 N N . VAL A 1 581 ? -7.014 -2.867 49.163 1.00 97.25 581 VAL A N 1
ATOM 4283 C CA . VAL A 1 581 ? -5.708 -3.331 48.653 1.00 97.25 581 VAL A CA 1
ATOM 4284 C C . VAL A 1 581 ? -5.731 -4.824 48.286 1.00 97.25 581 VAL A C 1
ATOM 4286 O O . VAL A 1 581 ? -5.365 -5.157 47.155 1.00 97.25 581 VAL A O 1
ATOM 4289 N N . PRO A 1 582 ? -6.222 -5.742 49.147 1.00 96.69 582 PRO A N 1
ATOM 4290 C CA . PRO A 1 582 ? -6.452 -7.131 48.745 1.00 96.69 582 PRO A CA 1
ATOM 4291 C C . PRO A 1 582 ? -7.388 -7.273 47.538 1.00 96.69 582 PRO A C 1
ATOM 4293 O O . PRO A 1 582 ? -7.177 -8.152 46.704 1.00 96.69 582 PRO A O 1
ATOM 4296 N N . ALA A 1 583 ? -8.394 -6.402 47.401 1.00 96.25 583 ALA A N 1
ATOM 4297 C CA . ALA A 1 583 ? -9.299 -6.432 46.254 1.00 96.25 583 ALA A CA 1
ATOM 4298 C C . ALA A 1 583 ? -8.607 -6.036 44.940 1.00 96.25 583 ALA A C 1
ATOM 4300 O O . ALA A 1 583 ? -8.944 -6.587 43.895 1.00 96.25 583 ALA A O 1
ATOM 4301 N N . MET A 1 584 ? -7.621 -5.133 44.975 1.00 97.25 584 MET A N 1
ATOM 4302 C CA . MET A 1 584 ? -6.809 -4.797 43.798 1.00 97.25 584 MET A CA 1
ATOM 4303 C C . MET A 1 584 ? -5.935 -5.967 43.340 1.00 97.25 584 MET A C 1
ATOM 4305 O O . MET A 1 584 ? -5.777 -6.194 42.141 1.00 97.25 584 MET A O 1
ATOM 4309 N N . ILE A 1 585 ? -5.393 -6.733 44.290 1.00 97.25 585 ILE A N 1
ATOM 4310 C CA . ILE A 1 585 ? -4.620 -7.946 43.992 1.00 97.25 585 ILE A CA 1
ATOM 4311 C C . ILE A 1 585 ? -5.526 -8.999 43.363 1.00 97.25 585 ILE A C 1
ATOM 4313 O O . ILE A 1 585 ? -5.249 -9.459 42.256 1.00 97.25 585 ILE A O 1
ATOM 4317 N N . LYS A 1 586 ? -6.659 -9.290 44.012 1.00 93.50 586 LYS A N 1
ATOM 4318 C CA . LYS A 1 586 ? -7.655 -10.230 43.495 1.00 93.50 586 LYS A CA 1
ATOM 4319 C C . LYS A 1 586 ? -8.130 -9.842 42.092 1.00 93.50 586 LYS A C 1
ATOM 4321 O O . LYS A 1 586 ? -8.225 -10.690 41.214 1.00 93.50 586 LYS A O 1
ATOM 4326 N N . ARG A 1 587 ? -8.366 -8.549 41.844 1.00 91.12 587 ARG A N 1
ATOM 4327 C CA . ARG A 1 587 ? -8.779 -8.055 40.526 1.00 91.12 587 ARG A CA 1
ATOM 4328 C C . ARG A 1 587 ? -7.776 -8.414 39.430 1.00 91.12 587 ARG A C 1
ATOM 4330 O O . ARG A 1 587 ? -8.216 -8.739 38.330 1.00 91.12 587 ARG A O 1
ATOM 4337 N N . ASN A 1 588 ? -6.475 -8.349 39.712 1.00 93.50 588 ASN A N 1
ATOM 4338 C CA . ASN A 1 588 ? -5.425 -8.743 38.771 1.00 93.50 588 ASN A CA 1
ATOM 4339 C C . ASN A 1 588 ? -5.320 -10.266 38.598 1.00 93.50 588 ASN A C 1
ATOM 4341 O O . ASN A 1 588 ? -5.041 -10.724 37.492 1.00 93.50 588 ASN A O 1
ATOM 4345 N N . GLU A 1 589 ? -5.548 -11.039 39.662 1.00 91.12 589 GLU A N 1
ATOM 4346 C CA . GLU A 1 589 ? -5.607 -12.507 39.598 1.00 91.12 589 GLU A CA 1
ATOM 4347 C C . GLU A 1 589 ? -6.773 -12.989 38.722 1.00 91.12 589 GLU A C 1
ATOM 4349 O O . GLU A 1 589 ? -6.595 -13.893 37.907 1.00 91.12 589 GLU A O 1
ATOM 4354 N N . ASP A 1 590 ? -7.941 -12.350 38.848 1.00 85.75 590 ASP A N 1
ATOM 4355 C CA . ASP A 1 590 ? -9.126 -12.660 38.043 1.00 85.75 590 ASP A CA 1
ATOM 4356 C C . ASP A 1 590 ? -8.904 -12.314 36.559 1.00 85.75 590 ASP A C 1
ATOM 4358 O O . ASP A 1 590 ? -9.288 -13.069 35.662 1.00 85.75 590 ASP A O 1
ATOM 4362 N N . LEU A 1 591 ? -8.287 -11.160 36.286 1.00 80.38 591 LEU A N 1
ATOM 4363 C CA . LEU A 1 591 ? -7.903 -10.729 34.944 1.00 80.38 591 LEU A CA 1
ATOM 4364 C C . LEU A 1 591 ? -6.800 -9.670 35.028 1.00 80.38 591 LEU A C 1
ATOM 4366 O O . LEU A 1 591 ? -6.977 -8.658 35.705 1.00 80.38 591 LEU A O 1
ATOM 4370 N N . SER A 1 592 ? -5.719 -9.855 34.262 1.00 89.00 592 SER A N 1
ATOM 4371 C CA . SER A 1 592 ? -4.571 -8.937 34.257 1.00 89.00 592 SER A CA 1
ATOM 4372 C C . SER A 1 592 ? -4.999 -7.471 34.148 1.00 89.00 592 SER A C 1
ATOM 4374 O O . SER A 1 592 ? -5.832 -7.109 33.313 1.00 89.00 592 SER A O 1
ATOM 4376 N N . VAL A 1 593 ? -4.411 -6.624 34.995 1.00 91.25 593 VAL A N 1
ATOM 4377 C CA . VAL A 1 593 ? -4.593 -5.163 34.941 1.00 91.25 593 VAL A CA 1
ATOM 4378 C C . VAL A 1 593 ? -3.579 -4.476 34.019 1.00 91.25 593 VAL A C 1
ATOM 4380 O O . VAL A 1 593 ? -3.529 -3.247 33.963 1.00 91.25 593 VAL A O 1
ATOM 4383 N N . TYR A 1 594 ? -2.765 -5.250 33.295 1.00 91.56 594 TYR A N 1
ATOM 4384 C CA . TYR A 1 594 ? -1.905 -4.741 32.232 1.00 91.56 594 TYR A CA 1
ATOM 4385 C C . TYR A 1 594 ? -2.735 -4.337 31.012 1.00 91.56 594 TYR A C 1
ATOM 4387 O O . TYR A 1 594 ? -3.573 -5.103 30.537 1.00 91.56 594 TYR A O 1
ATOM 4395 N N . MET A 1 595 ? -2.477 -3.142 30.484 1.00 82.75 595 MET A N 1
ATOM 4396 C CA . MET A 1 595 ? -3.292 -2.534 29.426 1.00 82.75 595 MET A CA 1
ATOM 4397 C C . MET A 1 595 ? -2.571 -2.428 28.076 1.00 82.75 595 MET A C 1
ATOM 4399 O O . MET A 1 595 ? -3.170 -1.976 27.101 1.00 82.75 595 MET A O 1
ATOM 4403 N N . GLY A 1 596 ? -1.312 -2.869 27.989 1.00 77.62 596 GLY A N 1
ATOM 4404 C CA . GLY A 1 596 ? -0.455 -2.616 26.828 1.00 77.62 596 GLY A CA 1
ATOM 4405 C C . GLY A 1 596 ? 0.262 -1.271 26.926 1.00 77.62 596 GLY A C 1
ATOM 4406 O O . GLY A 1 596 ? 0.110 -0.548 27.908 1.00 77.62 596 GLY A O 1
ATOM 4407 N N . ASN A 1 597 ? 1.086 -0.954 25.922 1.00 82.69 597 ASN A N 1
ATOM 4408 C CA . ASN A 1 597 ? 1.899 0.270 25.873 1.00 82.69 597 ASN A CA 1
ATOM 4409 C C . ASN A 1 597 ? 2.704 0.519 27.157 1.00 82.69 597 ASN A C 1
ATOM 4411 O O . ASN A 1 597 ? 2.791 1.643 27.622 1.00 82.69 597 ASN A O 1
ATOM 4415 N N . SER A 1 598 ? 3.256 -0.531 27.763 1.00 88.69 598 SER A N 1
ATOM 4416 C CA . SER A 1 598 ? 4.019 -0.431 29.012 1.00 88.69 598 SER A CA 1
ATOM 4417 C C . SER A 1 598 ? 3.263 0.181 30.200 1.00 88.69 598 SER A C 1
ATOM 4419 O O . SER A 1 598 ? 3.878 0.755 31.098 1.00 88.69 598 SER A O 1
ATOM 4421 N N . ILE A 1 599 ? 1.938 0.023 30.249 1.00 92.38 599 ILE A N 1
ATOM 4422 C CA . ILE A 1 599 ? 1.089 0.565 31.315 1.00 92.38 599 ILE A CA 1
ATOM 4423 C C . ILE A 1 599 ? 0.254 -0.527 31.978 1.00 92.38 599 ILE A C 1
ATOM 4425 O O . ILE A 1 599 ? -0.261 -1.439 31.326 1.00 92.38 599 ILE A O 1
ATOM 4429 N N . ALA A 1 600 ? 0.060 -0.386 33.287 1.00 93.19 600 ALA A N 1
ATOM 4430 C CA . ALA A 1 600 ? -0.919 -1.149 34.049 1.00 93.19 600 ALA A CA 1
ATOM 4431 C C . ALA A 1 600 ? -1.840 -0.220 34.855 1.00 93.19 600 ALA A C 1
ATOM 4433 O O . ALA A 1 600 ? -1.432 0.855 35.297 1.00 93.19 600 ALA A O 1
ATOM 4434 N N . ILE A 1 601 ? -3.091 -0.644 35.058 1.00 94.31 601 ILE A N 1
ATOM 4435 C CA . ILE A 1 601 ? -4.120 0.127 35.774 1.00 94.31 601 ILE A CA 1
ATOM 4436 C C . ILE A 1 601 ? -4.662 -0.684 36.963 1.00 94.31 601 ILE A C 1
ATOM 4438 O O . ILE A 1 601 ? -5.750 -1.262 36.872 1.00 94.31 601 ILE A O 1
ATOM 4442 N N . PRO A 1 602 ? -3.923 -0.789 38.083 1.00 95.56 602 PRO A N 1
ATOM 4443 C CA . PRO A 1 602 ? -4.417 -1.461 39.281 1.00 95.56 602 PRO A CA 1
ATOM 4444 C C . PRO A 1 602 ? -5.715 -0.830 39.811 1.00 95.56 602 PRO A C 1
ATOM 4446 O O . PRO A 1 602 ? -5.771 0.367 40.068 1.00 95.56 602 PRO A O 1
ATOM 4449 N N . HIS A 1 603 ? -6.760 -1.627 40.021 1.00 93.44 603 HIS A N 1
ATOM 4450 C CA . HIS A 1 603 ? -8.043 -1.186 40.587 1.00 93.44 603 HIS A CA 1
ATOM 4451 C C . HIS A 1 603 ? -8.717 -2.344 41.327 1.00 93.44 603 HIS A C 1
ATOM 4453 O O . HIS A 1 603 ? -8.352 -3.495 41.108 1.00 93.44 603 HIS A O 1
ATOM 4459 N N . GLY A 1 604 ? -9.654 -2.053 42.233 1.00 89.50 604 GLY A N 1
ATOM 4460 C CA . GLY A 1 604 ? -10.366 -3.074 43.006 1.00 89.50 604 GLY A CA 1
ATOM 4461 C C . GLY A 1 604 ? -11.410 -3.834 42.182 1.00 89.50 604 GLY A C 1
ATOM 4462 O O . GLY A 1 604 ? -11.752 -3.441 41.065 1.00 89.50 604 GLY A O 1
ATOM 4463 N N . THR A 1 605 ? -11.941 -4.924 42.741 1.00 87.75 605 THR A N 1
ATOM 4464 C CA . THR A 1 605 ? -13.103 -5.618 42.164 1.00 87.75 605 THR A CA 1
ATOM 4465 C C . THR A 1 605 ? -14.382 -4.790 42.321 1.00 87.75 605 THR A C 1
ATOM 4467 O O . THR A 1 605 ? -14.444 -3.851 43.120 1.00 87.75 605 THR A O 1
ATOM 4470 N N . ASP A 1 606 ? -15.438 -5.149 41.586 1.00 81.94 606 ASP A N 1
ATOM 4471 C CA . ASP A 1 606 ? -16.722 -4.444 41.665 1.00 81.94 606 ASP A CA 1
ATOM 4472 C C . ASP A 1 606 ? -17.338 -4.491 43.076 1.00 81.94 606 ASP A C 1
ATOM 4474 O O . ASP A 1 606 ? -17.948 -3.513 43.516 1.00 81.94 606 ASP A O 1
ATOM 4478 N N . GLU A 1 607 ? -17.133 -5.578 43.827 1.00 84.19 607 GLU A N 1
ATOM 4479 C CA . GLU A 1 607 ? -17.637 -5.727 45.200 1.00 84.19 607 GLU A CA 1
ATOM 4480 C C . GLU A 1 607 ? -16.926 -4.806 46.203 1.00 84.19 607 GLU A C 1
ATOM 4482 O O . GLU A 1 607 ? -17.500 -4.471 47.244 1.00 84.19 607 GLU A O 1
ATOM 4487 N N . ALA A 1 608 ? -15.693 -4.392 45.896 1.00 90.25 608 ALA A N 1
ATOM 4488 C CA . ALA A 1 608 ? -14.873 -3.527 46.741 1.00 90.25 608 ALA A CA 1
ATOM 4489 C C . ALA A 1 608 ? -15.188 -2.033 46.560 1.00 90.25 608 ALA A C 1
ATOM 4491 O O . ALA A 1 608 ? -14.631 -1.192 47.262 1.00 90.25 608 ALA A O 1
ATOM 4492 N N . LYS A 1 609 ? -16.132 -1.666 45.678 1.00 84.75 609 LYS A N 1
ATOM 4493 C CA . LYS A 1 609 ? -16.588 -0.269 45.519 1.00 84.75 609 LYS A CA 1
ATOM 4494 C C . LYS A 1 609 ? -17.104 0.347 46.823 1.00 84.75 609 LYS A C 1
ATOM 4496 O O . LYS A 1 609 ? -16.949 1.542 47.037 1.00 84.75 609 LYS A O 1
ATOM 4501 N N . LYS A 1 610 ? -17.669 -0.469 47.720 1.00 89.00 610 LYS A N 1
ATOM 4502 C CA . LYS A 1 610 ? -18.115 -0.060 49.070 1.00 89.00 610 LYS A CA 1
ATOM 4503 C C . LYS A 1 610 ? -16.972 0.392 49.997 1.00 89.00 610 LYS A C 1
ATOM 4505 O O . LYS A 1 610 ? -17.225 0.979 51.051 1.00 89.00 610 LYS A O 1
ATOM 4510 N N . ASP A 1 611 ? -15.736 0.074 49.625 1.00 92.50 611 ASP A N 1
ATOM 4511 C CA . ASP A 1 611 ? -14.522 0.390 50.372 1.00 92.50 611 ASP A CA 1
ATOM 4512 C C . ASP A 1 611 ? -13.802 1.621 49.797 1.00 92.50 611 ASP A C 1
ATOM 4514 O O . ASP A 1 611 ? -12.805 2.066 50.361 1.00 92.50 611 ASP A O 1
ATOM 4518 N N . VAL A 1 612 ? -14.344 2.230 48.734 1.00 92.62 612 VAL A N 1
ATOM 4519 C CA . VAL A 1 612 ? -13.905 3.529 48.213 1.00 92.62 612 VAL A CA 1
ATOM 4520 C C . VAL A 1 612 ? -14.579 4.654 49.002 1.00 92.62 612 VAL A C 1
ATOM 4522 O O . VAL A 1 612 ? -15.804 4.747 49.049 1.00 92.62 612 VAL A O 1
ATOM 4525 N N . LEU A 1 613 ? -13.775 5.516 49.624 1.00 92.25 613 LEU A N 1
ATOM 4526 C CA . LEU A 1 613 ? -14.226 6.668 50.414 1.00 92.25 613 LEU A CA 1
ATOM 4527 C C . LEU A 1 613 ? -14.398 7.923 49.545 1.00 92.25 613 LEU A C 1
ATOM 4529 O O . LEU A 1 613 ? -15.334 8.692 49.754 1.00 92.25 613 LEU A O 1
ATOM 4533 N N . LYS A 1 614 ? -13.503 8.123 48.569 1.00 89.81 614 LYS A N 1
ATOM 4534 C CA . LYS A 1 614 ? -13.550 9.196 47.560 1.00 89.81 614 LYS A CA 1
ATOM 4535 C C . LYS A 1 614 ? -12.778 8.780 46.302 1.00 89.81 614 LYS A C 1
ATOM 4537 O O . LYS A 1 614 ? -11.868 7.958 46.379 1.00 89.81 614 LYS A O 1
ATOM 4542 N N . THR A 1 615 ? -13.123 9.365 45.154 1.00 87.75 615 THR A N 1
ATOM 4543 C CA . THR A 1 615 ? -12.417 9.131 43.884 1.00 87.75 615 THR A CA 1
ATOM 4544 C C . THR A 1 615 ? -10.959 9.604 43.975 1.00 87.75 615 THR A C 1
ATOM 4546 O O . THR A 1 615 ? -10.703 10.717 44.431 1.00 87.75 615 THR A O 1
ATOM 4549 N N . GLY A 1 616 ? -10.007 8.775 43.543 1.00 87.75 616 GLY A N 1
ATOM 4550 C CA . GLY A 1 616 ? -8.573 9.068 43.568 1.00 87.75 616 GLY A CA 1
ATOM 4551 C C . GLY A 1 616 ? -7.778 8.220 42.583 1.00 87.75 616 GLY A C 1
ATOM 4552 O O . GLY A 1 616 ? -8.152 7.083 42.285 1.00 87.75 616 GLY A O 1
ATOM 4553 N N . ILE A 1 617 ? -6.675 8.785 42.084 1.00 91.75 617 ILE A N 1
ATOM 4554 C CA . ILE A 1 617 ? -5.742 8.102 41.185 1.00 91.75 617 ILE A CA 1
ATOM 4555 C C . ILE A 1 617 ? -4.310 8.304 41.674 1.00 91.75 617 ILE A C 1
ATOM 4557 O O . ILE A 1 617 ? -3.902 9.428 41.952 1.00 91.75 617 ILE A O 1
ATOM 4561 N N . THR A 1 618 ? -3.544 7.218 41.741 1.00 95.31 618 THR A N 1
ATOM 4562 C CA . THR A 1 618 ? -2.095 7.242 41.959 1.00 95.31 618 THR A CA 1
ATOM 4563 C C . THR A 1 618 ? -1.365 7.078 40.641 1.00 95.31 618 THR A C 1
ATOM 4565 O O . THR A 1 618 ? -1.759 6.235 39.836 1.00 95.31 618 THR A O 1
ATOM 4568 N N . ILE A 1 619 ? -0.270 7.809 40.448 1.00 95.81 619 ILE A N 1
ATOM 4569 C CA . ILE A 1 619 ? 0.609 7.660 39.281 1.00 95.81 619 ILE A CA 1
ATOM 4570 C C . ILE A 1 619 ? 1.976 7.212 39.786 1.00 95.81 619 ILE A C 1
ATOM 4572 O O . ILE A 1 619 ? 2.661 7.963 40.478 1.00 95.81 619 ILE A O 1
ATOM 4576 N N . VAL A 1 620 ? 2.366 5.980 39.472 1.00 97.62 620 VAL A N 1
ATOM 4577 C CA . VAL A 1 620 ? 3.621 5.393 39.952 1.00 97.62 620 VAL A CA 1
ATOM 4578 C C . VAL A 1 620 ? 4.510 5.034 38.767 1.00 97.62 620 VAL A C 1
ATOM 4580 O O . VAL A 1 620 ? 4.174 4.161 37.971 1.00 97.62 620 VAL A O 1
ATOM 4583 N N . GLN A 1 621 ? 5.649 5.711 38.649 1.00 97.00 621 GLN A N 1
ATOM 4584 C CA . GLN A 1 621 ? 6.653 5.470 37.614 1.00 97.00 621 GLN A CA 1
ATOM 4585 C C . GLN A 1 621 ? 7.651 4.405 38.088 1.00 97.00 621 GLN A C 1
ATOM 4587 O O . GLN A 1 621 ? 8.208 4.498 39.187 1.00 97.00 621 GLN A O 1
ATOM 4592 N N . VAL A 1 622 ? 7.903 3.421 37.226 1.00 96.19 622 VAL A N 1
ATOM 4593 C CA . VAL A 1 622 ? 8.790 2.272 37.447 1.00 96.19 622 VAL A CA 1
ATOM 4594 C C . VAL A 1 622 ? 9.777 2.184 36.277 1.00 96.19 622 VAL A C 1
ATOM 4596 O O . VAL A 1 622 ? 9.548 1.420 35.342 1.00 96.19 622 VAL A O 1
ATOM 4599 N N . PRO A 1 623 ? 10.878 2.960 36.275 1.00 87.00 623 PRO A N 1
ATOM 4600 C CA . PRO A 1 623 ? 11.735 3.108 35.092 1.00 87.00 623 PRO A CA 1
ATOM 4601 C C . PRO A 1 623 ? 12.337 1.799 34.563 1.00 87.00 623 PRO A C 1
ATOM 4603 O O . PRO A 1 623 ? 12.469 1.613 33.358 1.00 87.00 623 PRO A O 1
ATOM 4606 N N . LYS A 1 624 ? 12.671 0.857 35.456 1.00 86.94 624 LYS A N 1
ATOM 4607 C CA . LYS A 1 624 ? 13.182 -0.476 35.079 1.00 86.94 624 LYS A CA 1
ATOM 4608 C C . LYS A 1 624 ? 12.096 -1.425 34.562 1.00 86.94 624 LYS A C 1
ATOM 4610 O O . LYS A 1 624 ? 12.414 -2.491 34.046 1.00 86.94 624 LYS A O 1
ATOM 4615 N N . GLY A 1 625 ? 10.835 -1.033 34.704 1.00 93.62 625 GLY A N 1
ATOM 4616 C CA . GLY A 1 625 ? 9.679 -1.855 34.416 1.00 93.62 625 GLY A CA 1
ATOM 4617 C C . GLY A 1 625 ? 9.414 -2.922 35.479 1.00 93.62 625 GLY A C 1
ATOM 4618 O O . GLY A 1 625 ? 10.310 -3.370 36.192 1.00 93.62 625 GLY A O 1
ATOM 4619 N N . VAL A 1 626 ? 8.158 -3.342 35.578 1.00 96.31 626 VAL A N 1
ATOM 4620 C CA . VAL A 1 626 ? 7.725 -4.509 36.358 1.00 96.31 626 VAL A CA 1
ATOM 4621 C C . VAL A 1 626 ? 6.927 -5.437 35.443 1.00 96.31 626 VAL A C 1
ATOM 4623 O O . VAL A 1 626 ? 6.069 -4.982 34.686 1.00 96.31 626 VAL A O 1
ATOM 4626 N N . ASN A 1 627 ? 7.230 -6.736 35.464 1.00 95.44 627 ASN A N 1
ATOM 4627 C CA . ASN A 1 627 ? 6.580 -7.705 34.584 1.00 95.44 627 ASN A CA 1
ATOM 4628 C C . ASN A 1 627 ? 5.198 -8.109 35.131 1.00 95.44 627 ASN A C 1
ATOM 4630 O O . ASN A 1 627 ? 5.095 -8.724 36.191 1.00 95.44 627 ASN A O 1
ATOM 4634 N N . PHE A 1 628 ? 4.137 -7.789 34.390 1.00 94.44 628 PHE A N 1
ATOM 4635 C CA . PHE A 1 628 ? 2.759 -8.204 34.671 1.00 94.44 628 PHE A CA 1
ATOM 4636 C C . PHE A 1 628 ? 2.369 -9.545 34.023 1.00 94.44 628 PHE A C 1
ATOM 4638 O O . PHE A 1 628 ? 1.337 -10.124 34.384 1.00 94.44 628 PHE A O 1
ATOM 4645 N N . GLY A 1 629 ? 3.198 -10.048 33.107 1.00 86.94 629 GLY A N 1
ATOM 4646 C CA . GLY A 1 629 ? 2.987 -11.265 32.331 1.00 86.94 629 GLY A CA 1
ATOM 4647 C C . GLY A 1 629 ? 3.472 -12.531 33.037 1.00 86.94 629 GLY A C 1
ATOM 4648 O O . GLY A 1 629 ? 3.545 -12.588 34.268 1.00 86.94 629 GLY A O 1
ATOM 4649 N N . ASP A 1 630 ? 3.779 -13.555 32.242 1.00 85.56 630 ASP A N 1
ATOM 4650 C CA . ASP A 1 630 ? 4.430 -14.793 32.685 1.00 85.56 630 ASP A CA 1
ATOM 4651 C C . ASP A 1 630 ? 5.855 -14.899 32.103 1.00 85.56 630 ASP A C 1
ATOM 4653 O O . ASP A 1 630 ? 6.305 -14.014 31.375 1.00 85.56 630 ASP A O 1
ATOM 4657 N N . GLU A 1 631 ? 6.585 -15.972 32.424 1.00 77.19 631 GLU A N 1
ATOM 4658 C CA . GLU A 1 631 ? 7.964 -16.183 31.942 1.00 77.19 631 GLU A CA 1
ATOM 4659 C C . GLU A 1 631 ? 8.079 -16.330 30.413 1.00 77.19 631 GLU A C 1
ATOM 4661 O O . GLU A 1 631 ? 9.169 -16.200 29.861 1.00 77.19 631 GLU A O 1
ATOM 4666 N N . LYS A 1 632 ? 6.984 -16.644 29.709 1.00 72.94 632 LYS A N 1
ATOM 4667 C CA . LYS A 1 632 ? 6.975 -16.872 28.254 1.00 72.94 632 LYS A CA 1
ATOM 4668 C C . LYS A 1 632 ? 6.460 -15.668 27.474 1.00 72.94 632 LYS A C 1
ATOM 4670 O O . LYS A 1 632 ? 6.714 -15.575 26.274 1.00 72.94 632 LYS A O 1
ATOM 4675 N N . ASN A 1 633 ? 5.722 -14.783 28.132 1.00 77.44 633 ASN A N 1
ATOM 4676 C CA . ASN A 1 633 ? 5.104 -13.605 27.554 1.00 77.44 633 ASN A CA 1
ATOM 4677 C C . ASN A 1 633 ? 5.237 -12.434 28.533 1.00 77.44 633 ASN A C 1
ATOM 4679 O O . ASN A 1 633 ? 4.324 -12.146 29.312 1.00 77.44 633 ASN A O 1
ATOM 4683 N N . GLU A 1 634 ? 6.400 -11.783 28.499 1.00 85.25 634 GLU A N 1
ATOM 4684 C CA . GLU A 1 634 ? 6.688 -10.627 29.341 1.00 85.25 634 GLU A CA 1
ATOM 4685 C C . GLU A 1 634 ? 5.770 -9.448 28.990 1.00 85.25 634 GLU A C 1
ATOM 4687 O O . GLU A 1 634 ? 5.623 -9.059 27.830 1.00 85.25 634 GLU A O 1
ATOM 4692 N N . GLN A 1 635 ? 5.165 -8.851 30.015 1.00 90.00 635 GLN A N 1
ATOM 4693 C CA . GLN A 1 635 ? 4.326 -7.659 29.905 1.00 90.00 635 GLN A CA 1
ATOM 4694 C C . GLN A 1 635 ? 4.887 -6.588 30.829 1.00 90.00 635 GLN A C 1
ATOM 4696 O O . GLN A 1 635 ? 4.457 -6.431 31.969 1.00 90.00 635 GLN A O 1
ATOM 4701 N N . ILE A 1 636 ? 5.910 -5.888 30.355 1.00 93.50 636 ILE A N 1
ATOM 4702 C CA . ILE A 1 636 ? 6.639 -4.917 31.168 1.00 93.50 636 ILE A CA 1
ATOM 4703 C C . ILE A 1 636 ? 5.826 -3.628 31.276 1.00 93.50 636 ILE A C 1
ATOM 4705 O O . ILE A 1 636 ? 5.511 -3.025 30.254 1.00 93.50 636 ILE A O 1
ATOM 4709 N N . ALA A 1 637 ? 5.489 -3.206 32.496 1.00 94.50 637 ALA A N 1
ATOM 4710 C CA . ALA A 1 637 ? 4.856 -1.920 32.780 1.00 94.50 637 ALA A CA 1
ATOM 4711 C C . ALA A 1 637 ? 5.866 -0.947 33.401 1.00 94.50 637 ALA A C 1
ATOM 4713 O O . ALA A 1 637 ? 6.479 -1.269 34.417 1.00 94.50 637 ALA A O 1
ATOM 4714 N N . THR A 1 638 ? 6.026 0.235 32.808 1.00 94.94 638 THR A N 1
ATOM 4715 C CA . THR A 1 638 ? 6.903 1.316 33.287 1.00 94.94 638 THR A CA 1
ATOM 4716 C C . THR A 1 638 ? 6.136 2.426 34.002 1.00 94.94 638 THR A C 1
ATOM 4718 O O . THR A 1 638 ? 6.742 3.239 34.698 1.00 94.94 638 THR A O 1
ATOM 4721 N N . VAL A 1 639 ? 4.806 2.455 33.874 1.00 95.88 639 VAL A N 1
ATOM 4722 C CA . VAL A 1 639 ? 3.923 3.397 34.575 1.00 95.88 639 VAL A CA 1
ATOM 4723 C C . VAL A 1 639 ? 2.660 2.675 35.049 1.00 95.88 639 VAL A C 1
ATOM 4725 O O . VAL A 1 639 ? 2.054 1.890 34.315 1.00 95.88 639 VAL A O 1
ATOM 4728 N N . LEU A 1 640 ? 2.261 2.938 36.291 1.00 97.06 640 LEU A N 1
ATOM 4729 C CA . LEU A 1 640 ? 1.100 2.348 36.953 1.00 97.06 640 LEU A CA 1
ATOM 4730 C C . LEU A 1 640 ? 0.100 3.443 37.326 1.00 97.06 640 LEU A C 1
ATOM 4732 O O . LEU A 1 640 ? 0.466 4.413 37.991 1.00 97.06 640 LEU A O 1
ATOM 4736 N N . PHE A 1 641 ? -1.167 3.244 36.968 1.00 95.69 641 PHE A N 1
ATOM 4737 C CA . PHE A 1 641 ? -2.272 4.114 37.371 1.00 95.69 641 PHE A CA 1
ATOM 4738 C C . PHE A 1 641 ? -3.183 3.370 38.348 1.00 95.69 641 PHE A C 1
ATOM 4740 O O . PHE A 1 641 ? -4.029 2.581 37.937 1.00 95.69 641 PHE A O 1
ATOM 4747 N N . GLY A 1 642 ? -2.986 3.578 39.648 1.00 95.19 642 GLY A N 1
ATOM 4748 C CA . GLY A 1 642 ? -3.819 2.965 40.686 1.00 95.19 642 GLY A CA 1
ATOM 4749 C C . GLY A 1 642 ? -5.123 3.733 40.844 1.00 95.19 642 GLY A C 1
ATOM 4750 O O . GLY A 1 642 ? -5.077 4.934 41.081 1.00 95.19 642 GLY A O 1
ATOM 4751 N N . ILE A 1 643 ? -6.278 3.080 40.706 1.00 92.06 643 ILE A N 1
ATOM 4752 C CA . ILE A 1 643 ? -7.573 3.770 40.620 1.00 92.06 643 ILE A CA 1
ATOM 4753 C C . ILE A 1 643 ? -8.548 3.317 41.707 1.00 92.06 643 ILE A C 1
ATOM 4755 O O . ILE A 1 643 ? -8.841 2.128 41.886 1.00 92.06 643 ILE A O 1
ATOM 4759 N N . ALA A 1 644 ? -9.134 4.313 42.365 1.00 90.31 644 ALA A N 1
ATOM 4760 C CA . ALA A 1 644 ? -10.330 4.195 43.179 1.00 90.31 644 ALA A CA 1
ATOM 4761 C C . ALA A 1 644 ? -11.386 5.175 42.661 1.00 90.31 644 ALA A C 1
ATOM 4763 O O . ALA A 1 644 ? -11.143 6.376 42.595 1.00 90.31 644 ALA A O 1
ATOM 4764 N N . GLY A 1 645 ? -12.556 4.681 42.262 1.00 83.62 645 GLY A N 1
ATOM 4765 C CA . GLY A 1 645 ? -13.589 5.507 41.638 1.00 83.62 645 GLY A CA 1
ATOM 4766 C C . GLY A 1 645 ? -14.960 5.303 42.264 1.00 83.62 645 GLY A C 1
ATOM 4767 O O . GLY A 1 645 ? -15.407 4.165 42.407 1.00 83.62 645 GLY A O 1
ATOM 4768 N N . ILE A 1 646 ? -15.645 6.405 42.584 1.00 73.19 646 ILE A N 1
ATOM 4769 C CA . ILE A 1 646 ? -17.073 6.410 42.930 1.00 73.19 646 ILE A CA 1
ATOM 4770 C C . ILE A 1 646 ? -17.866 6.868 41.702 1.00 73.19 646 ILE A C 1
ATOM 4772 O O . ILE A 1 646 ? -17.521 7.852 41.048 1.00 73.19 646 ILE A O 1
ATOM 4776 N N . GLY A 1 647 ? -18.937 6.144 41.364 1.00 64.81 647 GLY A N 1
ATOM 4777 C CA . GLY A 1 647 ? -19.794 6.496 40.230 1.00 64.81 647 GLY A CA 1
ATOM 4778 C C . GLY A 1 647 ? -19.015 6.577 38.913 1.00 64.81 647 GLY A C 1
ATOM 4779 O O . GLY A 1 647 ? -18.256 5.670 38.599 1.00 64.81 647 GLY A O 1
ATOM 4780 N N . ASN A 1 648 ? -19.195 7.661 38.155 1.00 55.47 648 ASN A N 1
ATOM 4781 C CA . ASN A 1 648 ? -18.553 7.874 36.848 1.00 55.47 648 ASN A CA 1
ATOM 4782 C C . ASN A 1 648 ? -17.431 8.933 36.873 1.00 55.47 648 ASN A C 1
ATOM 4784 O O . ASN A 1 648 ? -16.883 9.251 35.826 1.00 55.47 648 ASN A O 1
ATOM 4788 N N . GLU A 1 649 ? -17.080 9.490 38.036 1.00 56.84 649 GLU A N 1
ATOM 4789 C CA . GLU A 1 649 ? -16.155 10.639 38.142 1.00 56.84 649 GLU A CA 1
ATOM 4790 C C . GLU A 1 649 ? -14.722 10.315 37.695 1.00 56.84 649 GLU A C 1
ATOM 4792 O O . GLU A 1 649 ? -14.022 11.153 37.141 1.00 56.84 649 GLU A O 1
ATOM 4797 N N . HIS A 1 650 ? -14.294 9.070 37.894 1.00 64.12 650 HIS A N 1
ATOM 4798 C CA . HIS A 1 650 ? -12.980 8.575 37.490 1.00 64.12 650 HIS A CA 1
ATOM 4799 C C . HIS A 1 650 ? -12.856 8.339 35.972 1.00 64.12 650 HIS A C 1
ATOM 4801 O O . HIS A 1 650 ? -11.742 8.199 35.468 1.00 64.12 650 HIS A O 1
ATOM 4807 N N . LEU A 1 651 ? -13.976 8.296 35.235 1.00 64.69 651 LEU A N 1
ATOM 4808 C CA . LEU A 1 651 ? -13.980 7.977 33.804 1.00 64.69 651 LEU A CA 1
ATOM 4809 C C . LEU A 1 651 ? -13.358 9.092 32.957 1.00 64.69 651 LEU A C 1
ATOM 4811 O O . LEU A 1 651 ? -12.645 8.783 32.006 1.00 64.69 651 LEU A O 1
ATOM 4815 N N . ASP A 1 652 ? -13.558 10.360 33.329 1.00 60.75 652 ASP A N 1
ATOM 4816 C CA . ASP A 1 652 ? -12.987 11.511 32.613 1.00 60.75 652 ASP A CA 1
ATOM 4817 C C . ASP A 1 652 ? -11.444 11.499 32.687 1.00 60.75 652 ASP A C 1
ATOM 4819 O O . ASP A 1 652 ? -10.760 11.725 31.687 1.00 60.75 652 ASP A O 1
ATOM 4823 N N . LEU A 1 653 ? -10.870 11.161 33.850 1.00 67.19 653 LEU A N 1
ATOM 4824 C CA . LEU A 1 653 ? -9.415 11.066 34.016 1.00 67.19 653 LEU A CA 1
ATOM 4825 C C . LEU A 1 653 ? -8.843 9.788 33.389 1.00 67.19 653 LEU A C 1
ATOM 4827 O O . LEU A 1 653 ? -7.796 9.845 32.749 1.00 67.19 653 LEU A O 1
ATOM 4831 N N . ILE A 1 654 ? -9.546 8.653 33.481 1.00 72.50 654 ILE A N 1
ATOM 4832 C CA . ILE A 1 654 ? -9.177 7.439 32.733 1.00 72.50 654 ILE A CA 1
ATOM 4833 C C . ILE A 1 654 ? -9.154 7.720 31.234 1.00 72.50 654 ILE A C 1
ATOM 4835 O O . ILE A 1 654 ? -8.250 7.251 30.547 1.00 72.50 654 ILE A O 1
ATOM 4839 N N . GLN A 1 655 ? -10.113 8.490 30.719 1.00 65.25 655 GLN A N 1
ATOM 4840 C CA . GLN A 1 655 ? -10.152 8.880 29.316 1.00 65.25 655 GLN A CA 1
ATOM 4841 C C . GLN A 1 655 ? -8.931 9.727 28.947 1.00 65.25 655 GLN A C 1
ATOM 4843 O O . GLN A 1 655 ? -8.278 9.421 27.951 1.00 65.25 655 GLN A O 1
ATOM 4848 N N . ARG A 1 656 ? -8.574 10.734 29.756 1.00 71.19 656 ARG A N 1
ATOM 4849 C CA . ARG A 1 656 ? -7.357 11.541 29.550 1.00 71.19 656 ARG A CA 1
ATOM 4850 C C . ARG A 1 656 ? -6.091 10.686 29.573 1.00 71.19 656 ARG A C 1
ATOM 4852 O O . ARG A 1 656 ? -5.312 10.750 28.627 1.00 71.19 656 ARG A O 1
ATOM 4859 N N . ILE A 1 657 ? -5.928 9.836 30.592 1.00 80.75 657 ILE A N 1
ATOM 4860 C CA . ILE A 1 657 ? -4.804 8.892 30.706 1.00 80.75 657 ILE A CA 1
ATOM 4861 C C . ILE A 1 657 ? -4.750 7.992 29.470 1.00 80.75 657 ILE A C 1
ATOM 4863 O O . ILE A 1 657 ? -3.692 7.844 28.869 1.00 80.75 657 ILE A O 1
ATOM 4867 N N . SER A 1 658 ? -5.888 7.448 29.042 1.00 69.25 658 SER A N 1
ATOM 4868 C CA . SER A 1 658 ? -5.973 6.544 27.890 1.00 69.25 658 SER A CA 1
ATOM 4869 C C . SER A 1 658 ? -5.650 7.239 26.566 1.00 69.25 658 SER A C 1
ATOM 4871 O O . SER A 1 658 ? -4.971 6.650 25.730 1.00 69.25 658 SER A O 1
ATOM 4873 N N . ILE A 1 659 ? -6.108 8.481 26.362 1.00 68.56 659 ILE A N 1
ATOM 4874 C CA . ILE A 1 659 ? -5.781 9.283 25.173 1.00 68.56 659 ILE A CA 1
ATOM 4875 C C . ILE A 1 659 ? -4.286 9.595 25.165 1.00 68.56 659 ILE A C 1
ATOM 4877 O O . ILE A 1 659 ? -3.612 9.315 24.175 1.00 68.56 659 ILE A O 1
ATOM 4881 N N . PHE A 1 660 ? -3.763 10.117 26.275 1.00 78.69 660 PHE A N 1
ATOM 4882 C CA . PHE A 1 660 ? -2.361 10.501 26.393 1.00 78.69 660 PHE A CA 1
ATOM 4883 C C . PHE A 1 660 ? -1.435 9.304 26.160 1.00 78.69 660 PHE A C 1
ATOM 4885 O O . PHE A 1 660 ? -0.514 9.378 25.352 1.00 78.69 660 PHE A O 1
ATOM 4892 N N . CYS A 1 661 ? -1.747 8.171 26.787 1.00 81.94 661 CYS A N 1
ATOM 4893 C CA . CYS A 1 661 ? -0.956 6.946 26.731 1.00 81.94 661 CYS A CA 1
ATOM 4894 C C . CYS A 1 661 ? -1.203 6.072 25.486 1.00 81.94 661 CYS A C 1
ATOM 4896 O O . CYS A 1 661 ? -0.594 5.007 25.339 1.00 81.94 661 CYS A O 1
ATOM 4898 N N . SER A 1 662 ? -2.106 6.482 24.590 1.00 74.94 662 SER A N 1
ATOM 4899 C CA . SER A 1 662 ? -2.280 5.815 23.292 1.00 74.94 662 SER A CA 1
ATOM 4900 C C . SER A 1 662 ? -1.090 6.054 22.355 1.00 74.94 662 SER A C 1
ATOM 4902 O O . SER A 1 662 ? -0.843 5.243 21.461 1.00 74.94 662 SER A O 1
ATOM 4904 N N . ASP A 1 663 ? -0.336 7.126 22.604 1.00 74.31 663 ASP A N 1
ATOM 4905 C CA . ASP A 1 663 ? 0.924 7.449 21.950 1.00 74.31 663 ASP A CA 1
ATOM 4906 C C . ASP A 1 663 ? 2.105 6.925 22.786 1.00 74.31 663 ASP A C 1
ATOM 4908 O O . ASP A 1 663 ? 2.279 7.299 23.948 1.00 74.31 663 ASP A O 1
ATOM 4912 N N . LEU A 1 664 ? 2.930 6.057 22.193 1.00 71.88 664 LEU A N 1
ATOM 4913 C CA . LEU A 1 664 ? 4.099 5.474 22.858 1.00 71.88 664 LEU A CA 1
ATOM 4914 C C . LEU A 1 664 ? 5.139 6.535 23.249 1.00 71.88 664 LEU A C 1
ATOM 4916 O O . LEU A 1 664 ? 5.806 6.364 24.271 1.00 71.88 664 LEU A O 1
ATOM 4920 N N . ASP A 1 665 ? 5.234 7.645 22.509 1.00 73.56 665 ASP A N 1
ATOM 4921 C CA . ASP A 1 665 ? 6.159 8.737 22.835 1.00 73.56 665 ASP A CA 1
ATOM 4922 C C . ASP A 1 665 ? 5.743 9.448 24.131 1.00 73.56 665 ASP A C 1
ATOM 4924 O O . ASP A 1 665 ? 6.581 9.885 24.920 1.00 73.56 665 ASP A O 1
ATOM 4928 N N . ASN A 1 666 ? 4.440 9.531 24.400 1.00 82.50 666 ASN A N 1
ATOM 4929 C CA . ASN A 1 666 ? 3.915 10.103 25.637 1.00 82.50 666 ASN A CA 1
ATOM 4930 C C . ASN A 1 666 ? 4.108 9.169 26.835 1.00 82.50 666 ASN A C 1
ATOM 4932 O O . ASN A 1 666 ? 4.402 9.634 27.937 1.00 82.50 666 ASN A O 1
ATOM 4936 N N . VAL A 1 667 ? 4.015 7.853 26.626 1.00 83.56 667 VAL A N 1
ATOM 4937 C CA . VAL A 1 667 ? 4.376 6.887 27.673 1.00 83.56 667 VAL A CA 1
ATOM 4938 C C . VAL A 1 667 ? 5.866 6.966 27.998 1.00 83.56 667 VAL A C 1
ATOM 4940 O O . VAL A 1 667 ? 6.229 6.940 29.173 1.00 83.56 667 VAL A O 1
ATOM 4943 N N . ALA A 1 668 ? 6.728 7.122 26.989 1.00 81.12 668 ALA A N 1
ATOM 4944 C CA . ALA A 1 668 ? 8.159 7.323 27.203 1.00 81.12 668 ALA A CA 1
ATOM 4945 C C . ALA A 1 668 ? 8.431 8.580 28.048 1.00 81.12 668 ALA A C 1
ATOM 4947 O O . ALA A 1 668 ? 9.170 8.502 29.024 1.00 81.12 668 ALA A O 1
ATOM 4948 N N . LYS A 1 669 ? 7.747 9.701 27.771 1.00 87.50 669 LYS A N 1
ATOM 4949 C CA . LYS A 1 669 ? 7.834 10.917 28.606 1.00 87.50 669 LYS A CA 1
ATOM 4950 C C . LYS A 1 669 ? 7.472 10.652 30.068 1.00 87.50 669 LYS A C 1
ATOM 4952 O O . LYS A 1 669 ? 8.197 11.087 30.954 1.00 87.50 669 LYS A O 1
ATOM 4957 N N . LEU A 1 670 ? 6.397 9.906 30.338 1.00 87.25 670 LEU A N 1
ATOM 4958 C CA . LEU A 1 670 ? 6.025 9.533 31.710 1.00 87.25 670 LEU A CA 1
ATOM 4959 C C . LEU A 1 670 ? 7.068 8.625 32.368 1.00 87.25 670 LEU A C 1
ATOM 4961 O O . LEU A 1 670 ? 7.373 8.796 33.546 1.00 87.25 670 LEU A O 1
ATOM 4965 N N . ALA A 1 671 ? 7.620 7.667 31.623 1.00 85.44 671 ALA A N 1
ATOM 4966 C CA . ALA A 1 671 ? 8.647 6.751 32.112 1.00 85.44 671 ALA A CA 1
ATOM 4967 C C . ALA A 1 671 ? 9.985 7.457 32.402 1.00 85.44 671 ALA A C 1
ATOM 4969 O O . ALA A 1 671 ? 10.694 7.051 33.323 1.00 85.44 671 ALA A O 1
ATOM 4970 N N . ASP A 1 672 ? 10.293 8.527 31.663 1.00 87.94 672 ASP A N 1
ATOM 4971 C CA . ASP A 1 672 ? 11.547 9.280 31.761 1.00 87.94 672 ASP A CA 1
ATOM 4972 C C . ASP A 1 672 ? 11.461 10.555 32.611 1.00 87.94 672 ASP A C 1
ATOM 4974 O O . ASP A 1 672 ? 12.513 11.126 32.932 1.00 87.94 672 ASP A O 1
ATOM 4978 N N . ALA A 1 673 ? 10.251 10.980 32.993 1.00 90.69 673 ALA A N 1
ATOM 4979 C CA . ALA A 1 673 ? 9.998 12.187 33.774 1.00 90.69 673 ALA A CA 1
ATOM 4980 C C . ALA A 1 673 ? 10.889 12.269 35.023 1.00 90.69 673 ALA A C 1
ATOM 4982 O O . ALA A 1 673 ? 11.114 11.275 35.727 1.00 90.69 673 ALA A O 1
ATOM 4983 N N . LYS A 1 674 ? 11.414 13.466 35.296 1.00 90.94 674 LYS A N 1
ATOM 4984 C CA . LYS A 1 674 ? 12.396 13.726 36.360 1.00 90.94 674 LYS A CA 1
ATOM 4985 C C . LYS A 1 674 ? 11.787 14.340 37.612 1.00 90.94 674 LYS A C 1
ATOM 4987 O O . LYS A 1 674 ? 12.467 14.383 38.638 1.00 90.94 674 LYS A O 1
ATOM 4992 N N . SER A 1 675 ? 10.534 14.783 37.557 1.00 93.00 675 SER A N 1
ATOM 4993 C CA . SER A 1 675 ? 9.841 15.349 38.711 1.00 93.00 675 SER A CA 1
ATOM 4994 C C . SER A 1 675 ? 8.353 14.990 38.744 1.00 93.00 675 SER A C 1
ATOM 4996 O O . SER A 1 675 ? 7.772 14.540 37.756 1.00 93.00 675 SER A O 1
ATOM 4998 N N . VAL A 1 676 ? 7.735 15.170 39.914 1.00 93.00 676 VAL A N 1
ATOM 4999 C CA . VAL A 1 676 ? 6.291 14.963 40.107 1.00 93.00 676 VAL A CA 1
ATOM 5000 C C . VAL A 1 676 ? 5.489 16.004 39.326 1.00 93.00 676 VAL A C 1
ATOM 5002 O O . VAL A 1 676 ? 4.464 15.677 38.735 1.00 93.00 676 VAL A O 1
ATOM 5005 N N . GLU A 1 677 ? 5.988 17.235 39.277 1.00 91.06 677 GLU A N 1
ATOM 5006 C CA . GLU A 1 677 ? 5.377 18.363 38.576 1.00 91.06 677 GLU A CA 1
ATOM 5007 C C . GLU A 1 677 ? 5.342 18.129 37.064 1.00 91.06 677 GLU A C 1
ATOM 5009 O O . GLU A 1 677 ? 4.352 18.459 36.422 1.00 91.06 677 GLU A O 1
ATOM 5014 N N . GLU A 1 678 ? 6.387 17.514 36.502 1.00 90.75 678 GLU A N 1
ATOM 5015 C CA . GLU A 1 678 ? 6.432 17.149 35.083 1.00 90.75 678 GLU A CA 1
ATOM 5016 C C . GLU A 1 678 ? 5.347 16.122 34.730 1.00 90.75 678 GLU A C 1
ATOM 5018 O O . GLU A 1 678 ? 4.647 16.286 33.734 1.00 90.75 678 GLU A O 1
ATOM 5023 N N . ILE A 1 679 ? 5.144 15.107 35.580 1.00 90.00 679 ILE A N 1
ATOM 5024 C CA . ILE A 1 679 ? 4.057 14.133 35.402 1.00 90.00 679 ILE A CA 1
ATOM 5025 C C . ILE A 1 679 ? 2.688 14.799 35.569 1.00 90.00 679 ILE A C 1
ATOM 5027 O O . ILE A 1 679 ? 1.783 14.527 34.783 1.00 90.00 679 ILE A O 1
ATOM 5031 N N . ALA A 1 680 ? 2.520 15.655 36.580 1.00 89.06 680 ALA A N 1
ATOM 5032 C CA . ALA A 1 680 ? 1.255 16.340 36.836 1.00 89.06 680 ALA A CA 1
ATOM 5033 C C . ALA A 1 680 ? 0.856 17.262 35.669 1.00 89.06 680 ALA A C 1
ATOM 5035 O O . ALA A 1 680 ? -0.301 17.241 35.245 1.00 89.06 680 ALA A O 1
ATOM 5036 N N . ALA A 1 681 ? 1.818 17.990 35.094 1.00 87.44 681 ALA A N 1
ATOM 5037 C CA . ALA A 1 681 ? 1.595 18.903 33.974 1.00 87.44 681 ALA A CA 1
ATOM 5038 C C . ALA A 1 681 ? 0.985 18.213 32.741 1.00 87.44 681 ALA A C 1
ATOM 5040 O O . ALA A 1 681 ? 0.204 18.824 32.022 1.00 87.44 681 ALA A O 1
ATOM 5041 N N . TYR A 1 682 ? 1.263 16.926 32.511 1.00 85.00 682 TYR A N 1
ATOM 5042 C CA . TYR A 1 682 ? 0.673 16.191 31.384 1.00 85.00 682 TYR A CA 1
ATOM 5043 C C . TYR A 1 682 ? -0.837 15.939 31.503 1.00 85.00 682 TYR A C 1
ATOM 5045 O O . TYR A 1 682 ? -1.460 15.536 30.519 1.00 85.00 682 TYR A O 1
ATOM 5053 N N . PHE A 1 683 ? -1.427 16.136 32.684 1.00 81.12 683 PHE A N 1
ATOM 5054 C CA . PHE A 1 683 ? -2.829 15.801 32.952 1.00 81.12 683 PHE A CA 1
ATOM 5055 C C . PHE A 1 683 ? -3.661 16.959 33.521 1.00 81.12 683 PHE A C 1
ATOM 5057 O O . PHE A 1 683 ? -4.894 16.856 33.520 1.00 81.12 683 PHE A O 1
ATOM 5064 N N . GLU A 1 684 ? -3.010 18.012 34.027 1.00 74.19 684 GLU A N 1
ATOM 5065 C CA . GLU A 1 684 ? -3.660 19.196 34.612 1.00 74.19 684 GLU A CA 1
ATOM 5066 C C . GLU A 1 684 ? -4.015 20.287 33.581 1.00 74.19 684 GLU A C 1
ATOM 5068 O O . GLU A 1 684 ? -4.891 21.104 33.876 1.00 74.19 684 GLU A O 1
ATOM 5073 N N . ASP A 1 685 ? -3.422 20.249 32.381 1.00 52.41 685 ASP A N 1
ATOM 5074 C CA . ASP A 1 685 ? -3.822 21.046 31.205 1.00 52.41 685 ASP A CA 1
ATOM 5075 C C . ASP A 1 685 ? -5.000 20.394 30.436 1.00 52.41 685 ASP A C 1
ATOM 5077 O O . ASP A 1 685 ? -5.755 21.128 29.753 1.00 52.41 685 ASP A O 1
#

Secondary structure (DSSP, 8-state):
------HHHHHHHHHHHHHHHHGGGHHHHHHHHHHHHHH-TTTSHHHHH-GGGHHHHHHHHTTHHHIIIIIHHHHHHHHHHHHHHHHHHHHHHHHHHHHHHHHHHHEETTEE-GGGGSHHHHHHHHHHHHHHHHHHHTTT---GGGHHHHHHHHHHHHHHHHHHHHHHHHHGGGSPTT-HHHHHHHHHHHHHHHHHHHIIIIIHHHHHHHHHHHHHHHHHHHHTT-GGGGHHHHHHHIIIIIHHHHIIIIIHHHHHHHHHHHS-BSTHHHHH--HHHHHHHHHHHHH--HHHHHHHHHHHIIIIIT--GGGTHHHHHT-TTHHHHHHHHHHHHHHHHHHHT--BSS--SS--HHHHHHHS-GGG-HHHHHHHHHHHHHHHHHHHHHHHHHHHT----HHHHHHHHHHHHHHHHHHTTS-------TT--GGG--EEEEEESSSSSHHHHHHHHHHHHHHHTT---EEEEEEGGG----TTEEEEEEGGGHHHHHHH-SSSEEEEES-SSS-THHHHHHHHHHHHH-SS-----------PPP----GGGEE-S---SSHHHHHHHHH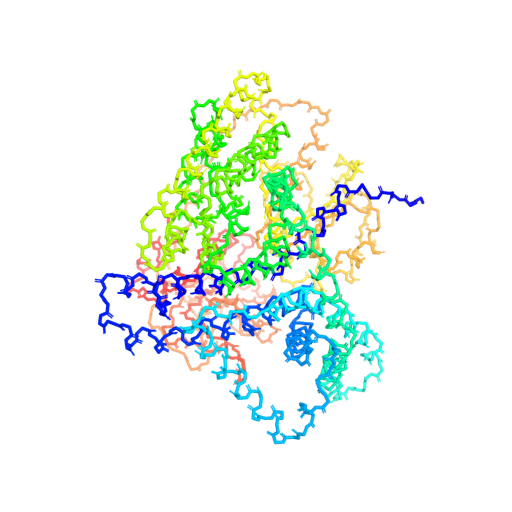HHHHHTTSB-TTHHHHHHHHHHHS--EEETTEE--B--GGGGGGB-S-EEEEEEEEEEEE-S-SSS--EEEEEEEEE-STTHHHHHHHHHHHHTTSHHHHHHHHH--SHHHHHHHHH-

Foldseek 3Di:
DPPPPDPLNVLLVVLLLLLQLQLVVLVLLQVLLQLCLALQPPAHPCCVVPVVCNVPSLVSNLVNLCSLLQVRLLSSLLRSLCVQANNLLSLLLSLLLVLLSVLLLQDDPPGGDPPCPDPVNVVVSVVVVSVVSSVVSNVLAPDLSSQRRNVSSNPRSNVLSVVLVVVCVVVVVVDDPPCCVVCSVVSSVVSSVVSSNCSNPPSSVVLVVVLVVLLVVCVVCLVVLNNLQCLLPQQLVVLSNCLCCCQSNHQQSSQSNCCNVPVFGLSLCLRLQLQLLLLLLVLCCVQNDDPSVVCSVVLNCCCAAVLPSNSSSLSCQLDVQLSVLSSVLSSQLSSLCSVLVAGFSGHQSSSYPVSRLSRQQRPHPVSNSVSNVVSSNSSSVSSNVSSNVVSNPDPDDVVSSVVSSVVVVLSVCSSNVNDPWPQVCPPQQLLLAAEEEEEEAAQDDLSVLLQVVLQVLCVVLVHRHHGGYGYLVPDADASNYEYEYAPVCQVSNCVRYVNHRYTYHPGSNDDVVSVVSNVSNVVSNPPDDDDDDDDDDDDDDFDAADLQLEAEADADAAPLRVLLVNLVSCVVVVQFPPVFSVQLVVVCVVPNQQDDLQEGERGGDPVRLVGGPHWHKHKYAHLVFHFSDDPVDTRTHGIYIYTRDDDCPCVVQVSLVCVQSVDSVSSVCSNPPDDSVSVSVSRRD

Mean predicted aligned error: 19.44 Å

InterPro domains:
  IPR002178 PTS EIIA type-2 domain [PF00359] (545-684)
  IPR002178 PTS EIIA type-2 domain [PS00372] (588-604)
  IPR002178 PTS EIIA type-2 domain [PS51094] (543-685)
  IPR002178 PTS EIIA type-2 domain [cd00211] (545-683)
  IPR003352 Phosphotransferase system, EIIC [PF02378] (19-330)
  IPR003501 Phosphotransferase system, EIIB component, type 2/3 [PF02302] (436-519)
  IPR013011 Phosphotransferase system, EIIB component, type 2 [PS51099] (434-529)
  IPR013014 Phosphotransferase system, EIIC component, type 2 [PS51104] (14-385)
  IPR016152 Phosphotransferase/anion transporter [G3DSA:3.40.930.10] (540-684)
  IPR016152 Phosphotransferase/anion transporter [SSF55804] (544-684)
  IPR029503 Phosphotransferase system EIIB component, mannitol-specific [cd05567] (434-521)
  IPR036095 PTS system IIB component-like superfamily [SSF52794] (433-522)
  IPR050893 Sugar Phosphotransferase System (PTS) [PTHR30181] (131-683)

Radius of gyration: 30.23 Å; Cα contacts (8 Å, |Δi|>4): 1210; chains: 1; bounding box: 75×63×89 Å

Solvent-accessible surface area (backbone atoms only — not comparable to full-atom values): 34362 Å² total; per-residue (Å²): 131,86,78,76,75,51,70,68,58,54,51,42,53,51,17,33,51,58,34,44,19,45,59,86,46,43,68,60,48,35,52,47,29,48,47,42,27,41,28,25,38,84,46,2,52,48,30,70,79,38,63,85,44,39,79,59,33,39,67,60,30,57,53,49,56,53,40,63,60,46,53,52,23,24,50,29,1,19,39,31,0,24,78,69,36,40,73,65,9,11,55,20,0,24,46,15,10,50,19,15,36,52,16,24,77,48,48,51,100,90,47,72,57,82,72,49,77,44,72,68,45,38,55,48,45,54,55,42,45,65,45,44,52,52,57,21,61,62,63,49,46,47,63,68,48,64,27,38,19,38,43,34,2,65,50,34,0,36,50,38,5,49,52,51,50,55,48,43,72,61,45,55,88,71,51,53,90,91,44,50,69,58,54,53,53,50,50,43,50,50,50,16,50,52,44,12,53,46,18,34,76,50,46,26,60,52,44,47,52,52,48,52,53,52,46,52,51,52,50,53,26,51,78,69,70,44,52,21,60,53,19,65,53,49,45,46,37,33,64,53,42,35,39,65,56,46,38,57,40,50,34,41,31,51,22,39,36,36,15,37,77,68,54,31,18,48,50,31,47,60,75,34,49,40,14,17,53,45,7,40,33,54,19,26,46,73,57,42,60,73,69,58,21,70,46,18,63,63,39,41,48,42,23,38,62,56,13,41,61,75,63,47,34,48,69,34,67,57,37,71,74,37,43,55,18,32,10,53,3,34,22,47,21,37,39,40,22,61,76,68,73,26,40,23,60,49,63,34,34,44,23,7,56,61,38,37,59,38,30,16,29,56,85,67,36,60,68,34,36,52,43,48,54,47,14,32,50,50,3,16,50,49,3,20,55,47,28,35,54,54,51,69,70,54,80,78,56,72,67,64,52,50,56,33,47,50,59,35,53,46,51,50,34,35,31,72,67,40,80,59,62,78,54,84,60,87,83,68,70,43,63,63,50,49,39,34,37,19,34,31,84,77,28,68,57,61,36,45,51,26,21,50,55,42,37,50,51,31,53,75,69,72,47,88,55,50,53,40,51,32,20,46,88,71,50,77,50,47,64,39,21,38,37,38,21,41,66,93,47,42,68,64,42,42,74,53,23,70,61,26,46,56,42,48,37,95,46,50,90,71,49,77,58,50,59,49,54,44,51,45,44,52,58,26,69,45,85,57,90,78,80,90,76,92,71,85,82,78,84,76,80,80,74,76,79,60,67,87,36,44,43,72,82,42,85,49,96,41,44,64,55,48,42,42,51,36,34,47,46,35,32,76,70,60,22,29,42,77,75,29,31,62,29,26,50,50,33,36,73,78,45,70,39,61,73,57,78,38,28,28,48,39,32,50,36,83,84,38,49,85,34,46,74,40,65,44,66,26,43,39,24,19,64,88,36,32,56,66,49,52,99,89,51,77,39,52,23,23,36,35,40,20,47,38,58,54,90,69,70,47,51,65,56,51,48,50,52,51,60,52,45,69,38,66,71,50,36,49,49,55,39,66,52,89,48,64,65,62,55,48,55,77,69,67,116

Organism: NCBI:txid190387

Sequence (685 aa):
MNETVSLKVRVQKVGTFLSNMVMPNIPILIAWGFLTSIFLTPGGWIDLIWPSAASWTGKIAIMIGPMLTYLIPIMIAYTGGKTIYEHRGGVVGAVSAFGAIIATATTHQGGANPDIWKAGDVLQTAITNAGIITVHAAKGSVSSQNVTMILGAMILGPLGAWLIKKFDAWAQPRTKVGLEMLVNNFSAGFMAMFIAIFAVFIVGPVIGGVTNVLSAAVDVLQKNNLIALTNIFVDPAKILFLNNAINYGILAPIGLGQVAAHGFSNLFMIENNPGPGLGVLLAFWIYGKSTAKASAPGAIIIQFIGGIHEIYFPFVMMKPALFLSVALGGVTGTLTTSLLHVGTVGPAAPGSIIALIGVSLPNGNVGNLLGILLAVALSALVSFLISAFIIRRDKSTDEDLEAAQEAVADAKAVAKGKTTTTNSNAAANFSGVKHVIFACDAGMGSSAMGASILRDKVKKAGLPQDVTNVAVANLVAGPDAIVVTQAQLAERARQKAPDAIRYQVDNFMASPVYDQVVNELLAGATGNSVEVVEGEVEEKKAFKLDHNLIKINQEFATKEDAIRFCGQLLVDGGYVKPEYVPAMIKRNEDLSVYMGNSIAIPHGTDEAKKDVLKTGITIVQVPKGVNFGDEKNEQIATVLFGIAGIGNEHLDLIQRISIFCSDLDNVAKLADAKSVEEIAAYFED